Protein AF-0000000067177647 (afdb_homodimer)

Sequence (422 aa):
MTATSDTGRARKRPGRPPGASDTRDRILASARELFARNGFDKTSIRAVAAGADVDPALVHHYFGTKTQLFAAAIHIPIDPLEVIGPLREVPVEQIGHTLPRLLLPLWDSELGKGFIATLRSILAGNDVSLVRSFLQEVIVGEVGSRVDNPAGSGRIRVQYVASQLVGVVMARYILELEPFKSLPVEQIAETIGPNLQRYLTGELPGFGALDMTATSDTGRARKRPGRPPGASDTRDRILASARELFARNGFDKTSIRAVAAGADVDPALVHHYFGTKTQLFAAAIHIPIDPLEVIGPLREVPVEQIGHTLPRLLLPLWDSELGKGFIATLRSILAGNDVSLVRSFLQEVIVGEVGSRVDNPAGSGRIRVQYVASQLVGVVMARYILELEPFKSLPVEQIAETIGPNLQRYLTGELPGFGALD

Nearest PDB structures (foldseek):
  2np3-assembly1_B  TM=5.004E-01  e=1.157E-08  Streptomyces coelicolor
  3ppb-assembly1_B  TM=4.723E-01  e=4.959E-04  Shewanella loihica PV-4
  2of7-assembly1_A-2  TM=3.981E-01  e=1.390E-03  Streptomyces coelicolor
  3bjb-assembly3_F  TM=4.226E-01  e=4.457E-03  Rhodococcus jostii RHA1
  2wv1-assembly1_A  TM=3.226E-01  e=1.902E-03  Bacillus cereus

InterPro domains:
  IPR001647 DNA-binding HTH domain, TetR-type [PF00440] (27-73)
  IPR001647 DNA-binding HTH domain, TetR-type [PR00455] (27-40)
  IPR001647 DNA-binding HTH domain, TetR-type [PR00455] (48-71)
  IPR001647 DNA-binding HTH domain, TetR-type [PS50977] (21-81)
  IPR009057 Homedomain-like superfamily [SSF46689] (15-79)
  IPR036271 Tetracyclin repressor-like, C-terminal domain superfamily [SSF48498] (92-203)
  IPR041678 Tetracyclin repressor-like, C-terminal domain 16 [PF17920] (93-200)
  IPR050109 HTH-type, TetR-like transcriptional regulator [PTHR30055] (10-81)

Secondary structure (DSSP, 8-state):
-------------------HHHHHHHHHHHHHHHHHHHTTTT--HHHHHHHHTS-HHHHHHHH-SHHHHHHHHTT--S-HHHHHHHHHTS-GGGHHHHHHHHHHHHHHSHHHHHHHHHHHHHHTTSSHHHHHHIIIIIIIIIIITTT--STT-HHHHHHHHHHHHHHHHIIIIIS--TTGGGS-HHHHHHHHHHHHHHHHHS--TT-----/-------------------HHHHHHHHHHHHHHHHHHHTTTT--HHHHHHHHTS-HHHHHHHH-SHHHHHHHHTT--S-HHHHHHHHHTS-GGGHHHHHHHHHHHHHHSHHHHHHHHHHHHHHTTTTHHHHHHIIIIIIIIIIITTT--STT-HHHHHHHHHHHHHHHHIIIIIS--TTGGGS-HHHHHHHHHHHHHHHHHS--TT-----

Solvent-accessible surface area (backbone atoms only — not comparable to full-atom values): 22797 Å² total; per-residue (Å²): 137,83,83,77,78,73,76,72,76,77,74,73,70,77,70,79,69,75,49,75,66,48,52,54,49,36,39,39,52,26,37,38,51,40,39,66,74,54,30,68,88,70,44,48,66,59,57,26,16,57,66,38,71,49,58,48,66,53,51,38,70,76,39,52,51,71,68,42,38,54,33,51,44,62,46,40,57,56,63,58,58,74,50,51,54,64,50,71,75,44,55,78,92,42,39,25,50,47,49,43,60,59,49,47,58,47,49,74,34,80,46,15,53,42,36,52,52,38,54,35,36,33,48,66,61,45,63,36,68,51,54,40,45,44,49,58,59,50,50,26,56,71,50,11,67,72,34,33,58,59,81,84,39,10,55,56,22,43,49,53,37,48,15,37,53,51,6,46,48,41,37,34,69,70,51,47,40,81,64,63,44,73,49,55,58,66,46,52,20,65,54,47,9,63,46,32,29,38,43,40,66,38,88,51,69,93,60,67,77,82,118,137,84,82,78,79,75,76,73,75,76,73,71,71,78,70,77,70,76,50,75,67,49,52,54,50,36,37,38,52,26,38,38,52,40,39,65,72,55,30,69,90,70,43,49,66,60,58,25,17,56,67,40,71,48,58,48,67,54,50,37,70,76,40,51,51,72,67,41,37,52,33,52,45,62,46,40,56,57,64,59,59,74,51,52,54,65,50,71,73,44,57,75,93,41,41,26,50,48,48,42,61,58,48,46,60,46,50,74,35,81,47,14,52,44,36,51,52,37,53,36,38,34,48,66,60,43,64,37,67,50,53,41,45,44,49,59,58,49,48,26,57,70,51,10,66,72,33,33,58,58,81,83,38,10,54,56,24,44,50,53,38,47,14,38,53,52,6,45,48,41,36,34,69,69,52,48,40,82,65,63,44,74,50,57,58,66,47,52,18,65,53,47,9,62,47,32,29,39,44,41,66,38,87,49,68,95,58,66,75,83,118

Radius of gyration: 28.58 Å; Cα contacts (8 Å, |Δi|>4): 525; chains: 2; bounding box: 58×105×108 Å

pLDDT: mean 86.25, std 16.27, range [29.98, 98.69]

Foldseek 3Di:
DDPPPPPPPPPPPPPDDPPPVLLLVLLLVLLLVCCLVPNLVRDDLVSSCVSSVHDSVVVCVNQNDSLSSLCVSLQQLDRVCQQLVVLLPDQLLQSLLVRLVSVVVCLVDPSVVSVLVSVVCCVVVPCVSSVVSSCQPPVLVRQLVNLCPPPPLSRVLSVVLVVVVVVLCCCQPVVNDPPSVVDDSNVVSNVCSVVNSCSRHNDDPPPDDPD/DDPPPPPPPPPPDPPDDQPPVLLLVLLLVLLLVCCLVPNLVRDDLVSSCVSSVHDSVVVCVNQNDSLSSLCVSLQQLDRVCQQLVVLLPDQLLQSLLVRLVSVVVCLVDPSVVSVLVSVVCVVVVPCVSSVVSSCQPPVLVRQLVNLCPPPPLSRVLSVVLVVVVVVLCCCQPVVNDPPSVVDDSNVVSNVCSVVNSCSRHNDDPPPDDPD

Structure (mmCIF, N/CA/C/O backbone):
data_AF-0000000067177647-model_v1
#
loop_
_entity.id
_entity.type
_entity.pdbx_description
1 polymer 'Transcriptional regulator'
#
loop_
_atom_site.group_PDB
_atom_site.id
_atom_site.type_symbol
_atom_site.label_atom_id
_atom_site.label_alt_id
_atom_site.label_comp_id
_atom_site.label_asym_id
_atom_site.label_entity_id
_atom_site.label_seq_id
_atom_site.pdbx_PDB_ins_code
_atom_site.Cartn_x
_atom_site.Cartn_y
_atom_site.Cartn_z
_atom_site.occupancy
_atom_site.B_iso_or_equiv
_atom_site.auth_seq_id
_atom_site.auth_comp_id
_atom_site.auth_asym_id
_atom_site.auth_atom_id
_atom_site.pdbx_PDB_model_num
ATOM 1 N N . MET A 1 1 ? -11.984 -24.312 -84.188 1 35.66 1 MET A N 1
ATOM 2 C CA . MET A 1 1 ? -10.828 -24.219 -83.312 1 35.66 1 MET A CA 1
ATOM 3 C C . MET A 1 1 ? -11.148 -23.328 -82.125 1 35.66 1 MET A C 1
ATOM 5 O O . MET A 1 1 ? -11.242 -22.109 -82.25 1 35.66 1 MET A O 1
ATOM 9 N N . THR A 1 2 ? -11.891 -23.859 -81.062 1 38.22 2 THR A N 1
ATOM 10 C CA . THR A 1 2 ? -12.469 -23.281 -79.875 1 38.22 2 THR A CA 1
ATOM 11 C C . THR A 1 2 ? -11.383 -22.938 -78.875 1 38.22 2 THR A C 1
ATOM 13 O O . THR A 1 2 ? -10.602 -23.797 -78.438 1 38.22 2 THR A O 1
ATOM 16 N N . ALA A 1 3 ? -10.891 -21.609 -78.875 1 44.09 3 ALA A N 1
ATOM 17 C CA . ALA A 1 3 ? -9.938 -21.031 -77.938 1 44.09 3 ALA A CA 1
ATOM 18 C C . ALA A 1 3 ? -10.406 -21.25 -76.5 1 44.09 3 ALA A C 1
ATOM 20 O O . ALA A 1 3 ? -11.438 -20.703 -76.062 1 44.09 3 ALA A O 1
ATOM 21 N N . THR A 1 4 ? -10.102 -22.438 -75.875 1 40.72 4 THR A N 1
ATOM 22 C CA . THR A 1 4 ? -10.359 -22.688 -74.5 1 40.72 4 THR A CA 1
ATOM 23 C C . THR A 1 4 ? -9.609 -21.688 -73.625 1 40.72 4 THR A C 1
ATOM 25 O O . THR A 1 4 ? -8.375 -21.625 -73.625 1 40.72 4 THR A O 1
ATOM 28 N N . SER A 1 5 ? -10.242 -20.484 -73.312 1 45.88 5 SER A N 1
ATOM 29 C CA . SER A 1 5 ? -9.758 -19.469 -72.375 1 45.88 5 SER A CA 1
ATOM 30 C C . SER A 1 5 ? -9.438 -20.094 -71 1 45.88 5 SER A C 1
ATOM 32 O O . SER A 1 5 ? -10.328 -20.641 -70.375 1 45.88 5 SER A O 1
ATOM 34 N N . ASP A 1 6 ? -8.273 -20.672 -70.875 1 43.31 6 ASP A N 1
ATOM 35 C CA . ASP A 1 6 ? -7.738 -21.109 -69.625 1 43.31 6 ASP A CA 1
ATOM 36 C C . ASP A 1 6 ? -7.738 -19.984 -68.625 1 43.31 6 ASP A C 1
ATOM 38 O O . ASP A 1 6 ? -7.066 -18.969 -68.812 1 43.31 6 ASP A O 1
ATOM 42 N N . THR A 1 7 ? -8.891 -19.719 -68 1 46.62 7 THR A N 1
ATOM 43 C CA . THR A 1 7 ? -8.984 -18.797 -66.875 1 46.62 7 THR A CA 1
ATOM 44 C C . THR A 1 7 ? -7.992 -19.172 -65.812 1 46.62 7 THR A C 1
ATOM 46 O O . THR A 1 7 ? -8.086 -20.25 -65.188 1 46.62 7 THR A O 1
ATOM 49 N N . GLY A 1 8 ? -6.766 -18.797 -65.938 1 43.41 8 GLY A N 1
ATOM 50 C CA . GLY A 1 8 ? -5.734 -18.938 -64.938 1 43.41 8 GLY A CA 1
ATOM 51 C C . GLY A 1 8 ? -6.152 -18.391 -63.594 1 43.41 8 GLY A C 1
ATOM 52 O O . GLY A 1 8 ? -6.59 -17.25 -63.5 1 43.41 8 GLY A O 1
ATOM 53 N N . ARG A 1 9 ? -6.699 -19.266 -62.812 1 42.59 9 ARG A N 1
ATOM 54 C CA . ARG A 1 9 ? -6.973 -18.938 -61.406 1 42.59 9 ARG A CA 1
ATOM 55 C C . ARG A 1 9 ? -5.793 -18.203 -60.781 1 42.59 9 ARG A C 1
ATOM 57 O O . ARG A 1 9 ? -4.664 -18.703 -60.812 1 42.59 9 ARG A O 1
ATOM 64 N N . ALA A 1 10 ? -5.832 -16.875 -60.656 1 40.5 10 ALA A N 1
ATOM 65 C CA . ALA A 1 10 ? -4.875 -16.031 -59.938 1 40.5 10 ALA A CA 1
ATOM 66 C C . ALA A 1 10 ? -4.559 -16.609 -58.562 1 40.5 10 ALA A C 1
ATOM 68 O O . ALA A 1 10 ? -5.461 -16.828 -57.75 1 40.5 10 ALA A O 1
ATOM 69 N N . ARG A 1 11 ? -3.619 -17.5 -58.406 1 36.31 11 ARG A N 1
ATOM 70 C CA . ARG A 1 11 ? -3.158 -17.969 -57.094 1 36.31 11 ARG A CA 1
ATOM 71 C C . ARG A 1 11 ? -3.025 -16.797 -56.125 1 36.31 11 ARG A C 1
ATOM 73 O O . ARG A 1 11 ? -2.326 -15.82 -56.406 1 36.31 11 ARG A O 1
ATOM 80 N N . LYS A 1 12 ? -4.043 -16.562 -55.375 1 42.25 12 LYS A N 1
ATOM 81 C CA . LYS A 1 12 ? -4.008 -15.586 -54.312 1 42.25 12 LYS A CA 1
ATOM 82 C C . LYS A 1 12 ? -2.648 -15.586 -53.594 1 42.25 12 LYS A C 1
ATOM 84 O O . LYS A 1 12 ? -2.125 -16.656 -53.25 1 42.25 12 LYS A O 1
ATOM 89 N N . ARG A 1 13 ? -1.798 -14.742 -53.875 1 44.97 13 ARG A N 1
ATOM 90 C CA . ARG A 1 13 ? -0.536 -14.523 -53.188 1 44.97 13 ARG A CA 1
ATOM 91 C C . ARG A 1 13 ? -0.665 -14.844 -51.688 1 44.97 13 ARG A C 1
ATOM 93 O O . ARG A 1 13 ? -1.58 -14.359 -51.031 1 44.97 13 ARG A O 1
ATOM 100 N N . PRO A 1 14 ? -0.199 -16.062 -51.281 1 41.06 14 PRO A N 1
ATOM 101 C CA . PRO A 1 14 ? -0.271 -16.281 -49.812 1 41.06 14 PRO A CA 1
ATOM 102 C C . PRO A 1 14 ? 0.047 -15.023 -49 1 41.06 14 PRO A C 1
ATOM 104 O O . PRO A 1 14 ? 0.948 -14.266 -49.375 1 41.06 14 PRO A O 1
ATOM 107 N N . GLY A 1 15 ? -0.914 -14.344 -48.531 1 41.16 15 GLY A N 1
ATOM 108 C CA . GLY A 1 15 ? -0.641 -13.18 -47.688 1 41.16 15 GLY A CA 1
ATOM 109 C C . GLY A 1 15 ? 0.532 -13.383 -46.75 1 41.16 15 GLY A C 1
ATOM 110 O O . GLY A 1 15 ? 0.944 -14.516 -46.5 1 41.16 15 GLY A O 1
ATOM 111 N N . ARG A 1 16 ? 1.513 -12.43 -46.625 1 48.41 16 ARG A N 1
ATOM 112 C CA . ARG A 1 16 ? 2.633 -12.422 -45.688 1 48.41 16 ARG A CA 1
ATOM 113 C C . ARG A 1 16 ? 2.236 -13.062 -44.344 1 48.41 16 ARG A C 1
ATOM 115 O O . ARG A 1 16 ? 1.179 -12.75 -43.812 1 48.41 16 ARG A O 1
ATOM 122 N N . PRO A 1 17 ? 2.633 -14.227 -43.969 1 48.88 17 PRO A N 1
ATOM 123 C CA . PRO A 1 17 ? 2.375 -14.805 -42.656 1 48.88 17 PRO A CA 1
ATOM 124 C C . PRO A 1 17 ? 2.361 -13.758 -41.531 1 48.88 17 PRO A C 1
ATOM 126 O O . PRO A 1 17 ? 3.096 -12.766 -41.594 1 48.88 17 PRO A O 1
ATOM 129 N N . PRO A 1 18 ? 1.246 -13.547 -40.812 1 53.53 18 PRO A N 1
ATOM 130 C CA . PRO A 1 18 ? 1.284 -12.516 -39.781 1 53.53 18 PRO A CA 1
ATOM 131 C C . PRO A 1 18 ? 2.6 -12.508 -39 1 53.53 18 PRO A C 1
ATOM 133 O O . PRO A 1 18 ? 3.166 -13.562 -38.719 1 53.53 18 PRO A O 1
ATOM 136 N N . GLY A 1 19 ? 3.402 -11.523 -39.125 1 57.78 19 GLY A N 1
ATOM 137 C CA . GLY A 1 19 ? 4.699 -11.367 -38.5 1 57.78 19 GLY A CA 1
ATOM 138 C C . GLY A 1 19 ? 4.695 -11.773 -37.031 1 57.78 19 GLY A C 1
ATOM 139 O O . GLY A 1 19 ? 3.631 -11.898 -36.406 1 57.78 19 GLY A O 1
ATOM 140 N N . ALA A 1 20 ? 5.809 -12.375 -36.5 1 68.25 20 ALA A N 1
ATOM 141 C CA . ALA A 1 20 ? 6.031 -12.82 -35.125 1 68.25 20 ALA A CA 1
ATOM 142 C C . ALA A 1 20 ? 5.332 -11.898 -34.156 1 68.25 20 ALA A C 1
ATOM 144 O O . ALA A 1 20 ? 4.734 -12.359 -33.156 1 68.25 20 ALA A O 1
ATOM 145 N N . SER A 1 21 ? 5.34 -10.641 -34.438 1 74.62 21 SER A N 1
ATOM 146 C CA . SER A 1 21 ? 4.723 -9.656 -33.562 1 74.62 21 SER A CA 1
ATOM 147 C C . SER A 1 21 ? 3.201 -9.789 -33.562 1 74.62 21 SER A C 1
ATOM 149 O O . SER A 1 21 ? 2.561 -9.695 -32.5 1 74.62 21 SER A O 1
ATOM 151 N N . ASP A 1 22 ? 2.748 -10.18 -34.625 1 86.06 22 ASP A N 1
ATOM 152 C CA . ASP A 1 22 ? 1.3 -10.297 -34.75 1 86.06 22 ASP A CA 1
ATOM 153 C C . ASP A 1 22 ? 0.774 -11.516 -34 1 86.06 22 ASP A C 1
ATOM 155 O O . ASP A 1 22 ? -0.229 -11.422 -33.281 1 86.06 22 ASP A O 1
ATOM 159 N N . THR A 1 23 ? 1.518 -12.57 -34.094 1 92.81 23 THR A N 1
ATOM 160 C CA . THR A 1 23 ? 1.125 -13.805 -33.406 1 92.81 23 THR A CA 1
ATOM 161 C C . THR A 1 23 ? 1.155 -13.625 -31.906 1 92.81 23 THR A C 1
ATOM 163 O O . THR A 1 23 ? 0.218 -14.023 -31.203 1 92.81 23 THR A O 1
ATOM 166 N N . ARG A 1 24 ? 2.199 -13.039 -31.422 1 94.62 24 ARG A N 1
ATOM 167 C CA . ARG A 1 24 ? 2.346 -12.773 -30 1 94.62 24 ARG A CA 1
ATOM 168 C C . ARG A 1 24 ? 1.18 -11.938 -29.484 1 94.62 24 ARG A C 1
ATOM 170 O O . ARG A 1 24 ? 0.619 -12.242 -28.422 1 94.62 24 ARG A O 1
ATOM 177 N N . ASP A 1 25 ? 0.827 -10.961 -30.234 1 94.5 25 ASP A N 1
ATOM 178 C CA . ASP A 1 25 ? -0.256 -10.07 -29.828 1 94.5 25 ASP A CA 1
ATOM 179 C C . ASP A 1 25 ? -1.597 -10.797 -29.828 1 94.5 25 ASP A C 1
ATOM 181 O O . ASP A 1 25 ? -2.426 -10.586 -28.938 1 94.5 25 ASP A O 1
ATOM 185 N N . ARG A 1 26 ? -1.778 -11.617 -30.766 1 95.75 26 ARG A N 1
ATOM 186 C CA . ARG A 1 26 ? -3.018 -12.383 -30.844 1 95.75 26 ARG A CA 1
ATOM 187 C C . ARG A 1 26 ? -3.145 -13.344 -29.672 1 95.75 26 ARG A C 1
ATOM 189 O O . ARG A 1 26 ? -4.23 -13.5 -29.109 1 95.75 26 ARG A O 1
ATOM 196 N N . ILE A 1 27 ? -2.025 -13.914 -29.359 1 97.25 27 ILE A N 1
ATOM 197 C CA . ILE A 1 27 ? -2.025 -14.844 -28.234 1 97.25 27 ILE A CA 1
ATOM 198 C C . ILE A 1 27 ? -2.359 -14.094 -26.938 1 97.25 27 ILE A C 1
ATOM 200 O O . ILE A 1 27 ? -3.205 -14.531 -26.156 1 97.25 27 ILE A O 1
ATOM 204 N N . LEU A 1 28 ? -1.769 -12.93 -26.781 1 95.31 28 LEU A N 1
ATOM 205 C CA . LEU A 1 28 ? -1.998 -12.156 -25.562 1 95.31 28 LEU A CA 1
ATOM 206 C C . LEU A 1 28 ? -3.445 -11.68 -25.484 1 95.31 28 LEU A C 1
ATOM 208 O O . LEU A 1 28 ? -4.051 -11.695 -24.406 1 95.31 28 LEU A O 1
ATOM 212 N N . ALA A 1 29 ? -3.967 -11.297 -26.625 1 95.56 29 ALA A N 1
ATOM 213 C CA . ALA A 1 29 ? -5.355 -10.844 -26.656 1 95.56 29 ALA A CA 1
ATOM 214 C C . ALA A 1 29 ? -6.309 -11.977 -26.281 1 95.56 29 ALA A C 1
ATOM 216 O O . ALA A 1 29 ? -7.238 -11.781 -25.5 1 95.56 29 ALA A O 1
ATOM 217 N N . SER A 1 30 ? -6.074 -13.125 -26.844 1 97.56 30 SER A N 1
ATOM 218 C CA . SER A 1 30 ? -6.879 -14.297 -26.531 1 97.56 30 SER A CA 1
ATOM 219 C C . SER A 1 30 ? -6.773 -14.672 -25.062 1 97.56 30 SER A C 1
ATOM 221 O O . SER A 1 30 ? -7.785 -14.953 -24.422 1 97.56 30 SER A O 1
ATOM 223 N N . ALA A 1 31 ? -5.57 -14.672 -24.578 1 97.25 31 ALA A N 1
ATOM 224 C CA . ALA A 1 31 ? -5.324 -15 -23.188 1 97.25 31 ALA A CA 1
ATOM 225 C C . ALA A 1 31 ? -6.062 -14.039 -22.25 1 97.25 31 ALA A C 1
ATOM 227 O O . ALA A 1 31 ? -6.746 -14.477 -21.328 1 97.25 31 ALA A O 1
ATOM 228 N N . ARG A 1 32 ? -5.941 -12.75 -22.516 1 94.62 32 ARG A N 1
ATOM 229 C CA . ARG A 1 32 ? -6.602 -11.734 -21.688 1 94.62 32 ARG A CA 1
ATOM 230 C C . ARG A 1 32 ? -8.109 -11.961 -21.656 1 94.62 32 ARG A C 1
ATOM 232 O O . ARG A 1 32 ? -8.727 -11.906 -20.594 1 94.62 32 ARG A O 1
ATOM 239 N N . GLU A 1 33 ? -8.617 -12.219 -22.75 1 95.25 33 GLU A N 1
ATOM 240 C CA . GLU A 1 33 ? -10.055 -12.43 -22.859 1 95.25 33 GLU A CA 1
ATOM 241 C C . GLU A 1 33 ? -10.492 -13.656 -22.062 1 95.25 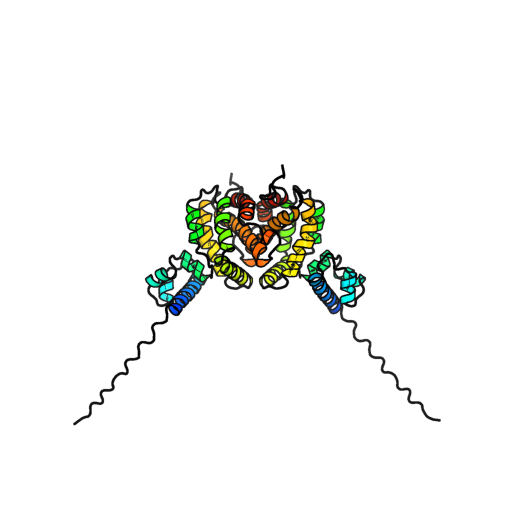33 GLU A C 1
ATOM 243 O O . GLU A 1 33 ? -11.445 -13.594 -21.281 1 95.25 33 GLU A O 1
ATOM 248 N N . LEU A 1 34 ? -9.805 -14.719 -22.219 1 96.69 34 LEU A N 1
ATOM 249 C CA . LEU A 1 34 ? -10.203 -15.984 -21.609 1 96.69 34 LEU A CA 1
ATOM 250 C C . LEU A 1 34 ? -9.953 -15.969 -20.109 1 96.69 34 LEU A C 1
ATOM 252 O O . LEU A 1 34 ? -10.789 -16.438 -19.328 1 96.69 34 LEU A O 1
ATOM 256 N N . PHE A 1 35 ? -8.82 -15.422 -19.688 1 94.94 35 PHE A N 1
ATOM 257 C CA . PHE A 1 35 ? -8.555 -15.32 -18.266 1 94.94 35 PHE A CA 1
ATOM 258 C C . PHE A 1 35 ? -9.57 -14.406 -17.578 1 94.94 35 PHE A C 1
ATOM 260 O O . PHE A 1 35 ? -9.992 -14.672 -16.453 1 94.94 35 PHE A O 1
ATOM 267 N N . ALA A 1 36 ? -9.914 -13.344 -18.297 1 91.5 36 ALA A N 1
ATOM 268 C CA . ALA A 1 36 ? -10.891 -12.414 -17.734 1 91.5 36 ALA A CA 1
ATOM 269 C C . ALA A 1 36 ? -12.266 -13.062 -17.609 1 91.5 36 ALA A C 1
ATOM 271 O O . ALA A 1 36 ? -12.961 -12.883 -16.609 1 91.5 36 ALA A O 1
ATOM 272 N N . ARG A 1 37 ? -12.602 -13.867 -18.547 1 92.62 37 ARG A N 1
ATOM 273 C CA . ARG A 1 37 ? -13.938 -14.445 -18.625 1 92.62 37 ARG A CA 1
ATOM 274 C C . ARG A 1 37 ? -14.047 -15.703 -17.766 1 92.62 37 ARG A C 1
ATOM 276 O O . ARG A 1 37 ? -15.039 -15.891 -17.062 1 92.62 37 ARG A O 1
ATOM 283 N N . ASN A 1 38 ? -13.008 -16.578 -17.844 1 93.5 38 ASN A N 1
ATOM 284 C CA . ASN A 1 38 ? -13.125 -17.922 -17.281 1 93.5 38 ASN A CA 1
ATOM 285 C C . ASN A 1 38 ? -12.336 -18.062 -15.977 1 93.5 38 ASN A C 1
ATOM 287 O O . ASN A 1 38 ? -12.531 -19.016 -15.219 1 93.5 38 ASN A O 1
ATOM 291 N N . GLY A 1 39 ? -11.445 -17.125 -15.758 1 91.31 39 GLY A N 1
ATOM 292 C CA . GLY A 1 39 ? -10.492 -17.312 -14.68 1 91.31 39 GLY A CA 1
ATOM 293 C C . GLY A 1 39 ? -9.305 -18.172 -15.078 1 91.31 39 GLY A C 1
ATOM 294 O O . GLY A 1 39 ? -9.242 -18.688 -16.188 1 91.31 39 GLY A O 1
ATOM 295 N N . PHE A 1 40 ? -8.461 -18.344 -14.172 1 92.38 40 PHE A N 1
ATOM 296 C CA . PHE A 1 40 ? -7.195 -19.031 -14.422 1 92.38 40 PHE A CA 1
ATOM 297 C C . PHE A 1 40 ? -7.418 -20.531 -14.547 1 92.38 40 PHE A C 1
ATOM 299 O O . PHE A 1 40 ? -6.938 -21.156 -15.5 1 92.38 40 PHE A O 1
ATOM 306 N N . ASP A 1 41 ? -8.102 -21.047 -13.617 1 91.38 41 ASP A N 1
ATOM 307 C CA . ASP A 1 41 ? -8.242 -22.5 -13.523 1 91.38 41 ASP A CA 1
ATOM 308 C C . ASP A 1 41 ? -9.008 -23.047 -14.727 1 91.38 41 ASP A C 1
ATOM 310 O O . ASP A 1 41 ? -8.664 -24.109 -15.258 1 91.38 41 ASP A O 1
ATOM 314 N N . LYS A 1 42 ? -9.883 -22.281 -15.234 1 94.88 42 LYS A N 1
ATOM 315 C CA . LYS A 1 42 ? -10.773 -22.781 -16.281 1 94.88 42 LYS A CA 1
ATOM 316 C C . LYS A 1 42 ? -10.266 -22.391 -17.656 1 94.88 42 LYS A C 1
ATOM 318 O O . LYS A 1 42 ? -10.922 -22.672 -18.672 1 94.88 42 LYS A O 1
ATOM 323 N N . THR A 1 43 ? -9.195 -21.766 -17.703 1 96.44 43 THR A N 1
ATOM 324 C CA . THR A 1 43 ? -8.578 -21.422 -18.984 1 96.44 43 THR A CA 1
ATOM 325 C C . THR A 1 43 ? -7.391 -22.328 -19.266 1 96.44 43 THR A C 1
ATOM 327 O O . THR A 1 43 ? -6.523 -22.516 -18.406 1 96.44 43 THR A O 1
ATOM 330 N N . SER A 1 44 ? -7.371 -22.906 -20.469 1 97 44 SER A N 1
ATOM 331 C CA . SER A 1 44 ? -6.266 -23.766 -20.875 1 97 44 SER A CA 1
ATOM 332 C C . SER A 1 44 ? -5.43 -23.141 -21.969 1 97 44 SER A C 1
ATOM 334 O O . SER A 1 44 ? -5.906 -22.25 -22.688 1 97 44 SER A O 1
ATOM 336 N N . ILE A 1 45 ? -4.23 -23.625 -22.078 1 97.19 45 ILE A N 1
ATOM 337 C CA . ILE A 1 45 ? -3.352 -23.203 -23.156 1 97.19 45 ILE A CA 1
ATOM 338 C C . ILE A 1 45 ? -3.979 -23.547 -24.5 1 97.19 45 ILE A C 1
ATOM 340 O O . ILE A 1 45 ? -3.879 -22.781 -25.469 1 97.19 45 ILE A O 1
ATOM 344 N N . ARG A 1 46 ? -4.637 -24.641 -24.562 1 97.31 46 ARG A N 1
ATOM 345 C CA . ARG A 1 46 ? -5.305 -25.062 -25.797 1 97.31 46 ARG A CA 1
ATOM 346 C C . ARG A 1 46 ? -6.418 -24.094 -26.172 1 97.31 46 ARG A C 1
ATOM 348 O O . ARG A 1 46 ? -6.566 -23.734 -27.344 1 97.31 46 ARG A O 1
ATOM 355 N N . ALA A 1 47 ? -7.18 -23.688 -25.203 1 97.94 47 ALA A N 1
ATOM 356 C CA . ALA A 1 47 ? -8.258 -22.75 -25.469 1 97.94 47 ALA A CA 1
ATOM 357 C C . ALA A 1 47 ? -7.715 -21.406 -25.953 1 97.94 47 ALA A C 1
ATOM 359 O O . ALA A 1 47 ? -8.273 -20.797 -26.859 1 97.94 47 ALA A O 1
ATOM 360 N N . VAL A 1 48 ? -6.621 -20.953 -25.297 1 98.31 48 VAL A N 1
ATOM 361 C CA . VAL A 1 48 ? -5.988 -19.703 -25.703 1 98.31 48 VAL A CA 1
ATOM 362 C C . VAL A 1 48 ? -5.477 -19.812 -27.141 1 98.31 48 VAL A C 1
ATOM 364 O O . VAL A 1 48 ? -5.66 -18.906 -27.938 1 98.31 48 VAL A O 1
ATOM 367 N N . ALA A 1 49 ? -4.824 -20.891 -27.453 1 98.06 49 ALA A N 1
ATOM 368 C CA . ALA A 1 49 ? -4.305 -21.141 -28.797 1 98.06 49 ALA A CA 1
ATOM 369 C C . ALA A 1 49 ? -5.43 -21.125 -29.828 1 98.06 49 ALA A C 1
ATOM 371 O O . ALA A 1 49 ? -5.293 -20.5 -30.891 1 98.06 49 ALA A O 1
ATOM 372 N N . ALA A 1 50 ? -6.488 -21.766 -29.531 1 97.94 50 ALA A N 1
ATOM 373 C CA . ALA A 1 50 ? -7.648 -21.812 -30.422 1 97.94 50 ALA A CA 1
ATOM 374 C C . ALA A 1 50 ? -8.195 -20.406 -30.672 1 97.94 50 ALA A C 1
ATOM 376 O O . ALA A 1 50 ? -8.508 -20.047 -31.812 1 97.94 50 ALA A O 1
ATOM 377 N N . GLY A 1 51 ? -8.281 -19.656 -29.656 1 97 51 GLY A N 1
ATOM 378 C CA . GLY A 1 51 ? -8.773 -18.297 -29.766 1 97 51 GLY A CA 1
ATOM 379 C C . GLY A 1 51 ? -7.871 -17.391 -30.594 1 97 51 GLY A C 1
ATOM 380 O O . GLY A 1 51 ? -8.344 -16.453 -31.234 1 97 51 GLY A O 1
ATOM 381 N N . ALA A 1 52 ? -6.648 -17.672 -30.547 1 97.25 52 ALA A N 1
ATOM 382 C CA . ALA A 1 52 ? -5.664 -16.906 -31.297 1 97.25 52 ALA A CA 1
ATOM 383 C C . ALA A 1 52 ? -5.43 -17.516 -32.688 1 97.25 52 ALA A C 1
ATOM 385 O O . ALA A 1 52 ? -4.703 -16.938 -33.5 1 97.25 52 ALA A O 1
ATOM 386 N N . ASP A 1 53 ? -5.973 -18.641 -32.906 1 96.88 53 ASP A N 1
ATOM 387 C CA . ASP A 1 53 ? -5.812 -19.359 -34.156 1 96.88 53 ASP A CA 1
ATOM 388 C C . ASP A 1 53 ? -4.352 -19.719 -34.406 1 96.88 53 ASP A C 1
ATOM 390 O O . ASP A 1 53 ? -3.797 -19.391 -35.469 1 96.88 53 ASP A O 1
ATOM 394 N N . VAL A 1 54 ? -3.809 -20.297 -33.406 1 96.88 54 VAL A N 1
ATOM 395 C CA . VAL A 1 54 ? -2.428 -20.75 -33.531 1 96.88 54 VAL A CA 1
ATOM 396 C C . VAL A 1 54 ? -2.293 -22.141 -32.906 1 96.88 54 VAL A C 1
ATOM 398 O O . VAL A 1 54 ? -3.215 -22.641 -32.25 1 96.88 54 VAL A O 1
ATOM 401 N N . ASP A 1 55 ? -1.125 -22.688 -33.219 1 96.12 55 ASP A N 1
ATOM 402 C CA . ASP A 1 55 ? -0.784 -23.969 -32.562 1 96.12 55 ASP A CA 1
ATOM 403 C C . ASP A 1 55 ? -0.438 -23.766 -31.109 1 96.12 55 ASP A C 1
ATOM 405 O O . ASP A 1 55 ? 0.255 -22.812 -30.75 1 96.12 55 ASP A O 1
ATOM 409 N N . PRO A 1 56 ? -0.936 -24.688 -30.203 1 96.5 56 PRO A N 1
ATOM 410 C CA . PRO A 1 56 ? -0.584 -24.594 -28.797 1 96.5 56 PRO A CA 1
ATOM 411 C C . PRO A 1 56 ? 0.925 -24.547 -28.562 1 96.5 56 PRO A C 1
ATOM 413 O O . PRO A 1 56 ? 1.389 -23.906 -27.609 1 96.5 56 PRO A O 1
ATOM 416 N N . ALA A 1 57 ? 1.646 -25.125 -29.391 1 96.25 57 ALA A N 1
ATOM 417 C CA . ALA A 1 57 ? 3.102 -25.141 -29.266 1 96.25 57 ALA A CA 1
ATOM 418 C C . ALA A 1 57 ? 3.678 -23.734 -29.375 1 96.25 57 ALA A C 1
ATOM 420 O O . ALA A 1 57 ? 4.684 -23.422 -28.734 1 96.25 57 ALA A O 1
ATOM 421 N N . LEU A 1 58 ? 3.023 -22.906 -30.094 1 95.81 58 LEU A N 1
ATOM 422 C CA . LEU A 1 58 ? 3.475 -21.531 -30.281 1 95.81 58 LEU A CA 1
ATOM 423 C C . LEU A 1 58 ? 3.229 -20.719 -29.016 1 95.81 58 LEU A C 1
ATOM 425 O O . LEU A 1 58 ? 4.012 -19.812 -28.688 1 95.81 58 LEU A O 1
ATOM 429 N N . VAL A 1 59 ? 2.111 -21.078 -28.312 1 97 59 VAL A N 1
ATOM 430 C CA . VAL A 1 59 ? 1.842 -20.375 -27.047 1 97 59 VAL A CA 1
ATOM 431 C C . VAL A 1 59 ? 2.961 -20.672 -26.047 1 97 59 VAL A C 1
ATOM 433 O O . VAL A 1 59 ? 3.482 -19.75 -25.422 1 97 59 VAL A O 1
ATOM 436 N N . HIS A 1 60 ? 3.352 -21.922 -26.016 1 95.81 60 HIS A N 1
ATOM 437 C CA . HIS A 1 60 ? 4.441 -22.328 -25.141 1 95.81 60 HIS A CA 1
ATOM 438 C C . HIS A 1 60 ? 5.758 -21.672 -25.562 1 95.81 60 HIS A C 1
ATOM 440 O O . HIS A 1 60 ? 6.547 -21.25 -24.719 1 95.81 60 HIS A O 1
ATOM 446 N N . HIS A 1 61 ? 5.953 -21.703 -26.812 1 95.62 61 HIS A N 1
ATOM 447 C CA . HIS A 1 61 ? 7.18 -21.125 -27.359 1 95.62 61 HIS A CA 1
ATOM 448 C C . HIS A 1 61 ? 7.301 -19.641 -27 1 95.62 61 HIS A C 1
ATOM 450 O O . HIS A 1 61 ? 8.359 -19.188 -26.562 1 95.62 61 HIS A O 1
ATOM 456 N N . TYR A 1 62 ? 6.211 -18.891 -27.094 1 95 62 TYR A N 1
ATOM 457 C CA . TYR A 1 62 ? 6.246 -17.438 -26.891 1 95 62 TYR A CA 1
ATOM 458 C C . TYR A 1 62 ? 6.176 -17.094 -25.422 1 95 62 TYR A C 1
ATOM 460 O O . TYR A 1 62 ? 6.773 -16.094 -24.984 1 95 62 TYR A O 1
ATOM 468 N N . PHE A 1 63 ? 5.438 -17.891 -24.562 1 95.62 63 PHE A N 1
ATOM 469 C CA . PHE A 1 63 ? 5.098 -17.359 -23.234 1 95.62 63 PHE A CA 1
ATOM 470 C C . PHE A 1 63 ? 5.422 -18.375 -22.156 1 95.62 63 PHE A C 1
ATOM 472 O O . PHE A 1 63 ? 5.344 -18.062 -20.969 1 95.62 63 PHE A O 1
ATOM 479 N N . GLY A 1 64 ? 5.805 -19.594 -22.531 1 94.19 64 GLY A N 1
ATOM 480 C CA . GLY A 1 64 ? 6.172 -20.594 -21.547 1 94.19 64 GLY A CA 1
ATOM 481 C C . GLY A 1 64 ? 4.977 -21.25 -20.891 1 94.19 64 GLY A C 1
ATOM 482 O O . GLY A 1 64 ? 4.094 -21.766 -21.562 1 94.19 64 GLY A O 1
ATOM 483 N N . THR A 1 65 ? 4.875 -21.172 -19.594 1 93.44 65 THR A N 1
ATOM 484 C CA . THR A 1 65 ? 3.826 -21.828 -18.828 1 93.44 65 THR A CA 1
ATOM 485 C C . THR A 1 65 ? 2.561 -20.984 -18.797 1 93.44 65 THR A C 1
ATOM 487 O O . THR A 1 65 ? 2.584 -19.812 -19.203 1 93.44 65 THR A O 1
ATOM 490 N N . LYS A 1 66 ? 1.49 -21.609 -18.25 1 94.56 66 LYS A N 1
ATOM 491 C CA . LYS A 1 66 ? 0.231 -20.891 -18.094 1 94.56 66 LYS A CA 1
ATOM 492 C C . LYS A 1 66 ? 0.396 -19.688 -17.156 1 94.56 66 LYS A C 1
ATOM 494 O O . LYS A 1 66 ? -0.156 -18.625 -17.422 1 94.56 66 LYS A O 1
ATOM 499 N N . THR A 1 67 ? 1.173 -19.906 -16.109 1 92.88 67 THR A N 1
ATOM 500 C CA . THR A 1 67 ? 1.424 -18.844 -15.141 1 92.88 67 THR A CA 1
ATOM 501 C C . THR A 1 67 ? 2.156 -17.672 -15.812 1 92.88 67 THR A C 1
ATOM 503 O O . THR A 1 67 ? 1.812 -16.516 -15.594 1 92.88 67 THR A O 1
ATOM 506 N N . GLN A 1 68 ? 3.125 -17.969 -16.594 1 94 68 GLN A N 1
ATOM 507 C CA . GLN A 1 68 ? 3.879 -16.953 -17.328 1 94 68 GLN A CA 1
ATOM 508 C C . GLN A 1 68 ? 3.002 -16.234 -18.344 1 94 68 GLN A C 1
ATOM 510 O O . GLN A 1 68 ? 3.098 -15.023 -18.531 1 94 68 GLN A O 1
ATOM 515 N N . LEU A 1 69 ? 2.17 -17.047 -19 1 95.62 69 LEU A N 1
ATOM 516 C CA . LEU A 1 69 ? 1.226 -16.469 -19.953 1 95.62 69 LEU A CA 1
ATOM 517 C C . LEU A 1 69 ? 0.27 -15.508 -19.266 1 95.62 69 LEU A C 1
ATOM 519 O O . LEU A 1 69 ? -0.019 -14.43 -19.781 1 95.62 69 LEU A O 1
ATOM 523 N N . PHE A 1 70 ? -0.243 -15.867 -18.141 1 93.88 70 PHE A N 1
ATOM 524 C CA . PHE A 1 70 ? -1.157 -15.023 -17.391 1 93.88 70 PHE A CA 1
ATOM 525 C C . PHE A 1 70 ? -0.469 -13.727 -16.969 1 93.88 70 PHE A C 1
ATOM 527 O O . PHE A 1 70 ? -1.047 -12.641 -17.078 1 93.88 70 PHE A O 1
ATOM 534 N N . ALA A 1 71 ? 0.717 -13.836 -16.453 1 91.81 71 ALA A N 1
ATOM 535 C CA . ALA A 1 71 ? 1.495 -12.656 -16.078 1 91.81 71 ALA A CA 1
ATOM 536 C C . ALA A 1 71 ? 1.683 -11.719 -17.266 1 91.81 71 ALA A C 1
ATOM 538 O O . ALA A 1 71 ? 1.551 -10.5 -17.125 1 91.81 71 ALA A O 1
ATOM 539 N N . ALA A 1 72 ? 1.973 -12.25 -18.391 1 90.88 72 ALA A N 1
ATOM 540 C CA . ALA A 1 72 ? 2.141 -11.453 -19.594 1 90.88 72 ALA A CA 1
ATOM 541 C C . ALA A 1 72 ? 0.832 -10.773 -19.984 1 90.8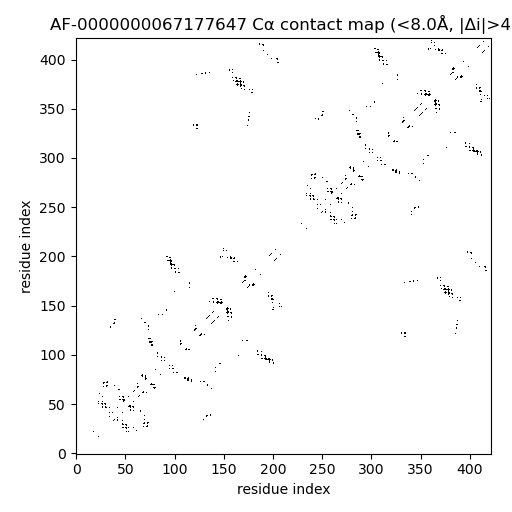8 72 ALA A C 1
ATOM 543 O O . ALA A 1 72 ? 0.833 -9.625 -20.438 1 90.88 72 ALA A O 1
ATOM 544 N N . ALA A 1 73 ? -0.222 -11.477 -19.844 1 90.88 73 ALA A N 1
ATOM 545 C CA . ALA A 1 73 ? -1.541 -10.969 -20.203 1 90.88 73 ALA A CA 1
ATOM 546 C C . ALA A 1 73 ? -1.91 -9.742 -19.375 1 90.88 73 ALA A C 1
ATOM 548 O O . ALA A 1 73 ? -2.688 -8.891 -19.828 1 90.88 73 ALA A O 1
ATOM 549 N N . ILE A 1 74 ? -1.354 -9.633 -18.172 1 87.5 74 ILE A N 1
ATOM 550 C CA . ILE A 1 74 ? -1.679 -8.492 -17.328 1 87.5 74 ILE A CA 1
ATOM 551 C C . ILE A 1 74 ? -0.487 -7.539 -17.281 1 87.5 74 ILE A C 1
ATOM 553 O O . ILE A 1 74 ? -0.405 -6.691 -16.375 1 87.5 74 ILE A O 1
ATOM 557 N N . HIS A 1 75 ? 0.465 -7.715 -18.109 1 83.56 75 HIS A N 1
ATOM 558 C CA . HIS A 1 75 ? 1.598 -6.824 -18.328 1 83.56 75 HIS A CA 1
ATOM 559 C C . HIS A 1 75 ? 2.537 -6.809 -17.141 1 83.56 75 HIS A C 1
ATOM 561 O O . HIS A 1 75 ? 3.127 -5.773 -16.812 1 83.56 75 HIS A O 1
ATOM 567 N N . ILE A 1 76 ? 2.539 -7.879 -16.422 1 80.12 76 ILE A N 1
ATOM 568 C CA . ILE A 1 76 ? 3.582 -8.023 -15.406 1 80.12 76 ILE A CA 1
ATOM 569 C C . ILE A 1 76 ? 4.91 -8.352 -16.078 1 80.12 76 ILE A C 1
ATOM 571 O O . ILE A 1 76 ? 5.059 -9.414 -16.688 1 80.12 76 ILE A O 1
ATOM 575 N N . PRO A 1 77 ? 5.781 -7.488 -15.93 1 76.75 77 PRO A N 1
ATOM 576 C CA . PRO A 1 77 ? 7.012 -7.645 -16.703 1 76.75 77 PRO A CA 1
ATOM 577 C C . PRO A 1 77 ? 7.996 -8.617 -16.062 1 76.75 77 PRO A C 1
ATOM 579 O O . PRO A 1 77 ? 9.086 -8.852 -16.609 1 76.75 77 PRO A O 1
ATOM 582 N N . ILE A 1 78 ? 7.645 -9.125 -14.969 1 79.19 78 ILE A N 1
ATOM 583 C CA . ILE A 1 78 ? 8.539 -10.039 -14.266 1 79.19 78 ILE A CA 1
ATOM 584 C C . ILE A 1 78 ? 8 -11.469 -14.383 1 79.19 78 ILE A C 1
ATOM 586 O O . ILE A 1 78 ? 6.801 -11.703 -14.234 1 79.19 78 ILE A O 1
ATOM 590 N N . ASP A 1 79 ? 8.922 -12.344 -14.703 1 84.62 79 ASP A N 1
ATOM 591 C CA . ASP A 1 79 ? 8.547 -13.758 -14.664 1 84.62 79 ASP A CA 1
ATOM 592 C C . ASP A 1 79 ? 8.227 -14.195 -13.234 1 84.62 79 ASP A C 1
ATOM 594 O O . ASP A 1 79 ? 9.109 -14.273 -12.383 1 84.62 79 ASP A O 1
ATOM 598 N N . PRO A 1 80 ? 6.988 -14.547 -12.992 1 87.06 80 PRO A N 1
ATOM 599 C CA . PRO A 1 80 ? 6.617 -14.945 -11.633 1 87.06 80 PRO A CA 1
ATOM 600 C C . PRO A 1 80 ? 7.426 -16.141 -11.125 1 87.06 80 PRO A C 1
ATOM 602 O O . PRO A 1 80 ? 7.59 -16.297 -9.914 1 87.06 80 PRO A O 1
ATOM 605 N N . LEU A 1 81 ? 7.953 -16.922 -12.016 1 88 81 LEU A N 1
ATOM 606 C CA . LEU A 1 81 ? 8.688 -18.125 -11.609 1 88 81 LEU A CA 1
ATOM 607 C C . LEU A 1 81 ? 10.055 -17.75 -11.055 1 88 81 LEU A C 1
ATOM 609 O O . LEU A 1 81 ? 10.68 -18.547 -10.352 1 88 81 LEU A O 1
ATOM 613 N N . GLU A 1 82 ? 10.438 -16.562 -11.375 1 87.94 82 GLU A N 1
ATOM 614 C CA . GLU A 1 82 ? 11.68 -16.078 -10.789 1 87.94 82 GLU A CA 1
ATOM 615 C C . GLU A 1 82 ? 11.547 -15.883 -9.281 1 87.94 82 GLU A C 1
ATOM 617 O O . GLU A 1 82 ? 12.523 -15.984 -8.547 1 87.94 82 GLU A O 1
ATOM 622 N N . VAL A 1 83 ? 10.32 -15.656 -8.836 1 89.5 83 VAL A N 1
ATOM 623 C CA . VAL A 1 83 ? 10.07 -15.453 -7.41 1 89.5 83 VAL A CA 1
ATOM 624 C C . VAL A 1 83 ? 9.492 -16.734 -6.801 1 89.5 83 VAL A C 1
ATOM 626 O O . VAL A 1 83 ? 9.977 -17.203 -5.766 1 89.5 83 VAL A O 1
ATOM 629 N N . ILE A 1 84 ? 8.555 -17.297 -7.488 1 89.19 84 ILE A N 1
ATOM 630 C CA . ILE A 1 84 ? 7.832 -18.453 -6.973 1 89.19 84 ILE A CA 1
ATOM 631 C C . ILE A 1 84 ? 8.766 -19.672 -6.914 1 89.19 84 ILE A C 1
ATOM 633 O O . ILE A 1 84 ? 8.719 -20.453 -5.961 1 89.19 84 ILE A O 1
ATOM 637 N N . GLY A 1 85 ? 9.578 -19.859 -7.957 1 90.88 85 GLY A N 1
ATOM 638 C CA . GLY A 1 85 ? 10.484 -21 -8.023 1 90.88 85 GLY A CA 1
ATOM 639 C C . GLY A 1 85 ? 11.344 -21.156 -6.781 1 90.88 85 GLY A C 1
ATOM 640 O O . GLY A 1 85 ? 11.203 -22.125 -6.039 1 90.88 85 GLY A O 1
ATOM 641 N N . PRO A 1 86 ? 12.156 -20.172 -6.512 1 93.25 86 PRO A N 1
ATOM 642 C CA . PRO A 1 86 ? 13 -20.234 -5.312 1 93.25 86 PRO A CA 1
ATOM 643 C C . PRO A 1 86 ? 12.188 -20.297 -4.023 1 93.25 86 PRO A C 1
ATOM 645 O O . PRO A 1 86 ? 12.609 -20.922 -3.053 1 93.25 86 PRO A O 1
ATOM 648 N N . LEU A 1 87 ? 11.016 -19.734 -3.982 1 92.62 87 LEU A N 1
ATOM 649 C CA . LEU A 1 87 ? 10.203 -19.656 -2.775 1 92.62 87 LEU A CA 1
ATOM 650 C C . LEU A 1 87 ? 9.672 -21.047 -2.398 1 92.62 87 LEU A C 1
ATOM 652 O O . LEU A 1 87 ? 9.43 -21.312 -1.221 1 92.62 87 LEU A O 1
ATOM 656 N N . ARG A 1 88 ? 9.508 -21.891 -3.4 1 91.5 88 ARG A N 1
ATOM 657 C CA . ARG A 1 88 ? 8.992 -23.234 -3.176 1 91.5 88 ARG A CA 1
ATOM 658 C C . ARG A 1 88 ? 9.906 -24.031 -2.262 1 91.5 88 ARG A C 1
ATOM 660 O O . ARG A 1 88 ? 9.453 -24.906 -1.525 1 91.5 88 ARG A O 1
ATOM 667 N N . GLU A 1 89 ? 11.164 -23.656 -2.281 1 93.62 89 GLU A N 1
ATOM 668 C CA . GLU A 1 89 ? 12.156 -24.406 -1.515 1 93.62 89 GLU A CA 1
ATOM 669 C C . GLU A 1 89 ? 12.414 -23.766 -0.156 1 93.62 89 GLU A C 1
ATOM 671 O O . GLU A 1 89 ? 13.133 -24.312 0.675 1 93.62 89 GLU A O 1
ATOM 676 N N . VAL A 1 90 ? 11.844 -22.672 0.087 1 96.69 90 VAL A N 1
ATOM 677 C CA . VAL A 1 90 ? 12.047 -21.938 1.331 1 96.69 90 VAL A CA 1
ATOM 678 C C . VAL A 1 90 ? 11.109 -22.484 2.41 1 96.69 90 VAL A C 1
ATOM 680 O O . VAL A 1 90 ? 9.906 -22.609 2.186 1 96.69 90 VAL A O 1
ATOM 683 N N . PRO A 1 91 ? 11.703 -22.812 3.562 1 97.56 91 PRO A N 1
ATOM 684 C CA . PRO A 1 91 ? 10.82 -23.219 4.66 1 97.56 91 PRO A CA 1
ATOM 685 C C . PRO A 1 91 ? 9.789 -22.141 5.016 1 97.56 91 PRO A C 1
ATOM 687 O O . PRO A 1 91 ? 10.094 -20.953 4.949 1 97.56 91 PRO A O 1
ATOM 690 N N . VAL A 1 92 ? 8.594 -22.609 5.457 1 96.88 92 VAL A N 1
ATOM 691 C CA . VAL A 1 92 ? 7.465 -21.734 5.734 1 96.88 92 VAL A CA 1
ATOM 692 C C . VAL A 1 92 ? 7.879 -20.656 6.742 1 96.88 92 VAL A C 1
ATOM 694 O O . VAL A 1 92 ? 7.426 -19.516 6.66 1 96.88 92 VAL A O 1
ATOM 697 N N . GLU A 1 93 ? 8.812 -20.953 7.633 1 97.5 93 GLU A N 1
ATOM 698 C CA . GLU A 1 93 ? 9.227 -20.062 8.711 1 97.5 93 GLU A CA 1
ATOM 699 C C . GLU A 1 93 ? 10.18 -18.984 8.203 1 97.5 93 GLU A C 1
ATOM 701 O O . GLU A 1 93 ? 10.531 -18.062 8.945 1 97.5 93 GLU A O 1
ATOM 706 N N . GLN A 1 94 ? 10.469 -19.062 6.941 1 98.12 94 GLN A N 1
ATOM 707 C CA . GLN A 1 94 ? 11.445 -18.109 6.406 1 98.12 94 GLN A CA 1
ATOM 708 C C . GLN A 1 94 ? 10.883 -17.359 5.203 1 98.12 94 GLN A C 1
ATOM 710 O O . GLN A 1 94 ? 11.523 -16.453 4.68 1 98.12 94 GLN A O 1
ATOM 715 N N . ILE A 1 95 ? 9.711 -17.656 4.781 1 97.69 95 ILE A N 1
ATOM 716 C CA . ILE A 1 95 ? 9.133 -17.094 3.562 1 97.69 95 ILE A CA 1
ATOM 717 C C . ILE A 1 95 ? 9.039 -15.57 3.695 1 97.69 95 ILE A C 1
ATOM 719 O O . ILE A 1 95 ? 9.406 -14.836 2.777 1 97.69 95 ILE A O 1
ATOM 723 N N . GLY A 1 96 ? 8.562 -15.07 4.855 1 97.88 96 GLY A N 1
ATOM 724 C CA . GLY A 1 96 ? 8.398 -13.641 5.066 1 97.88 96 GLY A CA 1
ATOM 725 C C . GLY A 1 96 ? 9.695 -12.867 4.973 1 97.88 96 GLY A C 1
ATOM 726 O O . GLY A 1 96 ? 9.719 -11.734 4.488 1 97.88 96 GLY A O 1
ATOM 727 N N . HIS A 1 97 ? 10.805 -13.484 5.332 1 97.69 97 HIS A N 1
ATOM 728 C CA . HIS A 1 97 ? 12.125 -12.859 5.285 1 97.69 97 HIS A CA 1
ATOM 729 C C . HIS A 1 97 ? 12.719 -12.922 3.881 1 97.69 97 HIS A C 1
ATOM 731 O O . HIS A 1 97 ? 13.414 -12 3.457 1 97.69 97 HIS A O 1
ATOM 737 N N . THR A 1 98 ? 12.406 -13.984 3.195 1 97.81 98 THR A N 1
ATOM 738 C CA . THR A 1 98 ? 13.039 -14.266 1.91 1 97.81 98 THR A CA 1
ATOM 739 C C . THR A 1 98 ? 12.297 -13.555 0.78 1 97.81 98 THR A C 1
ATOM 741 O O . THR A 1 98 ? 12.922 -13.031 -0.147 1 97.81 98 THR A O 1
ATOM 744 N N . LEU A 1 99 ? 11.016 -13.477 0.861 1 96.69 99 LEU A N 1
ATOM 745 C CA . LEU A 1 99 ? 10.164 -12.992 -0.223 1 96.69 99 LEU A CA 1
ATOM 746 C C . LEU A 1 99 ? 10.531 -11.562 -0.604 1 96.69 99 LEU A C 1
ATOM 748 O O . LEU A 1 99 ? 10.773 -11.273 -1.777 1 96.69 99 LEU A O 1
ATOM 752 N N . PRO A 1 100 ? 10.656 -10.602 0.333 1 96.81 100 PRO A N 1
ATOM 753 C CA . PRO A 1 100 ? 10.992 -9.242 -0.083 1 96.81 100 PRO A CA 1
ATOM 754 C C . PRO A 1 100 ? 12.391 -9.133 -0.683 1 96.81 100 PRO A C 1
ATOM 756 O O . PRO A 1 100 ? 12.633 -8.297 -1.56 1 96.81 100 PRO A O 1
ATOM 759 N N . ARG A 1 101 ? 13.32 -9.977 -0.279 1 95.69 101 ARG A N 1
ATOM 760 C CA . ARG A 1 101 ? 14.672 -9.969 -0.823 1 95.69 101 ARG A CA 1
ATOM 761 C C . ARG A 1 101 ? 14.688 -10.43 -2.275 1 95.69 101 ARG A C 1
ATOM 763 O O . ARG A 1 101 ? 15.539 -10.008 -3.061 1 95.69 101 ARG A O 1
ATOM 770 N N . LEU A 1 102 ? 13.75 -11.266 -2.617 1 93.5 102 LEU A N 1
ATOM 771 C CA . LEU A 1 102 ? 13.633 -11.75 -3.99 1 93.5 102 LEU A CA 1
ATOM 772 C C . LEU A 1 102 ? 12.898 -10.734 -4.859 1 93.5 102 LEU A C 1
ATOM 774 O O . LEU A 1 102 ? 13.258 -10.531 -6.02 1 93.5 102 LEU A O 1
ATOM 778 N N . LEU A 1 103 ? 11.938 -10.07 -4.328 1 92.5 103 LEU A N 1
ATOM 779 C CA . LEU A 1 103 ? 10.992 -9.281 -5.109 1 92.5 103 LEU A CA 1
ATOM 780 C C . LEU A 1 103 ? 11.484 -7.848 -5.27 1 92.5 103 LEU A C 1
ATOM 782 O O . LEU A 1 103 ? 11.414 -7.281 -6.363 1 92.5 103 LEU A O 1
ATOM 786 N N . LEU A 1 104 ? 12.055 -7.195 -4.238 1 92.81 104 LEU A N 1
ATOM 787 C CA . LEU A 1 104 ? 12.336 -5.766 -4.219 1 92.81 104 LEU A CA 1
ATOM 788 C C . LEU A 1 104 ? 13.43 -5.418 -5.227 1 92.81 104 LEU A C 1
ATOM 790 O O . LEU A 1 104 ? 13.32 -4.422 -5.949 1 92.81 104 LEU A O 1
ATOM 794 N N . PRO A 1 105 ? 14.492 -6.277 -5.375 1 91.62 105 PRO A N 1
ATOM 795 C CA . PRO A 1 105 ? 15.5 -5.973 -6.391 1 91.62 105 PRO A CA 1
ATOM 796 C C . PRO A 1 105 ? 14.938 -6.004 -7.809 1 91.62 105 PRO A C 1
ATOM 798 O O . PRO A 1 105 ? 15.406 -5.27 -8.68 1 91.62 105 PRO A O 1
ATOM 801 N N . LEU A 1 106 ? 13.93 -6.812 -8 1 88.62 106 LEU A N 1
ATOM 802 C CA . LEU A 1 106 ? 13.305 -6.883 -9.312 1 88.62 106 LEU A CA 1
ATOM 803 C C . LEU A 1 106 ? 12.57 -5.582 -9.641 1 88.62 106 LEU A C 1
ATOM 805 O O . LEU A 1 106 ? 12.609 -5.113 -10.781 1 88.62 106 LEU A O 1
ATOM 809 N N . TRP A 1 107 ? 11.984 -5.008 -8.609 1 85.5 107 TRP A N 1
ATOM 810 C CA . TRP A 1 107 ? 11.266 -3.752 -8.82 1 85.5 107 TRP A CA 1
ATOM 811 C C . TRP A 1 107 ? 12.242 -2.621 -9.141 1 85.5 107 TRP A C 1
ATOM 813 O O . TRP A 1 107 ? 11.891 -1.681 -9.859 1 85.5 107 TRP A O 1
ATOM 823 N N . ASP A 1 108 ? 13.375 -2.648 -8.609 1 85.56 108 ASP A N 1
ATOM 824 C CA . ASP A 1 108 ? 14.383 -1.61 -8.828 1 85.56 108 ASP A CA 1
ATOM 825 C C . ASP A 1 108 ? 15.047 -1.77 -10.195 1 85.56 108 ASP A C 1
ATOM 827 O O . ASP A 1 108 ? 15.727 -0.855 -10.672 1 85.56 108 ASP A O 1
ATOM 831 N N . SER A 1 109 ? 14.867 -2.92 -10.789 1 84.75 109 SER A N 1
ATOM 832 C CA . SER A 1 109 ? 15.477 -3.211 -12.086 1 84.75 109 SER A CA 1
ATOM 833 C C . SER A 1 109 ? 14.664 -2.604 -13.227 1 84.75 109 SER A C 1
ATOM 835 O O . SER A 1 109 ? 13.625 -1.986 -12.992 1 84.75 109 SER A O 1
ATOM 837 N N . GLU A 1 110 ? 15.195 -2.701 -14.461 1 81.75 110 GLU A N 1
ATOM 838 C CA . GLU A 1 110 ? 14.477 -2.232 -15.641 1 81.75 110 GLU A CA 1
ATOM 839 C C . GLU A 1 110 ? 13.133 -2.93 -15.781 1 81.75 110 GLU A C 1
ATOM 841 O O . GLU A 1 110 ? 12.164 -2.33 -16.266 1 81.75 110 GLU A O 1
ATOM 846 N N . LEU A 1 111 ? 13.078 -4.129 -15.297 1 76.06 111 LEU A N 1
ATOM 847 C CA . LEU A 1 111 ? 11.836 -4.895 -15.312 1 76.06 111 LEU A CA 1
ATOM 848 C C . LEU A 1 111 ? 10.789 -4.25 -14.406 1 76.06 111 LEU A C 1
ATOM 850 O O . LEU A 1 111 ? 9.594 -4.297 -14.703 1 76.06 111 LEU A O 1
ATOM 854 N N . GLY A 1 112 ? 11.32 -3.582 -13.406 1 79.44 112 GLY A N 1
ATOM 855 C CA . GLY A 1 112 ? 10.438 -2.965 -12.422 1 79.44 112 GLY A CA 1
ATOM 856 C C . GLY A 1 112 ? 9.68 -1.771 -12.977 1 79.44 112 GLY A C 1
ATOM 857 O O . GLY A 1 112 ? 8.594 -1.444 -12.492 1 79.44 112 GLY A O 1
ATOM 858 N N . LYS A 1 113 ? 10.281 -1.164 -14.008 1 80.38 113 LYS A N 1
ATOM 859 C CA . LYS A 1 113 ? 9.602 -0.019 -14.609 1 80.38 113 LYS A CA 1
ATOM 860 C C . LYS A 1 113 ? 8.266 -0.429 -15.211 1 80.38 113 LYS A C 1
ATOM 862 O O . LYS A 1 113 ? 7.277 0.301 -15.102 1 80.38 113 LYS A O 1
ATOM 867 N N . GLY A 1 114 ? 8.305 -1.589 -15.867 1 78.81 114 GLY A N 1
ATOM 868 C CA . GLY A 1 114 ? 7.059 -2.104 -16.406 1 78.81 114 GLY A CA 1
ATOM 869 C C . GLY A 1 114 ? 6.035 -2.443 -15.344 1 78.81 114 GLY A C 1
ATOM 870 O O . GLY A 1 114 ? 4.84 -2.211 -15.531 1 78.81 114 GLY A O 1
ATOM 871 N N . PHE A 1 115 ? 6.496 -2.812 -14.219 1 80.69 115 PHE A N 1
ATOM 872 C CA . PHE A 1 115 ? 5.605 -3.164 -13.125 1 80.69 115 PHE A CA 1
ATOM 873 C C . PHE A 1 115 ? 4.957 -1.919 -12.531 1 80.69 115 PHE A C 1
ATOM 875 O O . PHE A 1 115 ? 3.77 -1.93 -12.195 1 80.69 115 PHE A O 1
ATOM 882 N N . ILE A 1 116 ? 5.723 -0.922 -12.414 1 83.19 116 ILE A N 1
ATOM 883 C CA . ILE A 1 116 ? 5.215 0.341 -11.891 1 83.19 116 ILE A CA 1
ATOM 884 C C . ILE A 1 116 ? 4.145 0.898 -12.82 1 83.19 116 ILE A C 1
ATOM 886 O O . ILE A 1 116 ? 3.105 1.382 -12.367 1 83.19 116 ILE A O 1
ATOM 890 N N . ALA A 1 117 ? 4.402 0.773 -14.109 1 81.12 117 ALA A N 1
ATOM 891 C CA . ALA A 1 117 ? 3.414 1.202 -15.102 1 81.12 117 ALA A CA 1
ATOM 892 C C . ALA A 1 117 ? 2.125 0.397 -14.969 1 81.12 117 ALA A C 1
ATOM 894 O O . ALA A 1 117 ? 1.027 0.951 -15.07 1 81.12 117 ALA A O 1
ATOM 895 N N . THR A 1 118 ? 2.285 -0.896 -14.758 1 79.81 118 THR A N 1
ATOM 896 C CA . THR A 1 118 ? 1.134 -1.771 -14.562 1 79.81 118 THR A CA 1
ATOM 897 C C . THR A 1 118 ? 0.36 -1.375 -13.305 1 79.81 118 THR A C 1
ATOM 899 O O . THR A 1 118 ? -0.87 -1.291 -13.328 1 79.81 118 THR A O 1
ATOM 902 N N . LEU A 1 119 ? 1.026 -1.087 -12.219 1 82 119 LEU A N 1
ATOM 903 C CA . LEU A 1 119 ? 0.383 -0.67 -10.984 1 82 119 LEU A CA 1
ATOM 904 C C . LEU A 1 119 ? -0.36 0.647 -11.172 1 82 119 LEU A C 1
ATOM 906 O O . LEU A 1 119 ? -1.477 0.812 -10.672 1 82 119 LEU A O 1
ATOM 910 N N . ARG A 1 120 ? 0.233 1.533 -11.938 1 79.94 120 ARG A N 1
ATOM 911 C CA . ARG A 1 120 ? -0.435 2.791 -12.258 1 79.94 120 ARG A CA 1
ATOM 912 C C . ARG A 1 120 ? -1.698 2.551 -13.078 1 79.94 120 ARG A C 1
ATOM 914 O O . ARG A 1 120 ? -2.721 3.205 -12.859 1 79.94 120 ARG A O 1
ATOM 921 N N . SER A 1 121 ? -1.567 1.606 -13.977 1 77.06 121 SER A N 1
ATOM 922 C CA . SER A 1 121 ? -2.719 1.298 -14.82 1 77.06 121 SER A CA 1
ATOM 923 C C . SER A 1 121 ? -3.855 0.694 -14 1 77.06 121 SER A C 1
ATOM 925 O O . SER A 1 121 ? -5.027 0.985 -14.242 1 77.06 121 SER A O 1
ATOM 927 N N . ILE A 1 122 ? -3.537 -0.17 -13.086 1 76.38 122 ILE A N 1
ATOM 928 C CA . ILE A 1 122 ? -4.523 -0.753 -12.18 1 76.38 122 ILE A CA 1
ATOM 929 C C . ILE A 1 122 ? -5.246 0.357 -11.414 1 76.38 122 ILE A C 1
ATOM 931 O O . ILE A 1 122 ? -6.473 0.35 -11.312 1 76.38 122 ILE A O 1
ATOM 935 N N . LEU A 1 123 ? -4.496 1.255 -11.016 1 72.69 123 LEU A N 1
ATOM 936 C CA . LEU A 1 123 ? -5.043 2.365 -10.242 1 72.69 123 LEU A CA 1
ATOM 937 C C . LEU A 1 123 ? -5.922 3.254 -11.117 1 72.69 123 LEU A C 1
ATOM 939 O O . LEU A 1 123 ? -6.875 3.867 -10.625 1 72.69 123 LEU A O 1
ATOM 943 N N . ALA A 1 124 ? -5.605 3.262 -12.391 1 72.19 124 ALA A N 1
ATOM 944 C CA . ALA A 1 124 ? -6.41 4.023 -13.344 1 72.19 124 ALA A CA 1
ATOM 945 C C . ALA A 1 124 ? -7.672 3.26 -13.734 1 72.19 124 ALA A C 1
ATOM 947 O O . ALA A 1 124 ? -8.555 3.803 -14.398 1 72.19 124 ALA A O 1
ATOM 948 N N . GLY A 1 125 ? -7.789 2.113 -13.195 1 72.44 125 GLY A N 1
ATOM 949 C CA . GLY A 1 125 ? -9 1.343 -13.406 1 72.44 125 GLY A CA 1
ATOM 950 C C . GLY A 1 125 ? -8.867 0.312 -14.508 1 72.44 125 GLY A C 1
ATOM 951 O O . GLY A 1 125 ? -9.789 -0.481 -14.742 1 72.44 125 GLY A O 1
ATOM 952 N N . ASN A 1 126 ? -7.754 0.371 -15.055 1 70.94 126 ASN A N 1
ATOM 953 C CA . ASN A 1 126 ? -7.551 -0.6 -16.125 1 70.94 126 ASN A CA 1
ATOM 954 C C . ASN A 1 126 ? -7.047 -1.935 -15.578 1 70.94 126 ASN A C 1
ATOM 956 O O . ASN A 1 126 ? -6.27 -1.969 -14.625 1 70.94 126 ASN A O 1
ATOM 960 N N . ASP A 1 127 ? -7.574 -3.023 -15.961 1 78.06 127 ASP A N 1
ATOM 961 C CA . ASP A 1 127 ? -7.133 -4.402 -15.773 1 78.06 127 ASP A CA 1
ATOM 962 C C . ASP A 1 127 ? -7.16 -4.793 -14.297 1 78.06 127 ASP A C 1
ATOM 964 O O . ASP A 1 127 ? -6.523 -5.766 -13.891 1 78.06 127 ASP A O 1
ATOM 968 N N . VAL A 1 128 ? -7.801 -4.086 -13.406 1 84.81 128 VAL A N 1
ATOM 969 C CA . VAL A 1 128 ? -7.824 -4.352 -11.969 1 84.81 128 VAL A CA 1
ATOM 970 C C . VAL A 1 128 ? -8.32 -5.773 -11.719 1 84.81 128 VAL A C 1
ATOM 972 O O . VAL A 1 128 ? -7.773 -6.488 -10.875 1 84.81 128 VAL A O 1
ATOM 975 N N . SER A 1 129 ? -9.227 -6.133 -12.531 1 86.19 129 SER A N 1
ATOM 976 C CA . SER A 1 129 ? -9.836 -7.445 -12.336 1 86.19 129 SER A CA 1
ATOM 977 C C . SER A 1 129 ? -8.836 -8.562 -12.641 1 86.19 129 SER A C 1
ATOM 979 O O . SER A 1 129 ? -8.805 -9.578 -11.938 1 86.19 129 SER A O 1
ATOM 981 N N . LEU A 1 130 ? -8.039 -8.391 -13.633 1 86.81 130 LEU A N 1
ATOM 982 C CA . LEU A 1 130 ? -7.078 -9.43 -14.008 1 86.81 130 LEU A CA 1
ATOM 983 C C . LEU A 1 130 ? -5.93 -9.5 -13 1 86.81 130 LEU A C 1
ATOM 985 O O . LEU A 1 130 ? -5.473 -10.586 -12.648 1 86.81 130 LEU A O 1
ATOM 989 N N . VAL A 1 131 ? -5.488 -8.398 -12.492 1 87.12 131 VAL A N 1
ATOM 990 C CA . VAL A 1 131 ? -4.438 -8.359 -11.477 1 87.12 131 VAL A CA 1
ATOM 991 C C . VAL A 1 131 ? -4.938 -9 -10.188 1 87.12 131 VAL A C 1
ATOM 993 O O . VAL A 1 131 ? -4.227 -9.789 -9.562 1 87.12 131 VAL A O 1
ATOM 996 N N . ARG A 1 132 ? -6.133 -8.68 -9.883 1 88.56 132 ARG A N 1
ATOM 997 C CA . ARG A 1 132 ? -6.773 -9.305 -8.727 1 88.56 132 ARG A CA 1
ATOM 998 C C . ARG A 1 132 ? -6.832 -10.82 -8.883 1 88.56 132 ARG A C 1
ATOM 1000 O O . ARG A 1 132 ? -6.496 -11.555 -7.953 1 88.56 132 ARG A O 1
ATOM 1007 N N . SER A 1 133 ? -7.254 -11.188 -10.031 1 87.69 133 SER A N 1
ATOM 1008 C CA . SER A 1 133 ? -7.34 -12.617 -10.312 1 87.69 133 SER A CA 1
ATOM 1009 C C . SER A 1 133 ? -5.969 -13.281 -10.211 1 87.69 133 SER A C 1
ATOM 1011 O O . SER A 1 133 ? -5.844 -14.383 -9.672 1 87.69 133 SER A O 1
ATOM 1013 N N . PHE A 1 134 ? -5.023 -12.609 -10.742 1 88.19 134 PHE A N 1
ATOM 1014 C CA . PHE A 1 134 ? -3.668 -13.148 -10.68 1 88.19 134 PHE A CA 1
ATOM 1015 C C . PHE A 1 134 ? -3.23 -13.336 -9.227 1 88.19 134 PHE A C 1
ATOM 1017 O O . PHE A 1 134 ? -2.717 -14.398 -8.867 1 88.19 134 PHE A O 1
ATOM 1024 N N . LEU A 1 135 ? -3.406 -12.375 -8.367 1 86.81 135 LEU A N 1
ATOM 1025 C CA . LEU A 1 135 ? -3.053 -12.461 -6.953 1 86.81 135 LEU A CA 1
ATOM 1026 C C . LEU A 1 135 ? -3.83 -1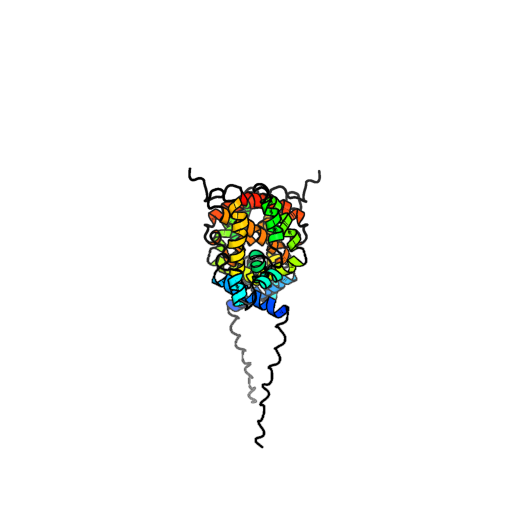3.57 -6.262 1 86.81 135 LEU A C 1
ATOM 1028 O O . LEU A 1 135 ? -3.25 -14.375 -5.527 1 86.81 135 LEU A O 1
ATOM 1032 N N . GLN A 1 136 ? -5.012 -13.688 -6.586 1 85.81 136 GLN A N 1
ATOM 1033 C CA . GLN A 1 136 ? -5.902 -14.617 -5.895 1 85.81 136 GLN A CA 1
ATOM 1034 C C . GLN A 1 136 ? -5.699 -16.047 -6.383 1 85.81 136 GLN A C 1
ATOM 1036 O O . GLN A 1 136 ? -5.762 -16.984 -5.594 1 85.81 136 GLN A O 1
ATOM 1041 N N . GLU A 1 137 ? -5.434 -16.188 -7.605 1 86.31 137 GLU A N 1
ATOM 1042 C CA . GLU A 1 137 ? -5.43 -17.531 -8.18 1 86.31 137 GLU A CA 1
ATOM 1043 C C . GLU A 1 137 ? -4.008 -18.094 -8.273 1 86.31 137 GLU A C 1
ATOM 1045 O O . GLU A 1 137 ? -3.787 -19.281 -8.062 1 86.31 137 GLU A O 1
ATOM 1050 N N . VAL A 1 138 ? -3.088 -17.219 -8.492 1 86.44 138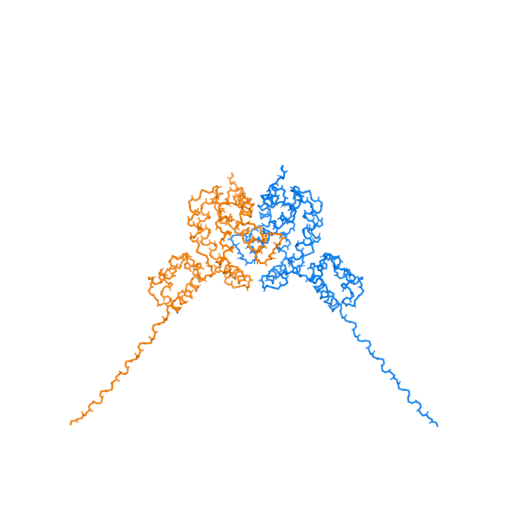 VAL A N 1
ATOM 1051 C CA . VAL A 1 138 ? -1.728 -17.703 -8.688 1 86.44 138 VAL A CA 1
ATOM 1052 C C . VAL A 1 138 ? -0.943 -17.594 -7.383 1 86.44 138 VAL A C 1
ATOM 1054 O O . VAL A 1 138 ? -0.431 -18.594 -6.871 1 86.44 138 VAL A O 1
ATOM 1057 N N . ILE A 1 139 ? -0.949 -16.469 -6.758 1 86.75 139 ILE A N 1
ATOM 1058 C CA . ILE A 1 139 ? -0.103 -16.234 -5.594 1 86.75 139 ILE A CA 1
ATOM 1059 C C . ILE A 1 139 ? -0.672 -16.969 -4.383 1 86.75 139 ILE A C 1
ATOM 1061 O O . ILE A 1 139 ? 0.067 -17.625 -3.643 1 86.75 139 ILE A O 1
ATOM 1065 N N . VAL A 1 140 ? -1.933 -16.875 -4.191 1 88.19 140 VAL A N 1
ATOM 1066 C CA . VAL A 1 140 ? -2.582 -17.578 -3.084 1 88.19 140 VAL A CA 1
ATOM 1067 C C . VAL A 1 140 ? -2.404 -19.078 -3.246 1 88.19 140 VAL A C 1
ATOM 1069 O O . VAL A 1 140 ? -2.162 -19.797 -2.268 1 88.19 140 VAL A O 1
ATOM 1072 N N . GLY A 1 141 ? -2.506 -19.562 -4.473 1 86.38 141 GLY A N 1
ATOM 1073 C CA . GLY A 1 141 ? -2.311 -20.984 -4.711 1 86.38 141 GLY A CA 1
ATOM 1074 C C . GLY A 1 141 ? -0.911 -21.453 -4.375 1 86.38 141 GLY A C 1
ATOM 1075 O O . GLY A 1 141 ? -0.738 -22.516 -3.758 1 86.38 141 GLY A O 1
ATOM 1076 N N . GLU A 1 142 ? 0.066 -20.625 -4.715 1 86.88 142 GLU A N 1
ATOM 1077 C CA . GLU A 1 142 ? 1.459 -21.031 -4.562 1 86.88 142 GLU A CA 1
ATOM 1078 C C . GLU A 1 142 ? 1.932 -20.859 -3.125 1 86.88 142 GLU A C 1
ATOM 1080 O O . GLU A 1 142 ? 2.621 -21.719 -2.58 1 86.88 142 GLU A O 1
ATOM 1085 N N . VAL A 1 143 ? 1.479 -19.812 -2.402 1 91.69 143 VAL A N 1
ATOM 1086 C CA . VAL A 1 143 ? 1.999 -19.484 -1.081 1 91.69 143 VAL A CA 1
ATOM 1087 C C . VAL A 1 143 ? 0.943 -19.781 -0.019 1 91.69 143 VAL A C 1
ATOM 1089 O O . VAL A 1 143 ? 1.266 -20.281 1.065 1 91.69 143 VAL A O 1
ATOM 1092 N N . GLY A 1 144 ? -0.3 -19.562 -0.344 1 93.62 144 GLY A N 1
ATOM 1093 C CA . GLY A 1 144 ? -1.393 -19.688 0.607 1 93.62 144 GLY A CA 1
ATOM 1094 C C . GLY A 1 144 ? -1.542 -21.109 1.145 1 93.62 144 GLY A C 1
ATOM 1095 O O . GLY A 1 144 ? -1.807 -21.297 2.332 1 93.62 144 GLY A O 1
ATOM 1096 N N . SER A 1 145 ? -1.319 -22.031 0.245 1 92.06 145 SER A N 1
ATOM 1097 C CA . SER A 1 145 ? -1.478 -23.438 0.647 1 92.06 145 SER A CA 1
ATOM 1098 C C . SER A 1 145 ? -0.41 -23.844 1.656 1 92.06 145 SER A C 1
ATOM 1100 O O . SER A 1 145 ? -0.657 -24.688 2.523 1 92.06 145 SER A O 1
ATOM 1102 N N . ARG A 1 146 ? 0.744 -23.188 1.626 1 95.5 146 ARG A N 1
ATOM 1103 C CA . ARG A 1 146 ? 1.862 -23.547 2.496 1 95.5 146 ARG A CA 1
ATOM 1104 C C . ARG A 1 146 ? 1.691 -22.922 3.881 1 95.5 146 ARG A C 1
ATOM 1106 O O . ARG A 1 146 ? 2.23 -23.438 4.863 1 95.5 146 ARG A O 1
ATOM 1113 N N . VAL A 1 147 ? 0.906 -21.891 3.941 1 96.25 147 VAL A N 1
ATOM 1114 C CA . VAL A 1 147 ? 0.829 -21.156 5.199 1 96.25 147 VAL A CA 1
ATOM 1115 C C . VAL A 1 147 ? -0.588 -21.25 5.762 1 96.25 147 VAL A C 1
ATOM 1117 O O . VAL A 1 147 ? -0.976 -20.438 6.609 1 96.25 147 VAL A O 1
ATOM 1120 N N . ASP A 1 148 ? -1.293 -22.188 5.293 1 95.12 148 ASP A N 1
ATOM 1121 C CA . ASP A 1 148 ? -2.707 -22.328 5.625 1 95.12 148 ASP A CA 1
ATOM 1122 C C . ASP A 1 148 ? -2.891 -22.969 7 1 95.12 148 ASP A C 1
ATOM 1124 O O . ASP A 1 148 ? -3.436 -24.078 7.105 1 95.12 148 ASP A O 1
ATOM 1128 N N . ASN A 1 149 ? -2.465 -22.234 8 1 93.69 149 ASN A N 1
ATOM 1129 C CA . ASN A 1 149 ? -2.574 -22.672 9.391 1 93.69 149 ASN A CA 1
ATOM 1130 C C . ASN A 1 149 ? -2.988 -21.516 10.305 1 93.69 149 ASN A C 1
ATOM 1132 O O . ASN A 1 149 ? -2.203 -20.594 10.547 1 93.69 149 ASN A O 1
ATOM 1136 N N . PRO A 1 150 ? -4.199 -21.656 10.992 1 94 150 PRO A N 1
ATOM 1137 C CA . PRO A 1 150 ? -5.18 -22.734 10.867 1 94 150 PRO A CA 1
ATOM 1138 C C . PRO A 1 150 ? -5.75 -22.844 9.453 1 94 150 PRO A C 1
ATOM 1140 O O . PRO A 1 150 ? -5.613 -21.922 8.648 1 94 150 PRO A O 1
ATOM 1143 N N . ALA A 1 151 ? -6.398 -23.969 9.203 1 92.44 151 ALA A N 1
ATOM 1144 C CA . ALA A 1 151 ? -6.961 -24.234 7.883 1 92.44 151 ALA A CA 1
ATOM 1145 C C . ALA A 1 151 ? -7.93 -23.125 7.473 1 92.44 151 ALA A C 1
ATOM 1147 O O . ALA A 1 151 ? -8.758 -22.688 8.273 1 92.44 151 ALA A O 1
ATOM 1148 N N . GLY A 1 152 ? -7.785 -22.641 6.262 1 92.38 152 GLY A N 1
ATOM 1149 C CA . GLY A 1 152 ? -8.656 -21.578 5.754 1 92.38 152 GLY A CA 1
ATOM 1150 C C . GLY A 1 152 ? -8.055 -20.203 5.887 1 92.38 152 GLY A C 1
ATOM 1151 O O . GLY A 1 152 ? -8.586 -19.234 5.34 1 92.38 152 GLY A O 1
ATOM 1152 N N . SER A 1 153 ? -6.859 -20.125 6.551 1 95.12 153 SER A N 1
ATOM 1153 C CA . SER A 1 153 ? -6.27 -18.812 6.816 1 95.12 153 SER A CA 1
ATOM 1154 C C . SER A 1 153 ? -5.297 -18.406 5.715 1 95.12 153 SER A C 1
ATOM 1156 O O . SER A 1 153 ? -4.898 -17.25 5.629 1 95.12 153 SER A O 1
ATOM 1158 N N . GLY A 1 154 ? -4.934 -19.344 4.844 1 95.25 154 GLY A N 1
ATOM 1159 C CA . GLY A 1 154 ? -3.869 -19.109 3.881 1 95.25 154 GLY A CA 1
ATOM 1160 C C . GLY A 1 154 ? -4.113 -17.906 2.998 1 95.25 154 GLY A C 1
ATOM 1161 O O . GLY A 1 154 ? -3.207 -17.094 2.777 1 95.25 154 GLY A O 1
ATOM 1162 N N . ARG A 1 155 ? -5.332 -17.797 2.531 1 94.56 155 ARG A N 1
ATOM 1163 C CA . ARG A 1 155 ? -5.684 -16.719 1.61 1 94.56 155 ARG A CA 1
ATOM 1164 C C . ARG A 1 155 ? -5.539 -15.352 2.279 1 94.56 155 ARG A C 1
ATOM 1166 O O . ARG A 1 155 ? -4.906 -14.445 1.728 1 94.56 155 ARG A O 1
ATOM 1173 N N . ILE A 1 156 ? -6.066 -15.227 3.469 1 95.75 156 ILE A N 1
ATOM 1174 C CA . ILE A 1 156 ? -6.043 -13.93 4.145 1 95.75 156 ILE A CA 1
ATOM 1175 C C . ILE A 1 156 ? -4.613 -13.602 4.574 1 95.75 156 ILE A C 1
ATOM 1177 O O . ILE A 1 156 ? -4.211 -12.438 4.566 1 95.75 156 ILE A O 1
ATOM 1181 N N . ARG A 1 157 ? -3.82 -14.602 4.953 1 97.31 157 ARG A N 1
ATOM 1182 C CA . ARG A 1 157 ? -2.426 -14.391 5.328 1 97.31 157 ARG A CA 1
ATOM 1183 C C . ARG A 1 157 ? -1.625 -13.828 4.16 1 97.31 157 ARG A C 1
ATOM 1185 O O . ARG A 1 157 ? -0.874 -12.867 4.32 1 97.31 157 ARG A O 1
ATOM 1192 N N . VAL A 1 158 ? -1.876 -14.344 3.002 1 96.56 158 VAL A N 1
ATOM 1193 C CA . VAL A 1 158 ? -1.192 -13.883 1.797 1 96.56 158 VAL A CA 1
ATOM 1194 C C . VAL A 1 158 ? -1.635 -12.461 1.461 1 96.56 158 VAL A C 1
ATOM 1196 O O . VAL A 1 158 ? -0.828 -11.648 1.013 1 96.56 158 VAL A O 1
ATOM 1199 N N . GLN A 1 159 ? -2.867 -12.172 1.645 1 96.81 159 GLN A N 1
ATOM 1200 C CA . GLN A 1 159 ? -3.389 -10.852 1.308 1 96.81 159 GLN A CA 1
ATOM 1201 C C . GLN A 1 159 ? -2.822 -9.789 2.238 1 96.81 159 GLN A C 1
ATOM 1203 O O . GLN A 1 159 ? -2.576 -8.656 1.816 1 96.81 159 GLN A O 1
ATOM 1208 N N . TYR A 1 160 ? -2.553 -10.086 3.547 1 97.81 160 TYR A N 1
ATOM 1209 C CA . TYR A 1 160 ? -1.852 -9.156 4.426 1 97.81 160 TYR A CA 1
ATOM 1210 C C . TYR A 1 160 ? -0.442 -8.883 3.916 1 97.81 160 TYR A C 1
ATOM 1212 O O . TYR A 1 160 ? 0.004 -7.734 3.891 1 97.81 160 TYR A O 1
ATOM 1220 N N . VAL A 1 161 ? 0.227 -9.938 3.494 1 97.88 161 VAL A N 1
ATOM 1221 C CA . VAL A 1 161 ? 1.573 -9.797 2.951 1 97.88 161 VAL A CA 1
ATOM 1222 C C . VAL A 1 161 ? 1.533 -8.93 1.695 1 97.88 161 VAL A C 1
ATOM 1224 O O . VAL A 1 161 ? 2.326 -7.992 1.553 1 97.88 161 VAL A O 1
ATOM 1227 N N . ALA A 1 162 ? 0.594 -9.227 0.828 1 95.62 162 ALA A N 1
ATOM 1228 C CA . ALA A 1 162 ? 0.445 -8.461 -0.409 1 95.62 162 ALA A CA 1
ATOM 1229 C C . ALA A 1 162 ? 0.193 -6.988 -0.117 1 95.62 162 ALA A C 1
ATOM 1231 O O . ALA A 1 162 ? 0.714 -6.113 -0.813 1 95.62 162 ALA A O 1
ATOM 1232 N N . SER A 1 163 ? -0.612 -6.719 0.903 1 96.62 163 SER A N 1
ATOM 1233 C CA . SER A 1 163 ? -0.908 -5.332 1.241 1 96.62 163 SER A CA 1
ATOM 1234 C C . SER A 1 163 ? 0.36 -4.57 1.609 1 96.62 163 SER A C 1
ATOM 1236 O O . SER A 1 163 ? 0.566 -3.441 1.157 1 96.62 163 SER A O 1
ATOM 1238 N N . GLN A 1 164 ? 1.223 -5.148 2.377 1 98.12 164 GLN A N 1
ATOM 1239 C CA . GLN A 1 164 ? 2.465 -4.484 2.75 1 98.12 164 GLN A CA 1
ATOM 1240 C C . GLN A 1 164 ? 3.369 -4.285 1.535 1 98.12 164 GLN A C 1
ATOM 1242 O O . GLN A 1 164 ? 3.961 -3.217 1.363 1 98.12 164 GLN A O 1
ATOM 1247 N N . LEU A 1 165 ? 3.479 -5.289 0.722 1 95.62 165 LEU A N 1
ATOM 1248 C CA . LEU A 1 165 ? 4.367 -5.211 -0.433 1 95.62 165 LEU A CA 1
ATOM 1249 C C . LEU A 1 165 ? 3.875 -4.16 -1.425 1 95.62 165 LEU A C 1
ATOM 1251 O O . LEU A 1 165 ? 4.668 -3.373 -1.943 1 95.62 165 LEU A O 1
ATOM 1255 N N . VAL A 1 166 ? 2.623 -4.168 -1.669 1 92.62 166 VAL A N 1
ATOM 1256 C CA . VAL A 1 166 ? 2.041 -3.139 -2.527 1 92.62 166 VAL A CA 1
ATOM 1257 C C . VAL A 1 166 ? 2.268 -1.761 -1.91 1 92.62 166 VAL A C 1
ATOM 1259 O O . VAL A 1 166 ? 2.557 -0.795 -2.621 1 92.62 166 VAL A O 1
ATOM 1262 N N . GLY A 1 167 ? 2.107 -1.666 -0.602 1 95.38 167 GLY A N 1
ATOM 1263 C CA . GLY A 1 167 ? 2.367 -0.411 0.086 1 95.38 167 GLY A CA 1
ATOM 1264 C C . GLY A 1 167 ? 3.795 0.072 -0.073 1 95.38 167 GLY A C 1
ATOM 1265 O O . GLY A 1 167 ? 4.039 1.274 -0.198 1 95.38 167 GLY A O 1
ATOM 1266 N N . VAL A 1 168 ? 4.703 -0.799 -0.056 1 96.19 168 VAL A N 1
ATOM 1267 C CA . VAL A 1 168 ? 6.105 -0.453 -0.266 1 96.19 168 VAL A CA 1
ATOM 1268 C C . VAL A 1 168 ? 6.297 0.102 -1.676 1 96.19 168 VAL A C 1
ATOM 1270 O O . VAL A 1 168 ? 6.977 1.112 -1.865 1 96.19 168 VAL A O 1
ATOM 1273 N N . VAL A 1 169 ? 5.703 -0.517 -2.639 1 91.56 169 VAL A N 1
ATOM 1274 C CA . VAL A 1 169 ? 5.809 -0.058 -4.02 1 91.56 169 VAL A CA 1
ATOM 1275 C C . VAL A 1 169 ? 5.195 1.335 -4.148 1 91.56 169 VAL A C 1
ATOM 1277 O O . VAL A 1 169 ? 5.781 2.223 -4.77 1 91.56 169 VAL A O 1
ATOM 1280 N N . MET A 1 170 ? 4.09 1.507 -3.564 1 90.81 170 MET A N 1
ATOM 1281 C CA . MET A 1 170 ? 3.406 2.797 -3.586 1 90.81 170 MET A CA 1
ATOM 1282 C C . MET A 1 170 ? 4.277 3.885 -2.965 1 90.81 170 MET A C 1
ATOM 1284 O O . MET A 1 170 ? 4.473 4.945 -3.562 1 90.81 170 MET A O 1
ATOM 1288 N N . ALA A 1 171 ? 4.816 3.617 -1.816 1 93.31 171 ALA A N 1
ATOM 1289 C CA . ALA A 1 171 ? 5.605 4.598 -1.079 1 93.31 171 ALA A CA 1
ATOM 1290 C C . ALA A 1 171 ? 6.898 4.93 -1.821 1 93.31 171 ALA A C 1
ATOM 1292 O O . ALA A 1 171 ? 7.316 6.09 -1.86 1 93.31 171 ALA A O 1
ATOM 1293 N N . ARG A 1 172 ? 7.469 3.914 -2.41 1 93.69 172 ARG A N 1
ATOM 1294 C CA . ARG A 1 172 ? 8.805 4.059 -2.984 1 93.69 172 ARG A CA 1
ATOM 1295 C C . ARG A 1 172 ? 8.727 4.621 -4.398 1 93.69 172 ARG A C 1
ATOM 1297 O O . ARG A 1 172 ? 9.492 5.527 -4.75 1 93.69 172 ARG A O 1
ATOM 1304 N N . TYR A 1 173 ? 7.738 4.23 -5.152 1 90.19 173 TYR A N 1
ATOM 1305 C CA . TYR A 1 173 ? 7.832 4.508 -6.582 1 90.19 173 TYR A CA 1
ATOM 1306 C C . TYR A 1 173 ? 6.727 5.453 -7.027 1 90.19 173 TYR A C 1
ATOM 1308 O O . TYR A 1 173 ? 6.855 6.137 -8.047 1 90.19 173 TYR A O 1
ATOM 1316 N N . ILE A 1 174 ? 5.625 5.398 -6.379 1 87.81 174 ILE A N 1
ATOM 1317 C CA . ILE A 1 174 ? 4.523 6.27 -6.77 1 87.81 174 ILE A CA 1
ATOM 1318 C C . ILE A 1 174 ? 4.582 7.57 -5.973 1 87.81 174 ILE A C 1
ATOM 1320 O O . ILE A 1 174 ? 4.648 8.656 -6.555 1 87.81 174 ILE A O 1
ATOM 1324 N N . LEU A 1 175 ? 4.633 7.504 -4.664 1 88.38 175 LEU A N 1
ATOM 1325 C CA . LEU A 1 175 ? 4.711 8.68 -3.811 1 88.38 175 LEU A CA 1
ATOM 1326 C C . LEU A 1 175 ? 6.145 9.195 -3.717 1 88.38 175 LEU A C 1
ATOM 1328 O O . LEU A 1 175 ? 6.371 10.359 -3.371 1 88.38 175 LEU A O 1
ATOM 1332 N N . GLU A 1 176 ? 7.051 8.289 -3.92 1 91.56 176 GLU A N 1
ATOM 1333 C CA . GLU A 1 176 ? 8.469 8.625 -3.9 1 91.56 176 GLU A CA 1
ATOM 1334 C C . GLU A 1 176 ? 8.852 9.336 -2.604 1 91.56 176 GLU A C 1
ATOM 1336 O O . GLU A 1 176 ? 9.5 10.383 -2.629 1 91.56 176 GLU A O 1
ATOM 1341 N N . LEU A 1 177 ? 8.414 8.742 -1.492 1 93.31 177 LEU A N 1
ATOM 1342 C CA . LEU A 1 177 ? 8.703 9.312 -0.18 1 93.31 177 LEU A CA 1
ATOM 1343 C C . LEU A 1 177 ? 10.188 9.203 0.143 1 93.31 177 LEU A C 1
ATOM 1345 O O . LEU A 1 177 ? 10.766 8.125 0.061 1 93.31 177 LEU A O 1
ATOM 1349 N N . GLU A 1 178 ? 10.742 10.383 0.446 1 93.75 178 GLU A N 1
ATOM 1350 C CA . GLU A 1 178 ? 12.133 10.359 0.895 1 93.75 178 GLU A CA 1
ATOM 1351 C C . GLU A 1 178 ? 12.219 10.398 2.418 1 93.75 178 GLU A C 1
ATOM 1353 O O . GLU A 1 178 ? 11.469 11.125 3.07 1 93.75 178 GLU A O 1
ATOM 1358 N N . PRO A 1 179 ? 13.141 9.438 3.014 1 94.12 179 PRO A N 1
ATOM 1359 C CA . PRO A 1 179 ? 14.25 8.719 2.396 1 94.12 179 PRO A CA 1
ATOM 1360 C C . PRO A 1 179 ? 13.867 7.305 1.959 1 94.12 179 PRO A C 1
ATOM 1362 O O . PRO A 1 179 ? 14.695 6.574 1.414 1 94.12 179 PRO A O 1
ATOM 1365 N N . PHE A 1 180 ? 12.664 6.875 2.084 1 95 180 PHE A N 1
ATOM 1366 C CA . PHE A 1 180 ? 12.188 5.527 1.789 1 95 180 PHE A CA 1
ATOM 1367 C C . PHE A 1 180 ? 12.492 5.148 0.345 1 95 180 PHE A C 1
ATOM 1369 O O . PHE A 1 180 ? 12.953 4.035 0.071 1 95 180 PHE A O 1
ATOM 1376 N N . LYS A 1 181 ? 12.32 6.051 -0.492 1 94.88 181 LYS A N 1
ATOM 1377 C CA . LYS A 1 181 ? 12.555 5.855 -1.92 1 94.88 181 LYS A CA 1
ATOM 1378 C C . LYS A 1 181 ? 14.008 5.473 -2.189 1 94.88 181 LYS A C 1
ATOM 1380 O O . LYS A 1 181 ? 14.289 4.629 -3.041 1 94.88 181 LYS A O 1
ATOM 1385 N N . SER A 1 182 ? 14.914 6.039 -1.438 1 95.25 182 SER A N 1
ATOM 1386 C CA . SER A 1 182 ? 16.328 5.898 -1.742 1 95.25 182 SER A CA 1
ATOM 1387 C C . SER A 1 182 ? 16.984 4.836 -0.864 1 95.25 182 SER A C 1
ATOM 1389 O O . SER A 1 182 ? 18.172 4.531 -1.025 1 95.25 182 SER A O 1
ATOM 1391 N N . LEU A 1 183 ? 16.25 4.25 0.029 1 95.19 183 LEU A N 1
ATOM 1392 C CA . LEU A 1 183 ? 16.812 3.215 0.889 1 95.19 183 LEU A CA 1
ATOM 1393 C C . LEU A 1 183 ? 17.266 2.014 0.068 1 95.19 183 LEU A C 1
ATOM 1395 O O . LEU A 1 183 ? 16.594 1.617 -0.887 1 95.19 183 LEU A O 1
ATOM 1399 N N . PRO A 1 184 ? 18.375 1.409 0.498 1 94.81 184 PRO A N 1
ATOM 1400 C CA . PRO A 1 184 ? 18.703 0.118 -0.108 1 94.81 184 PRO A CA 1
ATOM 1401 C C . PRO A 1 184 ? 17.609 -0.926 0.085 1 94.81 184 PRO A C 1
ATOM 1403 O O . PRO A 1 184 ? 17 -0.993 1.154 1 94.81 184 PRO A O 1
ATOM 1406 N N . VAL A 1 185 ? 17.391 -1.696 -0.933 1 94.12 185 VAL A N 1
ATOM 1407 C CA . VAL A 1 185 ? 16.312 -2.686 -0.913 1 94.12 185 VAL A CA 1
ATOM 1408 C C . VAL A 1 185 ? 16.531 -3.65 0.252 1 94.12 185 VAL A C 1
ATOM 1410 O O . VAL A 1 185 ? 15.562 -4.125 0.852 1 94.12 185 VAL A O 1
ATOM 1413 N N . GLU A 1 186 ? 17.797 -3.93 0.529 1 94.94 186 GLU A N 1
ATOM 1414 C CA . GLU A 1 186 ? 18.109 -4.855 1.616 1 94.94 186 GLU A CA 1
ATOM 1415 C C . GLU A 1 186 ? 17.609 -4.316 2.955 1 94.94 186 GLU A C 1
ATOM 1417 O O . GLU A 1 186 ? 17.141 -5.078 3.801 1 94.94 186 GLU A O 1
ATOM 1422 N N . GLN A 1 187 ? 17.703 -3.037 3.137 1 95.69 187 GLN A N 1
ATOM 1423 C CA . GLN A 1 187 ? 17.234 -2.426 4.375 1 95.69 187 GLN A CA 1
ATOM 1424 C C . GLN A 1 187 ? 15.727 -2.512 4.492 1 95.69 187 GLN A C 1
ATOM 1426 O O . GLN A 1 187 ? 15.195 -2.773 5.574 1 95.69 187 GLN A O 1
ATOM 1431 N N . ILE A 1 188 ? 15.055 -2.297 3.426 1 97.31 188 ILE A N 1
ATOM 1432 C CA . ILE A 1 188 ? 13.602 -2.42 3.428 1 97.31 188 ILE A CA 1
ATOM 1433 C C . ILE A 1 188 ? 13.211 -3.869 3.703 1 97.31 188 ILE A C 1
ATOM 1435 O O . ILE A 1 188 ? 12.367 -4.137 4.562 1 97.31 188 ILE A O 1
ATOM 1439 N N . ALA A 1 189 ? 13.891 -4.793 2.994 1 97.5 189 ALA A N 1
ATOM 1440 C CA . ALA A 1 189 ? 13.586 -6.211 3.152 1 97.5 189 ALA A CA 1
ATOM 1441 C C . ALA A 1 189 ? 13.805 -6.664 4.59 1 97.5 189 ALA A C 1
ATOM 1443 O O . ALA A 1 189 ? 12.984 -7.391 5.156 1 97.5 189 ALA A O 1
ATOM 1444 N N . GLU A 1 190 ? 14.867 -6.215 5.176 1 97.06 190 GLU A N 1
ATOM 1445 C CA . GLU A 1 190 ? 15.195 -6.594 6.547 1 97.06 190 GLU A CA 1
ATOM 1446 C C . GLU A 1 190 ? 14.172 -6.031 7.531 1 97.06 190 GLU A C 1
ATOM 1448 O O . GLU A 1 190 ? 13.891 -6.652 8.562 1 97.06 190 GLU A O 1
ATOM 1453 N N . THR A 1 191 ? 13.633 -4.91 7.207 1 97.81 191 THR A N 1
ATOM 1454 C CA . THR A 1 191 ? 12.703 -4.25 8.117 1 97.81 191 THR A CA 1
ATOM 1455 C C . THR A 1 191 ? 11.312 -4.863 8.016 1 97.81 191 THR A C 1
ATOM 1457 O O . THR A 1 191 ? 10.68 -5.16 9.031 1 97.81 191 THR A O 1
ATOM 1460 N N . ILE A 1 192 ? 10.859 -5.145 6.789 1 98.5 192 ILE A N 1
ATOM 1461 C CA . ILE A 1 192 ? 9.477 -5.586 6.672 1 98.5 192 ILE A CA 1
ATOM 1462 C C . ILE A 1 192 ? 9.406 -7.105 6.781 1 98.5 192 ILE A C 1
ATOM 1464 O O . ILE A 1 192 ? 8.336 -7.668 7.027 1 98.5 192 ILE A O 1
ATOM 1468 N N . GLY A 1 193 ? 10.531 -7.797 6.602 1 98.31 193 GLY A N 1
ATOM 1469 C CA . GLY A 1 193 ? 10.578 -9.25 6.566 1 98.31 193 GLY A CA 1
ATOM 1470 C C . GLY A 1 193 ? 9.93 -9.891 7.777 1 98.31 193 GLY A C 1
ATOM 1471 O O . GLY A 1 193 ? 9.031 -10.727 7.633 1 98.31 193 GLY A O 1
ATOM 1472 N N . PRO A 1 194 ? 10.328 -9.492 8.961 1 98.19 194 PRO A N 1
ATOM 1473 C CA . PRO A 1 194 ? 9.734 -10.086 10.164 1 98.19 194 PRO A CA 1
ATOM 1474 C C . PRO A 1 194 ? 8.219 -9.859 10.25 1 98.19 194 PRO A C 1
ATOM 1476 O O . PRO A 1 194 ? 7.492 -10.734 10.734 1 98.19 194 PRO A O 1
ATOM 1479 N N . ASN A 1 195 ? 7.742 -8.711 9.836 1 98.56 195 ASN A N 1
ATOM 1480 C CA . ASN A 1 195 ? 6.312 -8.43 9.836 1 98.56 195 ASN A CA 1
ATOM 1481 C C . ASN A 1 195 ? 5.57 -9.289 8.82 1 98.56 195 ASN A C 1
ATOM 1483 O O . ASN A 1 195 ? 4.48 -9.797 9.102 1 98.56 195 ASN A O 1
ATOM 1487 N N . LEU A 1 196 ? 6.199 -9.477 7.672 1 98.69 196 LEU A N 1
ATOM 1488 C CA . LEU A 1 196 ? 5.605 -10.367 6.68 1 98.69 196 LEU A CA 1
ATOM 1489 C C . LEU A 1 196 ? 5.527 -11.797 7.215 1 98.69 196 LEU A C 1
ATOM 1491 O O . LEU A 1 196 ? 4.527 -12.484 7.012 1 98.69 196 LEU A O 1
ATOM 1495 N N . GLN A 1 197 ? 6.582 -12.195 7.883 1 98.69 197 GLN A N 1
ATOM 1496 C CA . GLN A 1 197 ? 6.594 -13.539 8.445 1 98.69 197 GLN A CA 1
ATOM 1497 C C . GLN A 1 197 ? 5.488 -13.711 9.484 1 98.69 197 GLN A C 1
ATOM 1499 O O . GLN A 1 197 ? 4.844 -14.758 9.547 1 98.69 197 GLN A O 1
ATOM 1504 N N . ARG A 1 198 ? 5.281 -12.703 10.289 1 98.12 198 ARG A N 1
ATOM 1505 C CA . ARG A 1 198 ? 4.207 -12.742 11.281 1 98.12 198 ARG A CA 1
ATOM 1506 C C . ARG A 1 198 ? 2.846 -12.875 10.602 1 98.12 198 ARG A C 1
ATOM 1508 O O . ARG A 1 198 ? 1.975 -13.602 11.078 1 98.12 198 ARG A O 1
ATOM 1515 N N . TYR A 1 199 ? 2.631 -12.203 9.477 1 98.19 199 TYR A N 1
ATOM 1516 C CA . TYR A 1 199 ? 1.383 -12.344 8.734 1 98.19 199 TYR A CA 1
ATOM 1517 C C . TYR A 1 199 ? 1.197 -13.773 8.242 1 98.19 199 TYR A C 1
ATOM 1519 O O . TYR A 1 199 ? 0.08 -14.289 8.234 1 98.19 199 TYR A O 1
ATOM 1527 N N . LEU A 1 200 ? 2.285 -14.391 7.883 1 97.75 200 LEU A N 1
ATOM 1528 C CA . LEU A 1 200 ? 2.213 -15.695 7.23 1 97.75 200 LEU A CA 1
ATOM 1529 C C . LEU A 1 200 ? 2.031 -16.797 8.258 1 97.75 200 LEU A C 1
ATOM 1531 O O . LEU A 1 200 ? 1.337 -17.797 8 1 97.75 200 LEU A O 1
ATOM 1535 N N . THR A 1 201 ? 2.66 -16.625 9.469 1 97.44 201 THR A N 1
ATOM 1536 C CA . THR A 1 201 ? 2.713 -17.797 10.344 1 97.44 201 THR A CA 1
ATOM 1537 C C . THR A 1 201 ? 2.268 -17.438 11.758 1 97.44 201 THR A C 1
ATOM 1539 O O . THR A 1 201 ? 2.08 -18.312 12.602 1 97.44 201 THR A O 1
ATOM 1542 N N . GLY A 1 202 ? 2.109 -16.141 12.031 1 95.94 202 GLY A N 1
ATOM 1543 C CA . GLY A 1 202 ? 1.731 -15.727 13.375 1 95.94 202 GLY A CA 1
ATOM 1544 C C . GLY A 1 202 ? 0.252 -15.906 13.656 1 95.94 202 GLY A C 1
ATOM 1545 O O . GLY A 1 202 ? -0.503 -16.344 12.789 1 95.94 202 GLY A O 1
ATOM 1546 N N . GLU A 1 203 ? -0.112 -15.555 14.859 1 92.94 203 GLU A N 1
ATOM 1547 C CA . GLU A 1 203 ? -1.523 -15.578 15.234 1 92.94 203 GLU A CA 1
ATOM 1548 C C . GLU A 1 203 ? -2.336 -14.609 14.375 1 92.94 203 GLU A C 1
ATOM 1550 O O . GLU A 1 203 ? -1.875 -13.508 14.07 1 92.94 203 GLU A O 1
ATOM 1555 N N . LEU A 1 204 ? -3.453 -15.102 13.984 1 91.62 204 LEU A N 1
ATOM 1556 C CA . LEU A 1 204 ? -4.332 -14.289 13.141 1 91.62 204 LEU A CA 1
ATOM 1557 C C . LEU A 1 204 ? -5.676 -14.062 13.82 1 91.62 204 LEU A C 1
ATOM 1559 O O . LEU A 1 204 ? -6.488 -14.992 13.93 1 91.62 204 LEU A O 1
ATOM 1563 N N . PRO A 1 205 ? -5.836 -12.859 14.289 1 86.06 205 PRO A N 1
ATOM 1564 C CA . PRO A 1 205 ? -7.133 -12.562 14.906 1 86.06 205 PRO A CA 1
ATOM 1565 C C . PRO A 1 205 ? -8.312 -12.977 14.023 1 86.06 205 PRO A C 1
ATOM 1567 O O . PRO A 1 205 ? -8.273 -12.789 12.805 1 86.06 205 PRO A O 1
ATOM 1570 N N . GLY A 1 206 ? -9.414 -13.422 14.664 1 77.25 206 GLY A N 1
ATOM 1571 C CA . GLY A 1 206 ? -10.594 -13.883 13.938 1 77.25 206 GLY A CA 1
ATOM 1572 C C . GLY A 1 206 ? -10.492 -15.336 13.508 1 77.25 206 GLY A C 1
ATOM 1573 O O . GLY A 1 206 ? -11.484 -15.93 13.094 1 77.25 206 GLY A O 1
ATOM 1574 N N . PHE A 1 207 ? -9.305 -15.836 13.375 1 72.62 207 PHE A N 1
ATOM 1575 C CA . PHE A 1 207 ? -9.109 -17.25 13.047 1 72.62 207 PHE A CA 1
ATOM 1576 C C . PHE A 1 207 ? -8.75 -18.047 14.289 1 72.62 207 PHE A C 1
ATOM 1578 O O . PHE A 1 207 ? -8.32 -19.203 14.188 1 72.62 207 PHE A O 1
ATOM 1585 N N . GLY A 1 208 ? -8.992 -17.547 15.461 1 56.5 208 GLY A N 1
ATOM 1586 C CA . GLY A 1 208 ? -8.703 -18.312 16.672 1 56.5 208 GLY A CA 1
ATOM 1587 C C . GLY A 1 208 ? -9.172 -19.75 16.594 1 56.5 208 GLY A C 1
ATOM 1588 O O . GLY A 1 208 ? -10.023 -20.094 15.766 1 56.5 208 GLY A O 1
ATOM 1589 N N . ALA A 1 209 ? -8.297 -20.766 17.219 1 43.91 209 ALA A N 1
ATOM 1590 C CA . ALA A 1 209 ? -8.5 -22.188 17.422 1 43.91 209 ALA A CA 1
ATOM 1591 C C . ALA A 1 209 ? -9.906 -22.484 17.922 1 43.91 209 ALA A C 1
ATOM 1593 O O . ALA A 1 209 ? -10.398 -21.812 18.828 1 43.91 209 ALA A O 1
ATOM 1594 N N . LEU A 1 210 ? -10.766 -22.891 17.125 1 35.88 210 LEU A N 1
ATOM 1595 C CA . LEU A 1 210 ? -11.844 -23.703 17.672 1 35.88 210 LEU A CA 1
ATOM 1596 C C . LEU A 1 210 ? -11.344 -24.562 18.828 1 35.88 210 LEU A C 1
ATOM 1598 O O . LEU A 1 210 ? -10.484 -25.438 18.641 1 35.88 210 LEU A O 1
ATOM 1602 N N . ASP A 1 211 ? -10.758 -24.062 19.906 1 30.44 211 ASP A N 1
ATOM 1603 C CA . ASP A 1 211 ? -10.914 -25.047 20.969 1 30.44 211 ASP A CA 1
ATOM 1604 C C . ASP A 1 211 ? -12.383 -25.438 21.156 1 30.44 211 ASP A C 1
ATOM 1606 O O . ASP A 1 211 ? -13.266 -24.594 21.062 1 30.44 211 ASP A O 1
ATOM 1610 N N . MET B 1 1 ? -29.75 80.938 -18.578 1 36.47 1 MET B N 1
ATOM 1611 C CA . MET B 1 1 ? -30.016 79.938 -17.562 1 36.47 1 MET B CA 1
ATOM 1612 C C . MET B 1 1 ? -29.75 78.5 -18.094 1 36.47 1 MET B C 1
ATOM 1614 O O . MET B 1 1 ? -30.594 77.938 -18.781 1 36.47 1 MET B O 1
ATOM 1618 N N . THR B 1 2 ? -28.438 78.125 -18.391 1 40.25 2 THR B N 1
ATOM 1619 C CA . THR B 1 2 ? -27.875 76.938 -18.984 1 40.25 2 THR B CA 1
ATOM 1620 C C . THR B 1 2 ? -28 75.75 -18.031 1 40.25 2 THR B C 1
ATOM 1622 O O . THR B 1 2 ? -27.578 75.812 -16.875 1 40.25 2 THR B O 1
ATOM 1625 N N . ALA B 1 3 ? -29.047 74.875 -18.297 1 47.72 3 ALA B N 1
ATOM 1626 C CA . ALA B 1 3 ? -29.328 73.625 -17.578 1 47.72 3 ALA B CA 1
ATOM 1627 C C . ALA B 1 3 ? -28.109 72.688 -17.578 1 47.72 3 ALA B C 1
ATOM 1629 O O . ALA B 1 3 ? -27.656 72.25 -18.641 1 47.72 3 ALA B O 1
ATOM 1630 N N . THR B 1 4 ? -27.219 72.75 -16.547 1 44.97 4 THR B N 1
ATOM 1631 C CA . THR B 1 4 ? -26.109 71.812 -16.391 1 44.97 4 THR B CA 1
ATOM 1632 C C . THR B 1 4 ? -26.641 70.375 -16.25 1 44.97 4 THR B C 1
ATOM 1634 O O . THR B 1 4 ? -27.469 70.125 -15.383 1 44.97 4 THR B O 1
ATOM 1637 N N . SER B 1 5 ? -26.625 69.562 -17.375 1 46.84 5 SER B N 1
ATOM 1638 C CA . SER B 1 5 ? -26.938 68.125 -17.438 1 46.84 5 SER B CA 1
ATOM 1639 C C . SER B 1 5 ? -26.141 67.312 -16.422 1 46.84 5 SER B C 1
ATOM 1641 O O . SER B 1 5 ? -24.906 67.312 -16.469 1 46.84 5 SER B O 1
ATOM 1643 N N . ASP B 1 6 ? -26.641 67.25 -15.219 1 44.66 6 ASP B N 1
ATOM 1644 C CA . ASP B 1 6 ? -26.094 66.375 -14.18 1 44.66 6 ASP B CA 1
ATOM 1645 C C . ASP B 1 6 ? -25.969 64.938 -14.688 1 44.66 6 ASP B C 1
ATOM 1647 O O . ASP B 1 6 ? -26.953 64.312 -15.055 1 44.66 6 ASP B O 1
ATOM 1651 N N . THR B 1 7 ? -24.875 64.688 -15.414 1 47.19 7 THR B N 1
ATOM 1652 C CA . THR B 1 7 ? -24.547 63.281 -15.797 1 47.19 7 THR B CA 1
ATOM 1653 C C . THR B 1 7 ? -24.562 62.375 -14.578 1 47.19 7 THR B C 1
ATOM 1655 O O . THR B 1 7 ? -23.797 62.562 -13.633 1 47.19 7 THR B O 1
ATOM 1658 N N . GLY B 1 8 ? -25.688 61.906 -14.219 1 43.25 8 GLY B N 1
ATOM 1659 C CA . GLY B 1 8 ? -25.859 60.906 -13.18 1 43.25 8 GLY B CA 1
ATOM 1660 C C . GLY B 1 8 ? -24.938 59.688 -13.336 1 43.25 8 GLY B C 1
ATOM 1661 O O . GLY B 1 8 ? -24.906 59.062 -14.398 1 43.25 8 GLY B O 1
ATOM 1662 N N . ARG B 1 9 ? -23.797 59.781 -12.734 1 43.09 9 ARG B N 1
ATOM 1663 C CA . ARG B 1 9 ? -22.891 58.656 -12.633 1 43.09 9 ARG B CA 1
ATOM 1664 C C . ARG B 1 9 ? -23.672 57.375 -12.266 1 43.09 9 ARG B C 1
ATOM 1666 O O . ARG B 1 9 ? -24.375 57.344 -11.258 1 43.09 9 ARG B O 1
ATOM 1673 N N . ALA B 1 10 ? -23.969 56.531 -13.242 1 40.97 10 ALA B N 1
ATOM 1674 C CA . ALA B 1 10 ? -24.547 55.219 -13.062 1 40.97 10 ALA B CA 1
ATOM 1675 C C . ALA B 1 10 ? -23.828 54.438 -11.961 1 40.97 10 ALA B C 1
ATOM 1677 O O . ALA B 1 10 ? -22.609 54.25 -12.008 1 40.97 10 ALA B O 1
ATOM 1678 N N . ARG B 1 11 ? -24.188 54.531 -10.711 1 36.03 11 ARG B N 1
ATOM 1679 C CA . ARG B 1 11 ? -23.672 53.688 -9.641 1 36.03 11 ARG B CA 1
ATOM 1680 C C . ARG B 1 11 ? -23.578 52.25 -10.078 1 36.03 11 ARG B C 1
ATOM 1682 O O . ARG B 1 11 ? -24.578 51.656 -10.516 1 36.03 11 ARG B O 1
ATOM 1689 N N . LYS B 1 12 ? -22.453 51.844 -10.555 1 42.53 12 LYS B N 1
ATOM 1690 C CA . LYS B 1 12 ? -22.172 50.469 -10.867 1 42.53 12 LYS B CA 1
ATOM 1691 C C . LYS B 1 12 ? -22.828 49.531 -9.852 1 42.53 12 LYS B C 1
ATOM 1693 O O . LYS B 1 12 ? -22.734 49.75 -8.648 1 42.53 12 LYS B O 1
ATOM 1698 N N . ARG B 1 13 ? -23.891 48.969 -10.133 1 45.31 13 ARG B N 1
ATOM 1699 C CA . ARG B 1 13 ? -24.531 47.938 -9.344 1 45.31 13 ARG B CA 1
ATOM 1700 C C . ARG B 1 13 ? -23.5 47.062 -8.633 1 45.31 13 ARG B C 1
ATOM 1702 O O . ARG B 1 13 ? -22.562 46.562 -9.258 1 45.31 13 ARG B O 1
ATOM 1709 N N . PRO B 1 14 ? -23.266 47.281 -7.324 1 40.97 14 PRO B N 1
ATOM 1710 C CA . PRO B 1 14 ? -22.328 46.375 -6.664 1 40.97 14 PRO B CA 1
ATOM 1711 C C . PRO B 1 14 ? -22.484 44.938 -7.133 1 40.97 14 PRO B C 1
ATOM 1713 O O . PRO B 1 14 ? -23.609 44.469 -7.336 1 40.97 14 PRO B O 1
ATOM 1716 N N . GLY B 1 15 ? -21.656 44.469 -7.988 1 40.88 15 GLY B N 1
ATOM 1717 C CA . GLY B 1 15 ? -21.734 43.062 -8.398 1 40.88 15 GLY B CA 1
ATOM 1718 C C . GLY B 1 15 ? -22.062 42.125 -7.254 1 40.88 15 GLY B C 1
ATOM 1719 O O . GLY B 1 15 ? -21.922 42.469 -6.086 1 40.88 15 GLY B O 1
ATOM 1720 N N . ARG B 1 16 ? -23.016 41.125 -7.391 1 48.22 16 ARG B N 1
ATOM 1721 C CA . ARG B 1 16 ? -23.359 40.094 -6.422 1 48.22 16 ARG B CA 1
ATOM 1722 C C . ARG B 1 16 ? -22.125 39.625 -5.668 1 48.22 16 ARG B C 1
ATOM 1724 O O . ARG B 1 16 ? -21.078 39.375 -6.273 1 48.22 16 ARG B O 1
ATOM 1731 N N . PRO B 1 17 ? -21.875 39.906 -4.426 1 48.91 17 PRO B N 1
ATOM 1732 C CA . PRO B 1 17 ? -20.766 39.344 -3.637 1 48.91 17 PRO B CA 1
ATOM 1733 C C . PRO B 1 17 ? -20.438 37.906 -4.008 1 48.91 17 PRO B C 1
ATOM 1735 O O . PRO B 1 17 ? -21.344 37.125 -4.363 1 48.91 17 PRO B O 1
ATOM 1738 N N . PRO B 1 18 ? -19.234 37.594 -4.504 1 53.59 18 PRO B N 1
ATOM 1739 C CA . PRO B 1 18 ? -18.984 36.188 -4.859 1 53.59 18 PRO B CA 1
ATOM 1740 C C . PRO B 1 18 ? -19.578 35.219 -3.852 1 53.59 18 PRO B C 1
ATOM 1742 O O . PRO B 1 18 ? -19.547 35.469 -2.645 1 53.59 18 PRO B O 1
ATOM 1745 N N . GLY B 1 19 ? -20.562 34.469 -4.176 1 57.72 19 GLY B N 1
ATOM 1746 C CA . GLY B 1 19 ? -21.266 33.5 -3.34 1 57.72 19 GLY B CA 1
ATOM 1747 C C . GLY B 1 19 ? -20.328 32.656 -2.502 1 57.72 19 GLY B C 1
ATOM 1748 O O . GLY B 1 19 ? -19.125 32.594 -2.771 1 57.72 19 GLY B O 1
ATOM 1749 N N . ALA B 1 20 ? -20.703 32.281 -1.247 1 67.38 20 ALA B N 1
ATOM 1750 C CA . ALA B 1 20 ? -19.984 31.453 -0.288 1 67.38 20 ALA B CA 1
ATOM 1751 C C . ALA B 1 20 ? -19.172 30.375 -0.999 1 67.38 20 ALA B C 1
ATOM 1753 O O . ALA B 1 20 ? -18.016 30.109 -0.625 1 67.38 20 ALA B O 1
ATOM 1754 N N . SER B 1 21 ? -19.719 29.844 -2.037 1 74.06 21 SER B N 1
ATOM 1755 C CA . SER B 1 21 ? -19.047 28.797 -2.791 1 74.06 21 SER B CA 1
ATOM 1756 C C . SER B 1 21 ? -17.844 29.344 -3.543 1 74.06 21 SER B C 1
ATOM 1758 O O . SER B 1 21 ? -16.781 28.703 -3.586 1 74.06 21 SER B O 1
ATOM 1760 N N . ASP B 1 22 ? -17.969 30.5 -3.896 1 85.69 22 ASP B N 1
ATOM 1761 C CA . ASP B 1 22 ? -16.891 31.109 -4.664 1 85.69 22 ASP B CA 1
ATOM 1762 C C . ASP B 1 22 ? -15.688 31.438 -3.771 1 85.69 22 ASP B C 1
ATOM 1764 O O . ASP B 1 22 ? -14.547 31.156 -4.137 1 85.69 22 ASP B O 1
ATOM 1768 N N . THR B 1 23 ? -16 31.891 -2.602 1 92.69 23 THR B N 1
ATOM 1769 C CA . THR B 1 23 ? -14.945 32.25 -1.653 1 92.69 23 THR B CA 1
ATOM 1770 C C . THR B 1 23 ? -14.18 31 -1.213 1 92.69 23 THR B C 1
ATOM 1772 O O . THR B 1 23 ? -12.945 31.016 -1.185 1 92.69 23 THR B O 1
ATOM 1775 N N . ARG B 1 24 ? -14.898 29.984 -0.909 1 94.44 24 ARG B N 1
ATOM 1776 C CA . ARG B 1 24 ? -14.297 28.719 -0.503 1 94.44 24 ARG B CA 1
ATOM 1777 C C . ARG B 1 24 ? -13.352 28.203 -1.58 1 94.44 24 ARG B C 1
ATOM 1779 O O . ARG B 1 24 ? -12.242 27.766 -1.278 1 94.44 24 ARG B O 1
ATOM 1786 N N . ASP B 1 25 ? -13.805 28.281 -2.777 1 94.31 25 ASP B N 1
ATOM 1787 C CA . ASP B 1 25 ? -13.008 27.781 -3.895 1 94.31 25 ASP B CA 1
ATOM 1788 C C . ASP B 1 25 ? -11.75 28.625 -4.09 1 94.31 25 ASP B C 1
ATOM 1790 O O . ASP B 1 25 ? -10.68 28.094 -4.391 1 94.31 25 ASP B O 1
ATOM 1794 N N . ARG B 1 26 ? -11.891 29.859 -3.932 1 95.56 26 ARG B N 1
ATOM 1795 C CA . ARG B 1 26 ? -10.742 30.766 -4.074 1 95.56 26 ARG B CA 1
ATOM 1796 C C . ARG B 1 26 ? -9.703 30.484 -2.994 1 95.56 26 ARG B C 1
ATOM 1798 O O . ARG B 1 26 ? -8.5 30.5 -3.271 1 95.56 26 ARG B O 1
ATOM 1805 N N . ILE B 1 27 ? -10.219 30.266 -1.828 1 97.06 27 ILE B N 1
ATOM 1806 C CA . ILE B 1 27 ? -9.312 29.969 -0.722 1 97.06 27 ILE B CA 1
ATOM 1807 C C . ILE B 1 27 ? -8.562 28.672 -0.997 1 97.06 27 ILE B C 1
ATOM 1809 O O . ILE B 1 27 ? -7.336 28.609 -0.85 1 97.06 27 ILE B O 1
ATOM 1813 N N . LEU B 1 28 ? -9.273 27.672 -1.474 1 95.12 28 LEU B N 1
ATOM 1814 C CA . LEU B 1 28 ? -8.656 26.391 -1.737 1 95.12 28 LEU B CA 1
ATOM 1815 C C . LEU B 1 28 ? -7.637 26.484 -2.867 1 95.12 28 LEU B C 1
ATOM 1817 O O . LEU B 1 28 ? -6.562 25.891 -2.801 1 95.12 28 LEU B O 1
ATOM 1821 N N . ALA B 1 29 ? -7.984 27.281 -3.855 1 95.38 29 ALA B N 1
ATOM 1822 C CA . ALA B 1 29 ? -7.066 27.453 -4.977 1 95.38 29 ALA B CA 1
ATOM 1823 C C . ALA B 1 29 ? -5.781 28.141 -4.523 1 95.38 29 ALA B C 1
ATOM 1825 O O . ALA B 1 29 ? -4.68 27.734 -4.898 1 95.38 29 ALA B O 1
ATOM 1826 N N . SER B 1 30 ? -5.93 29.172 -3.744 1 97.44 30 SER B N 1
ATOM 1827 C CA . SER B 1 30 ? -4.781 29.891 -3.195 1 97.44 30 SER B CA 1
ATOM 1828 C C . SER B 1 30 ? -3.928 28.969 -2.322 1 97.44 30 SER B C 1
ATOM 1830 O O . SER B 1 30 ? -2.701 28.969 -2.432 1 97.44 30 SER B O 1
ATOM 1832 N N . ALA B 1 31 ? -4.586 28.234 -1.485 1 97.12 31 ALA B N 1
ATOM 1833 C CA . ALA B 1 31 ? -3.898 27.312 -0.589 1 97.12 31 ALA B CA 1
ATOM 1834 C C . ALA B 1 31 ? -3.096 26.281 -1.376 1 97.12 31 ALA B C 1
ATOM 1836 O O . ALA B 1 31 ? -1.917 26.062 -1.091 1 97.12 31 ALA B O 1
ATOM 1837 N N . ARG B 1 32 ? -3.732 25.688 -2.363 1 94.62 32 ARG B N 1
ATOM 1838 C CA . ARG B 1 32 ? -3.07 24.672 -3.186 1 94.62 32 ARG B CA 1
ATOM 1839 C C . ARG B 1 32 ? -1.816 25.234 -3.844 1 94.62 32 ARG B C 1
ATOM 1841 O O . ARG B 1 32 ? -0.762 24.609 -3.836 1 94.62 32 ARG B O 1
ATOM 1848 N N . GLU B 1 33 ? -1.945 26.375 -4.336 1 95.12 33 GLU B N 1
ATOM 1849 C CA . GLU B 1 33 ? -0.824 27.016 -5.012 1 95.12 33 GLU B CA 1
ATOM 1850 C C . GLU B 1 33 ? 0.324 27.281 -4.043 1 95.12 33 GLU B C 1
ATOM 1852 O O . GLU B 1 33 ? 1.478 26.953 -4.336 1 95.12 33 GLU B O 1
ATOM 1857 N N . LEU B 1 34 ? 0.017 27.812 -2.926 1 96.69 34 LEU B N 1
ATOM 1858 C CA . LEU B 1 34 ? 1.046 28.234 -1.98 1 96.69 34 LEU B CA 1
ATOM 1859 C C . LEU B 1 34 ? 1.688 27.031 -1.303 1 96.69 34 LEU B C 1
ATOM 1861 O O . LEU B 1 34 ? 2.906 27 -1.123 1 96.69 34 LEU B O 1
ATOM 1865 N N . PHE B 1 35 ? 0.875 26.062 -0.922 1 94.88 35 PHE B N 1
ATOM 1866 C CA . PHE B 1 35 ? 1.432 24.844 -0.322 1 94.88 35 PHE B CA 1
ATOM 1867 C C . PHE B 1 35 ? 2.326 24.125 -1.313 1 94.88 35 PHE B C 1
ATOM 1869 O O . PHE B 1 35 ? 3.357 23.562 -0.932 1 94.88 35 PHE B O 1
ATOM 1876 N N . ALA B 1 36 ? 1.879 24.125 -2.561 1 91.25 36 ALA B N 1
ATOM 1877 C CA . ALA B 1 36 ? 2.666 23.453 -3.59 1 91.25 36 ALA B CA 1
ATOM 1878 C C . ALA B 1 36 ? 3.994 24.172 -3.82 1 91.25 36 ALA B C 1
ATOM 1880 O O . ALA B 1 36 ? 5.035 23.516 -3.973 1 91.25 36 ALA B O 1
ATOM 1881 N N . ARG B 1 37 ? 3.98 25.438 -3.764 1 92.44 37 ARG B N 1
ATOM 1882 C CA . ARG B 1 37 ? 5.141 26.25 -4.102 1 92.44 37 ARG B CA 1
ATOM 1883 C C . ARG B 1 37 ? 6.078 26.391 -2.906 1 92.44 37 ARG B C 1
ATOM 1885 O O . ARG B 1 37 ? 7.297 26.281 -3.053 1 92.44 37 ARG B O 1
ATOM 1892 N N . ASN B 1 38 ? 5.496 26.641 -1.704 1 93.31 38 ASN B N 1
ATOM 1893 C CA . ASN B 1 38 ? 6.301 27.047 -0.561 1 93.31 38 ASN B CA 1
ATOM 1894 C C . ASN B 1 38 ? 6.453 25.922 0.455 1 93.31 38 ASN B C 1
ATOM 1896 O O . ASN B 1 38 ? 7.316 25.984 1.334 1 93.31 38 ASN B O 1
ATOM 1900 N N . GLY B 1 39 ? 5.598 24.938 0.331 1 90.94 39 GLY B N 1
ATOM 1901 C CA . GLY B 1 39 ? 5.52 23.953 1.398 1 90.94 39 GLY B CA 1
ATOM 1902 C C . GLY B 1 39 ? 4.641 24.391 2.553 1 90.94 39 GLY B C 1
ATOM 1903 O O . GLY B 1 39 ? 4.129 25.516 2.557 1 90.94 39 GLY B O 1
ATOM 1904 N N . PHE B 1 40 ? 4.547 23.562 3.477 1 92.12 40 PHE B N 1
ATOM 1905 C CA . PHE B 1 40 ? 3.641 23.766 4.602 1 92.12 40 PHE B CA 1
ATOM 1906 C C . PHE B 1 40 ? 4.195 24.812 5.555 1 92.12 40 PHE B C 1
ATOM 1908 O O . PHE B 1 40 ? 3.484 25.75 5.941 1 92.12 40 PHE B O 1
ATOM 1915 N N . ASP B 1 41 ? 5.398 24.625 5.891 1 91.12 41 ASP B N 1
ATOM 1916 C CA . ASP B 1 41 ? 6.004 25.469 6.926 1 91.12 41 ASP B CA 1
ATOM 1917 C C . ASP B 1 41 ? 6.086 26.922 6.477 1 91.12 41 ASP B C 1
ATOM 1919 O O . ASP B 1 41 ? 5.848 27.828 7.266 1 91.12 41 ASP B O 1
ATOM 1923 N N . LYS B 1 42 ? 6.234 27.125 5.227 1 94.62 42 LYS B N 1
ATOM 1924 C CA . LYS B 1 42 ? 6.492 28.469 4.727 1 94.62 42 LYS B CA 1
ATOM 1925 C C . LYS B 1 42 ? 5.211 29.125 4.219 1 94.62 42 LYS B C 1
ATOM 1927 O O . LYS B 1 42 ? 5.242 30.234 3.682 1 94.62 42 LYS B O 1
ATOM 1932 N N . THR B 1 43 ? 4.176 28.422 4.324 1 96.25 43 THR B N 1
ATOM 1933 C CA . THR B 1 43 ? 2.883 28.984 3.939 1 96.25 43 THR B CA 1
ATOM 1934 C C . THR B 1 43 ? 2.068 29.375 5.172 1 96.25 43 THR B C 1
ATOM 1936 O O . THR B 1 43 ? 1.918 28.578 6.098 1 96.25 43 THR B O 1
ATOM 1939 N N . SER B 1 44 ? 1.573 30.609 5.172 1 96.81 44 SER B N 1
ATOM 1940 C CA . SER B 1 44 ? 0.76 31.078 6.289 1 96.81 44 SER B CA 1
ATOM 1941 C C . SER B 1 44 ? -0.695 31.266 5.875 1 96.81 44 SER B C 1
ATOM 1943 O O . SER B 1 44 ? -0.993 31.422 4.688 1 96.81 44 SER B O 1
ATOM 1945 N N . ILE B 1 45 ? -1.533 31.266 6.863 1 97.06 45 ILE B N 1
ATOM 1946 C CA . ILE B 1 45 ? -2.947 31.531 6.633 1 97.06 45 ILE B CA 1
ATOM 1947 C C . ILE B 1 45 ? -3.109 32.938 6.055 1 97.06 45 ILE B C 1
ATOM 1949 O O . ILE B 1 45 ? -3.953 33.156 5.184 1 97.06 45 ILE B O 1
ATOM 1953 N N . ARG B 1 46 ? -2.311 33.844 6.496 1 97.25 46 ARG B N 1
ATOM 1954 C CA . ARG B 1 46 ? -2.354 35.219 5.992 1 97.25 46 ARG B CA 1
ATOM 1955 C C . ARG B 1 46 ? -1.996 35.25 4.512 1 97.25 46 ARG B C 1
ATOM 1957 O O . ARG B 1 46 ? -2.637 35.969 3.736 1 97.25 46 ARG B O 1
ATOM 1964 N N . ALA B 1 47 ? -0.99 34.531 4.152 1 97.88 47 ALA B N 1
ATOM 1965 C CA . ALA B 1 47 ? -0.578 34.5 2.752 1 97.88 47 ALA B CA 1
ATOM 1966 C C . ALA B 1 47 ? -1.673 33.906 1.875 1 97.88 47 ALA B C 1
ATOM 1968 O O . ALA B 1 47 ? -1.933 34.406 0.773 1 97.88 47 ALA B O 1
ATOM 1969 N N . VAL B 1 48 ? -2.289 32.812 2.371 1 98.25 48 VAL B N 1
ATOM 1970 C CA . VAL B 1 48 ? -3.377 32.188 1.637 1 98.25 48 VAL B CA 1
ATOM 1971 C C . VAL B 1 48 ? -4.539 33.156 1.479 1 98.25 48 VAL B C 1
ATOM 1973 O O . VAL B 1 48 ? -5.121 33.281 0.398 1 98.25 48 VAL B O 1
ATOM 1976 N N . ALA B 1 49 ? -4.898 33.844 2.529 1 98 49 ALA B N 1
ATOM 1977 C CA . ALA B 1 49 ? -5.977 34.812 2.51 1 98 49 ALA B CA 1
ATOM 1978 C C . ALA B 1 49 ? -5.688 35.938 1.495 1 98 49 ALA B C 1
ATOM 1980 O O . ALA B 1 49 ? -6.566 36.312 0.722 1 98 49 ALA B O 1
ATOM 1981 N N . ALA B 1 50 ? -4.504 36.406 1.509 1 97.88 50 ALA B N 1
ATOM 1982 C CA . ALA B 1 50 ? -4.086 37.469 0.573 1 97.88 50 ALA B CA 1
ATOM 1983 C C . ALA B 1 50 ? -4.219 36.969 -0.871 1 97.88 50 ALA B C 1
ATOM 1985 O O . ALA B 1 50 ? -4.723 37.719 -1.728 1 97.88 50 ALA B O 1
ATOM 1986 N N . GLY B 1 51 ? -3.82 35.781 -1.111 1 96.88 51 GLY B N 1
ATOM 1987 C CA . GLY B 1 51 ? -3.908 35.219 -2.447 1 96.88 51 GLY B CA 1
ATOM 1988 C C . GLY B 1 51 ? -5.336 35.031 -2.92 1 96.88 51 GLY B C 1
ATOM 1989 O O . GLY B 1 51 ? -5.609 35.094 -4.121 1 96.88 51 GLY B O 1
ATOM 1990 N N . ALA B 1 52 ? -6.172 34.812 -2.014 1 97.12 52 ALA B N 1
ATOM 1991 C CA . ALA B 1 52 ? -7.586 34.594 -2.326 1 97.12 52 ALA B CA 1
ATOM 1992 C C . ALA B 1 52 ? -8.359 35.906 -2.252 1 97.12 52 ALA B C 1
ATOM 1994 O O . ALA B 1 52 ? -9.547 35.969 -2.572 1 97.12 52 ALA B O 1
ATOM 1995 N N . ASP B 1 53 ? -7.719 36.906 -1.786 1 96.75 53 ASP B N 1
ATOM 1996 C CA . ASP B 1 53 ? -8.32 38.25 -1.612 1 96.75 53 ASP B CA 1
ATOM 1997 C C . ASP B 1 53 ? -9.492 38.188 -0.63 1 96.75 53 ASP B C 1
ATOM 1999 O O . ASP B 1 53 ? -10.602 38.594 -0.956 1 96.75 53 ASP B O 1
ATOM 2003 N N . VAL B 1 54 ? -9.188 37.625 0.469 1 96.75 54 VAL B N 1
ATOM 2004 C CA . VAL B 1 54 ? -10.18 37.531 1.534 1 96.75 54 VAL B CA 1
ATOM 2005 C C . VAL B 1 54 ? -9.523 37.875 2.875 1 96.75 54 VAL B C 1
ATOM 2007 O O . VAL B 1 54 ? -8.297 37.938 2.973 1 96.75 54 VAL B O 1
ATOM 2010 N N . ASP B 1 55 ? -10.422 38.062 3.822 1 96 55 ASP B N 1
ATOM 2011 C CA . ASP B 1 55 ? -9.953 38.25 5.191 1 96 55 ASP B CA 1
ATOM 2012 C C . ASP B 1 55 ? -9.453 36.906 5.777 1 96 55 ASP B C 1
ATOM 2014 O O . ASP B 1 55 ? -10.078 35.875 5.578 1 96 55 ASP B O 1
ATOM 2018 N N . PRO B 1 56 ? -8.305 36.938 6.516 1 96.44 56 PRO B N 1
ATOM 2019 C CA . PRO B 1 56 ? -7.812 35.719 7.16 1 96.44 56 PRO B CA 1
ATOM 2020 C C . PRO B 1 56 ? -8.867 35.062 8.047 1 96.44 56 PRO B C 1
ATOM 2022 O O . PRO B 1 56 ? -8.891 33.812 8.172 1 96.44 56 PRO B O 1
ATOM 2025 N N . ALA B 1 57 ? -9.703 35.812 8.586 1 96.06 57 ALA B N 1
ATOM 2026 C CA . ALA B 1 57 ? -10.75 35.281 9.453 1 96.06 57 ALA B CA 1
ATOM 2027 C C . ALA B 1 57 ? -11.688 34.344 8.68 1 96.06 57 ALA B C 1
ATOM 2029 O O . ALA B 1 57 ? -12.195 33.375 9.234 1 96.06 57 ALA B O 1
ATOM 2030 N N . LEU B 1 58 ? -11.828 34.594 7.434 1 95.62 58 LEU B N 1
ATOM 2031 C CA . LEU B 1 58 ? -12.688 33.781 6.586 1 95.62 58 LEU B CA 1
ATOM 2032 C C . LEU B 1 58 ? -12.039 32.438 6.301 1 95.62 58 LEU B C 1
ATOM 2034 O O . LEU B 1 58 ? -12.734 31.422 6.18 1 95.62 58 LEU B O 1
ATOM 2038 N N . VAL B 1 59 ? -10.688 32.438 6.215 1 96.81 59 VAL B N 1
ATOM 2039 C CA . VAL B 1 59 ? -9.984 31.188 6.008 1 96.81 59 VAL B CA 1
ATOM 2040 C C . VAL B 1 59 ? -10.211 30.266 7.203 1 96.81 59 VAL B C 1
ATOM 2042 O O . VAL B 1 59 ? -10.539 29.078 7.039 1 96.81 59 VAL B O 1
ATOM 2045 N N . HIS B 1 60 ? -10.109 30.875 8.375 1 95.5 60 HIS B N 1
ATOM 2046 C CA . HIS B 1 60 ? -10.344 30.109 9.594 1 95.5 60 HIS B CA 1
ATOM 2047 C C . HIS B 1 60 ? -11.797 29.641 9.68 1 95.5 60 HIS B C 1
ATOM 2049 O O . HIS B 1 60 ? -12.062 28.516 10.102 1 95.5 60 HIS B O 1
ATOM 2055 N N . HIS B 1 61 ? -12.625 30.531 9.344 1 95.44 61 HIS B N 1
ATOM 2056 C CA . HIS B 1 61 ? -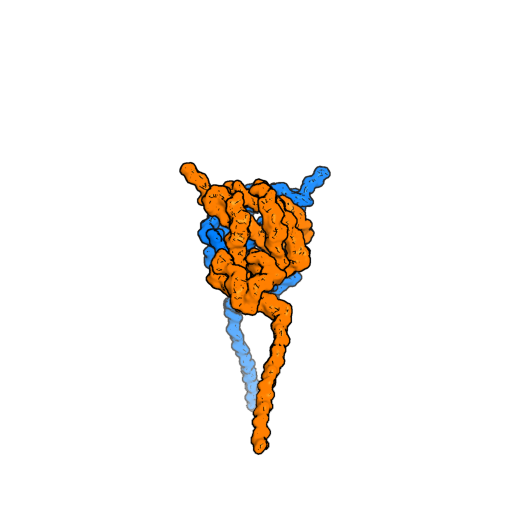14.047 30.219 9.391 1 95.44 61 HIS B CA 1
ATOM 2057 C C . HIS B 1 61 ? -14.391 29.047 8.477 1 95.44 61 HIS B C 1
ATOM 2059 O O . HIS B 1 61 ? -15.102 28.125 8.883 1 95.44 61 HIS B O 1
ATOM 2065 N N . TYR B 1 62 ? -13.828 29 7.289 1 94.69 62 TYR B N 1
ATOM 2066 C CA . TYR B 1 62 ? -14.18 27.984 6.293 1 94.69 62 TYR B CA 1
ATOM 2067 C C . TYR B 1 62 ? -13.406 26.688 6.527 1 94.69 62 TYR B C 1
ATOM 2069 O O . TYR B 1 62 ? -13.93 25.609 6.273 1 94.69 62 TYR B O 1
ATOM 2077 N N . PHE B 1 63 ? -12.125 26.75 7.035 1 95.25 63 PHE B N 1
ATOM 2078 C CA . PHE B 1 63 ? -11.281 25.562 6.938 1 95.25 63 PHE B CA 1
ATOM 2079 C C . PHE B 1 63 ? -10.625 25.25 8.273 1 95.25 63 PHE B C 1
ATOM 2081 O O . PHE B 1 63 ? -10.008 24.188 8.438 1 95.25 63 PHE B O 1
ATOM 2088 N N . GLY B 1 64 ? -10.781 26.141 9.25 1 93.75 64 GLY B N 1
ATOM 2089 C CA . GLY B 1 64 ? -10.211 25.875 10.562 1 93.75 64 GLY B CA 1
ATOM 2090 C C . GLY B 1 64 ? -8.719 26.141 10.633 1 93.75 64 GLY B C 1
ATOM 2091 O O . GLY B 1 64 ? -8.258 27.234 10.281 1 93.75 64 GLY B O 1
ATOM 2092 N N . THR B 1 65 ? -7.945 25.172 11 1 93 65 THR B N 1
ATOM 2093 C CA . THR B 1 65 ? -6.508 25.312 11.195 1 93 65 THR B CA 1
ATOM 2094 C C . THR B 1 65 ? -5.766 25.172 9.867 1 93 65 THR B C 1
ATOM 2096 O O . THR B 1 65 ? -6.355 24.766 8.859 1 93 65 THR B O 1
ATOM 2099 N N . LYS B 1 66 ? -4.438 25.469 9.945 1 94.31 66 LYS B N 1
ATOM 2100 C CA . LYS B 1 66 ? -3.594 25.312 8.766 1 94.31 66 LYS B CA 1
ATOM 2101 C C . LYS B 1 66 ? -3.561 23.859 8.305 1 94.31 66 LYS B C 1
ATOM 2103 O O . LYS B 1 66 ? -3.602 23.578 7.102 1 94.31 66 LYS B O 1
ATOM 2108 N N . THR B 1 67 ? -3.523 22.969 9.266 1 92.44 67 THR B N 1
ATOM 2109 C CA . THR B 1 67 ? -3.502 21.547 8.961 1 92.44 67 THR B CA 1
ATOM 2110 C C . THR B 1 67 ? -4.789 21.125 8.258 1 92.44 67 THR B C 1
ATOM 2112 O O . THR B 1 67 ? -4.754 20.375 7.273 1 92.44 67 THR B O 1
ATOM 2115 N N . GLN B 1 68 ? -5.879 21.594 8.727 1 93.56 68 GLN B N 1
ATOM 2116 C CA . GLN B 1 68 ? -7.172 21.297 8.117 1 93.56 68 GLN B CA 1
ATOM 2117 C C . GLN B 1 68 ? -7.277 21.906 6.723 1 93.56 68 GLN B C 1
ATOM 2119 O O . GLN B 1 68 ? -7.816 21.281 5.805 1 93.56 68 GLN B O 1
ATOM 2124 N N . LEU B 1 69 ? -6.766 23.125 6.621 1 95.25 69 LEU B N 1
ATOM 2125 C CA . LEU B 1 69 ? -6.738 23.781 5.316 1 95.25 69 LEU B CA 1
ATOM 2126 C C . LEU B 1 69 ? -5.895 22.984 4.324 1 95.25 69 LEU B C 1
ATOM 2128 O O . LEU B 1 69 ? -6.281 22.828 3.166 1 95.25 69 LEU B O 1
ATOM 2132 N N . PHE B 1 70 ? -4.758 22.531 4.727 1 93.56 70 PHE B N 1
ATOM 2133 C CA . PHE B 1 70 ? -3.881 21.75 3.865 1 93.56 70 PHE B CA 1
ATOM 2134 C C . PHE B 1 70 ? -4.562 20.453 3.436 1 93.56 70 PHE B C 1
ATOM 2136 O O . PHE B 1 70 ? -4.5 20.062 2.266 1 93.56 70 PHE B O 1
ATOM 2143 N N . ALA B 1 71 ? -5.176 19.766 4.352 1 91.56 71 ALA B N 1
ATOM 2144 C CA . ALA B 1 71 ? -5.922 18.562 4.043 1 91.56 71 ALA B CA 1
ATOM 2145 C C . ALA B 1 71 ? -7.008 18.828 3.006 1 91.56 71 ALA B C 1
ATOM 2147 O O . ALA B 1 71 ? -7.195 18.047 2.074 1 91.56 71 ALA B O 1
ATOM 2148 N N . ALA B 1 72 ? -7.703 19.891 3.164 1 90.5 72 ALA B N 1
ATOM 2149 C CA . ALA B 1 72 ? -8.742 20.266 2.213 1 90.5 72 ALA B CA 1
ATOM 2150 C C . ALA B 1 72 ? -8.156 20.547 0.835 1 90.5 72 ALA B C 1
ATOM 2152 O O . ALA B 1 72 ? -8.758 20.219 -0.187 1 90.5 72 ALA B O 1
ATOM 2153 N N . ALA B 1 73 ? -7.039 21.172 0.825 1 90.75 73 ALA B N 1
ATOM 2154 C CA . ALA B 1 73 ? -6.371 21.547 -0.419 1 90.75 73 ALA B CA 1
ATOM 2155 C C . ALA B 1 73 ? -5.996 20.312 -1.233 1 90.75 73 ALA B C 1
ATOM 2157 O O . ALA B 1 73 ? -5.891 20.391 -2.461 1 90.75 73 ALA B O 1
ATOM 2158 N N . ILE B 1 74 ? -5.809 19.188 -0.565 1 87.12 74 ILE B N 1
ATOM 2159 C CA . ILE B 1 74 ? -5.441 17.969 -1.286 1 87.12 74 ILE B CA 1
ATOM 2160 C C . ILE B 1 74 ? -6.629 17.016 -1.317 1 87.12 74 ILE B C 1
ATOM 2162 O O . ILE B 1 74 ? -6.461 15.82 -1.577 1 87.12 74 ILE B O 1
ATOM 2166 N N . HIS B 1 75 ? -7.754 17.469 -0.969 1 83.25 75 HIS B N 1
ATOM 2167 C CA . HIS B 1 75 ? -9.031 16.766 -1.077 1 83.25 75 HIS B CA 1
ATOM 2168 C C . HIS B 1 75 ? -9.078 15.562 -0.134 1 83.25 75 HIS B C 1
ATOM 2170 O O . HIS B 1 75 ? -9.672 14.531 -0.467 1 83.25 75 HIS B O 1
ATOM 2176 N N . ILE B 1 76 ? -8.367 15.664 0.917 1 79.19 76 ILE B N 1
ATOM 2177 C CA . ILE B 1 76 ? -8.562 14.664 1.968 1 79.19 76 ILE B CA 1
ATOM 2178 C C . ILE B 1 76 ? -9.867 14.938 2.705 1 79.19 76 ILE B C 1
ATOM 2180 O O . ILE B 1 76 ? -10.016 15.961 3.371 1 79.19 76 ILE B O 1
ATOM 2184 N N . PRO B 1 77 ? -10.703 14.039 2.596 1 75.62 77 PRO B N 1
ATOM 2185 C CA . PRO B 1 77 ? -12.055 14.32 3.1 1 75.62 77 PRO B CA 1
ATOM 2186 C C . PRO B 1 77 ? -12.164 14.125 4.609 1 75.62 77 PRO B C 1
ATOM 2188 O O . PRO B 1 77 ? -13.234 14.359 5.188 1 75.62 77 PRO B O 1
ATOM 2191 N N . ILE B 1 78 ? -11.141 13.727 5.191 1 77.75 78 ILE B N 1
ATOM 2192 C CA . ILE B 1 78 ? -11.172 13.484 6.629 1 77.75 78 ILE B CA 1
ATOM 2193 C C . ILE B 1 78 ? -10.391 14.57 7.355 1 77.75 78 ILE B C 1
ATOM 2195 O O . ILE B 1 78 ? -9.312 14.969 6.918 1 77.75 78 ILE B O 1
ATOM 2199 N N . ASP B 1 79 ? -11.008 15.055 8.406 1 83.62 79 ASP B N 1
ATOM 2200 C CA . ASP B 1 79 ? -10.266 15.969 9.273 1 83.62 79 ASP B CA 1
ATOM 2201 C C . ASP B 1 79 ? -9.094 15.266 9.945 1 83.62 79 ASP B C 1
ATOM 2203 O O . ASP B 1 79 ? -9.281 14.406 10.805 1 83.62 79 ASP B O 1
ATOM 2207 N N . PRO B 1 80 ? -7.887 15.672 9.609 1 86.31 80 PRO B N 1
ATOM 2208 C CA . PRO B 1 80 ? -6.727 15 10.195 1 86.31 80 PRO B CA 1
ATOM 2209 C C . PRO B 1 80 ? -6.715 15.086 11.727 1 86.31 80 PRO B C 1
ATOM 2211 O O . PRO B 1 80 ? -6.121 14.227 12.383 1 86.31 80 PRO B O 1
ATOM 2214 N N . LEU B 1 81 ? -7.383 16.062 12.273 1 87.38 81 LEU B N 1
ATOM 2215 C CA . LEU B 1 81 ? -7.371 16.25 13.727 1 87.38 81 LEU B CA 1
ATOM 2216 C C . LEU B 1 81 ? -8.227 15.195 14.414 1 87.38 81 LEU B C 1
ATOM 2218 O O . LEU B 1 81 ? -8.07 14.953 15.617 1 87.38 81 LEU B O 1
ATOM 2222 N N . GLU B 1 82 ? -9.055 14.609 13.625 1 87.69 82 GLU B N 1
ATOM 2223 C CA . GLU B 1 82 ? -9.836 13.5 14.164 1 87.69 82 GLU B CA 1
ATOM 2224 C C . GLU B 1 82 ? -8.945 12.312 14.492 1 87.69 82 GLU B C 1
ATOM 2226 O O . GLU B 1 82 ? -9.266 11.516 15.375 1 87.69 82 GLU B O 1
ATOM 2231 N N . VAL B 1 83 ? -7.816 12.219 13.82 1 89.25 83 VAL B N 1
ATOM 2232 C CA . VAL B 1 83 ? -6.887 11.117 14.047 1 89.25 83 VAL B CA 1
ATOM 2233 C C . VAL B 1 83 ? -5.719 11.594 14.906 1 89.25 83 VAL B C 1
ATOM 2235 O O . VAL B 1 83 ? -5.379 10.961 15.906 1 89.25 83 VAL B O 1
ATOM 2238 N N . ILE B 1 84 ? -5.199 12.727 14.539 1 88.88 84 ILE B N 1
ATOM 2239 C CA . ILE B 1 84 ? -4.004 13.25 15.195 1 88.88 84 ILE B CA 1
ATOM 2240 C C . ILE B 1 84 ? -4.328 13.641 16.641 1 88.88 84 ILE B C 1
ATOM 2242 O O . ILE B 1 84 ? -3.523 13.414 17.547 1 88.88 84 ILE B O 1
ATOM 2246 N N . GLY B 1 85 ? -5.477 14.281 16.859 1 90.38 85 GLY B N 1
ATOM 2247 C CA . GLY B 1 85 ? -5.867 14.727 18.188 1 90.38 85 GLY B CA 1
ATOM 2248 C C . GLY B 1 85 ? -5.793 13.633 19.234 1 90.38 85 GLY B C 1
ATOM 2249 O O . GLY B 1 85 ? -4.977 13.703 20.156 1 90.38 85 GLY B O 1
ATOM 2250 N N . PRO B 1 86 ? -6.57 12.609 19.047 1 93.06 86 PRO B N 1
ATOM 2251 C CA . PRO B 1 86 ? -6.535 11.492 19.984 1 93.06 86 PRO B CA 1
ATOM 2252 C C . PRO B 1 86 ? -5.164 10.82 20.062 1 93.06 86 PRO B C 1
ATOM 2254 O O . PRO B 1 86 ? -4.762 10.344 21.125 1 93.06 86 PRO B O 1
ATOM 2257 N N . LEU B 1 87 ? -4.414 10.812 19.016 1 92.31 87 LEU B N 1
ATOM 2258 C CA . LEU B 1 87 ? -3.129 10.125 18.953 1 92.31 87 LEU B CA 1
ATOM 2259 C C . LEU B 1 87 ? -2.094 10.812 19.828 1 92.31 87 LEU B C 1
ATOM 2261 O O . LEU B 1 87 ? -1.167 10.172 20.328 1 92.31 87 LEU B O 1
ATOM 2265 N N . ARG B 1 88 ? -2.268 12.109 19.984 1 91.31 88 ARG B N 1
ATOM 2266 C CA . ARG B 1 88 ? -1.332 12.898 20.781 1 91.31 88 ARG B CA 1
ATOM 2267 C C . ARG B 1 88 ? -1.297 12.406 22.234 1 91.31 88 ARG B C 1
ATOM 2269 O O . ARG B 1 88 ? -0.269 12.516 22.906 1 91.31 88 ARG B O 1
ATOM 2276 N N . GLU B 1 89 ? -2.385 11.812 22.641 1 93.5 89 GLU B N 1
ATOM 2277 C CA . GLU B 1 89 ? -2.498 11.383 24.031 1 93.5 89 GLU B CA 1
ATOM 2278 C C . GLU B 1 89 ? -2.135 9.906 24.188 1 93.5 89 GLU B C 1
ATOM 2280 O O . GLU B 1 89 ? -2.066 9.391 25.312 1 93.5 89 GLU B O 1
ATOM 2285 N N . VAL B 1 90 ? -1.881 9.266 23.156 1 96.69 90 VAL B N 1
ATOM 2286 C CA . VAL B 1 90 ? -1.568 7.844 23.172 1 96.69 90 VAL B CA 1
ATOM 2287 C C . VAL B 1 90 ? -0.08 7.645 23.453 1 96.69 90 VAL B C 1
ATOM 2289 O O . VAL B 1 90 ? 0.766 8.258 22.797 1 96.69 90 VAL B O 1
ATOM 2292 N N . PRO B 1 91 ? 0.208 6.809 24.453 1 97.5 91 PRO B N 1
ATOM 2293 C CA . PRO B 1 91 ? 1.623 6.496 24.672 1 97.5 91 PRO B CA 1
ATOM 2294 C C . PRO B 1 91 ? 2.289 5.906 23.422 1 97.5 91 PRO B C 1
ATOM 2296 O O . PRO B 1 91 ? 1.655 5.16 22.672 1 97.5 91 PRO B O 1
ATOM 2299 N N . VAL B 1 92 ? 3.6 6.211 23.266 1 96.81 92 VAL B N 1
ATOM 2300 C CA . VAL B 1 92 ? 4.367 5.824 22.094 1 96.81 92 VAL B CA 1
ATOM 2301 C C . VAL B 1 92 ? 4.277 4.312 21.891 1 96.81 92 VAL B C 1
ATOM 2303 O O . VAL B 1 92 ? 4.23 3.836 20.75 1 96.81 92 VAL B O 1
ATOM 2306 N N . GLU B 1 93 ? 4.145 3.531 22.938 1 97.44 93 GLU B N 1
ATOM 2307 C CA . GLU B 1 93 ? 4.152 2.072 22.906 1 97.44 93 GLU B CA 1
ATOM 2308 C C . GLU B 1 93 ? 2.803 1.524 22.438 1 97.44 93 GLU B C 1
ATOM 2310 O O . GLU B 1 93 ? 2.66 0.321 22.219 1 97.44 93 GLU B O 1
ATOM 2315 N N . GLN B 1 94 ? 1.906 2.43 22.203 1 98.06 94 GLN B N 1
ATOM 2316 C CA . GLN B 1 94 ? 0.564 1.976 21.859 1 98.06 94 GLN B CA 1
ATOM 2317 C C . GLN B 1 94 ? 0.102 2.594 20.547 1 98.06 94 GLN B C 1
ATOM 2319 O O . GLN B 1 94 ? -0.963 2.248 20.031 1 98.06 94 GLN B O 1
ATOM 2324 N N . ILE B 1 95 ? 0.854 3.439 19.938 1 97.69 95 ILE B N 1
ATOM 2325 C CA . ILE B 1 95 ? 0.448 4.188 18.75 1 97.69 95 ILE B CA 1
ATOM 2326 C C . ILE B 1 95 ? 0.138 3.217 17.609 1 97.69 95 ILE B C 1
ATOM 2328 O O . ILE B 1 95 ? -0.882 3.352 16.938 1 97.69 95 ILE B O 1
ATOM 2332 N N . GLY B 1 96 ? 0.994 2.203 17.406 1 97.88 96 GLY B N 1
ATOM 2333 C CA . GLY B 1 96 ? 0.806 1.247 16.328 1 97.88 96 GLY B CA 1
ATOM 2334 C C . GLY B 1 96 ? -0.49 0.465 16.438 1 97.88 96 GLY B C 1
ATOM 2335 O O . GLY B 1 96 ? -1.122 0.151 15.43 1 97.88 96 GLY B O 1
ATOM 2336 N N . HIS B 1 97 ? -0.955 0.223 17.641 1 97.62 97 HIS B N 1
ATOM 2337 C CA . HIS B 1 97 ? -2.188 -0.513 17.906 1 97.62 97 HIS B CA 1
ATOM 2338 C C . HIS B 1 97 ? -3.408 0.39 17.75 1 97.62 97 HIS B C 1
ATOM 2340 O O . HIS B 1 97 ? -4.465 -0.054 17.312 1 97.62 97 HIS B O 1
ATOM 2346 N N . THR B 1 98 ? -3.229 1.621 18.141 1 97.75 98 THR B N 1
ATOM 2347 C CA . THR B 1 98 ? -4.348 2.553 18.219 1 97.75 98 THR B CA 1
ATOM 2348 C C . THR B 1 98 ? -4.625 3.197 16.875 1 97.75 98 THR B C 1
ATOM 2350 O O . THR B 1 98 ? -5.785 3.391 16.5 1 97.75 98 THR B O 1
ATOM 2353 N N . LEU B 1 99 ? -3.615 3.488 16.125 1 96.62 99 LEU B N 1
ATOM 2354 C CA . LEU B 1 99 ? -3.711 4.27 14.891 1 96.62 99 LEU B CA 1
ATOM 2355 C C . LEU B 1 99 ? -4.641 3.592 13.891 1 96.62 99 LEU B C 1
ATOM 2357 O O . LEU B 1 99 ? -5.57 4.223 13.375 1 96.62 99 LEU B O 1
ATOM 2361 N N . PRO B 1 100 ? -4.508 2.281 13.594 1 96.75 100 PRO B N 1
ATOM 2362 C CA . PRO B 1 100 ? -5.414 1.681 12.617 1 96.75 100 PRO B CA 1
ATOM 2363 C C . PRO B 1 100 ? -6.863 1.643 13.094 1 96.75 100 PRO B C 1
ATOM 2365 O O . PRO B 1 100 ? -7.789 1.732 12.281 1 96.75 100 PRO B O 1
ATOM 2368 N N . ARG B 1 101 ? -7.094 1.564 14.383 1 95.62 101 ARG B N 1
ATOM 2369 C CA . ARG B 1 101 ? -8.445 1.553 14.93 1 95.62 101 ARG B CA 1
ATOM 2370 C C . ARG B 1 101 ? -9.125 2.906 14.75 1 95.62 101 ARG B C 1
ATOM 2372 O O . ARG B 1 101 ? -10.344 2.982 14.617 1 95.62 101 ARG B O 1
ATOM 2379 N N . LEU B 1 102 ? -8.336 3.938 14.734 1 93.38 102 LEU B N 1
ATOM 2380 C CA . LEU B 1 102 ? -8.867 5.281 14.523 1 93.38 102 LEU B CA 1
ATOM 2381 C C . LEU B 1 102 ? -9.086 5.551 13.039 1 93.38 102 LEU B C 1
ATOM 2383 O O . LEU B 1 102 ? -10.078 6.184 12.664 1 93.38 102 LEU B O 1
ATOM 2387 N N . LEU B 1 103 ? -8.25 5.059 12.203 1 92.31 103 LEU B N 1
ATOM 2388 C CA . LEU B 1 103 ? -8.195 5.457 10.805 1 92.31 103 LEU B CA 1
ATOM 2389 C C . LEU B 1 103 ? -9.102 4.578 9.945 1 92.31 103 LEU B C 1
ATOM 2391 O O . LEU B 1 103 ? -9.828 5.078 9.086 1 92.31 103 LEU B O 1
ATOM 2395 N N . LEU B 1 104 ? -9.156 3.242 10.156 1 92.75 104 LEU B N 1
ATOM 2396 C CA . LEU B 1 104 ? -9.805 2.291 9.266 1 92.75 104 LEU B CA 1
ATOM 2397 C C . LEU B 1 104 ? -11.312 2.508 9.242 1 92.75 104 LEU B C 1
ATOM 2399 O O . LEU B 1 104 ? -11.93 2.49 8.172 1 92.75 104 LEU B O 1
ATOM 2403 N N . PRO B 1 105 ? -11.953 2.812 10.422 1 91.44 105 PRO B N 1
ATOM 2404 C CA . PRO B 1 105 ? -13.391 3.084 10.383 1 91.44 105 PRO B CA 1
ATOM 2405 C C . PRO B 1 105 ? -13.734 4.328 9.57 1 91.44 105 PRO B C 1
ATOM 2407 O O . PRO B 1 105 ? -14.812 4.402 8.969 1 91.44 105 PRO B O 1
ATOM 2410 N N . LEU B 1 106 ? -12.812 5.254 9.516 1 88.31 106 LEU B N 1
ATOM 2411 C CA . LEU B 1 106 ? -13.047 6.465 8.734 1 88.31 106 LEU B CA 1
ATOM 2412 C C . LEU B 1 106 ? -13.062 6.148 7.242 1 88.31 106 LEU B C 1
ATOM 2414 O O . LEU B 1 106 ? -13.867 6.703 6.496 1 88.31 106 LEU B O 1
ATOM 2418 N N . TRP B 1 107 ? -12.219 5.227 6.867 1 85.44 107 TRP B N 1
ATOM 2419 C CA . TRP B 1 107 ? -12.172 4.848 5.461 1 85.44 107 TRP B CA 1
ATOM 2420 C C . TRP B 1 107 ? -13.445 4.117 5.055 1 85.44 107 TRP B C 1
ATOM 2422 O O . TRP B 1 107 ? -13.875 4.191 3.898 1 85.44 107 TRP B O 1
ATOM 2432 N N . ASP B 1 108 ? -14.008 3.396 5.91 1 85.62 108 ASP B N 1
ATOM 2433 C CA . ASP B 1 108 ? -15.219 2.635 5.625 1 85.62 108 ASP B CA 1
ATOM 2434 C C . ASP B 1 108 ? -16.453 3.541 5.625 1 85.62 108 ASP B C 1
ATOM 2436 O O . ASP B 1 108 ? -17.516 3.148 5.148 1 85.62 108 ASP B O 1
ATOM 2440 N N . SER B 1 109 ? -16.297 4.719 6.164 1 84.75 109 SER B N 1
ATOM 2441 C CA . SER B 1 109 ? -17.391 5.668 6.246 1 84.75 109 SER B CA 1
ATOM 2442 C C . SER B 1 109 ? -17.594 6.398 4.926 1 84.75 109 SER B C 1
ATOM 2444 O O . SER B 1 109 ? -16.859 6.164 3.961 1 84.75 109 SER B O 1
ATOM 2446 N N . GLU B 1 110 ? -18.672 7.238 4.852 1 81.56 110 GLU B N 1
ATOM 2447 C CA . GLU B 1 110 ? -18.922 8.055 3.672 1 81.56 110 GLU B CA 1
ATOM 2448 C C . GLU B 1 110 ? -17.75 8.969 3.363 1 81.56 110 GLU B C 1
ATOM 2450 O O . GLU B 1 110 ? -17.453 9.25 2.197 1 81.56 110 GLU B O 1
ATOM 2455 N N . LEU B 1 111 ? -17.047 9.336 4.395 1 76 111 LEU B N 1
ATOM 2456 C CA . LEU B 1 111 ? -15.867 10.172 4.246 1 76 111 LEU B CA 1
ATOM 2457 C C . LEU B 1 111 ? -14.766 9.422 3.506 1 76 111 LEU B C 1
ATOM 2459 O O . LEU B 1 111 ? -14 10.016 2.74 1 76 111 LEU B O 1
ATOM 2463 N N . GLY B 1 112 ? -14.836 8.117 3.697 1 79.5 112 GLY B N 1
ATOM 2464 C CA . GLY B 1 112 ? -13.812 7.273 3.094 1 79.5 112 GLY B CA 1
ATOM 2465 C C . GLY B 1 112 ? -13.906 7.211 1.581 1 79.5 112 GLY B C 1
ATOM 2466 O O . GLY B 1 112 ? -12.898 7.008 0.897 1 79.5 112 GLY B O 1
ATOM 2467 N N . LYS B 1 113 ? -15.148 7.422 1.114 1 80.44 113 LYS B N 1
ATOM 2468 C CA . LYS B 1 113 ? -15.32 7.406 -0.336 1 80.44 113 LYS B CA 1
ATOM 2469 C C . LYS B 1 113 ? -14.516 8.523 -0.997 1 80.44 113 LYS B C 1
ATOM 2471 O O . LYS B 1 113 ? -13.922 8.32 -2.059 1 80.44 113 LYS B O 1
ATOM 2476 N N . GLY B 1 114 ? -14.586 9.68 -0.365 1 79.88 114 GLY B N 1
ATOM 2477 C CA . GLY B 1 114 ? -13.789 10.789 -0.872 1 79.88 114 GLY B CA 1
ATOM 2478 C C . GLY B 1 114 ? -12.297 10.523 -0.808 1 79.88 114 GLY B C 1
ATOM 2479 O O . GLY B 1 114 ? -11.555 10.891 -1.723 1 79.88 114 GLY B O 1
ATOM 2480 N N . PHE B 1 115 ? -11.906 9.773 0.14 1 81.06 115 PHE B N 1
ATOM 2481 C CA . PHE B 1 115 ? -10.492 9.453 0.313 1 81.06 115 PHE B CA 1
ATOM 2482 C C . PHE B 1 115 ? -10.023 8.484 -0.767 1 81.06 115 PHE B C 1
ATOM 2484 O O . PHE B 1 115 ? -8.922 8.641 -1.303 1 81.06 115 PHE B O 1
ATOM 2491 N N . ILE B 1 116 ? -10.828 7.578 -1.039 1 83.19 116 ILE B N 1
ATOM 2492 C CA . ILE B 1 116 ? -10.508 6.59 -2.066 1 83.19 116 ILE B CA 1
ATOM 2493 C C . ILE B 1 116 ? -10.383 7.281 -3.422 1 83.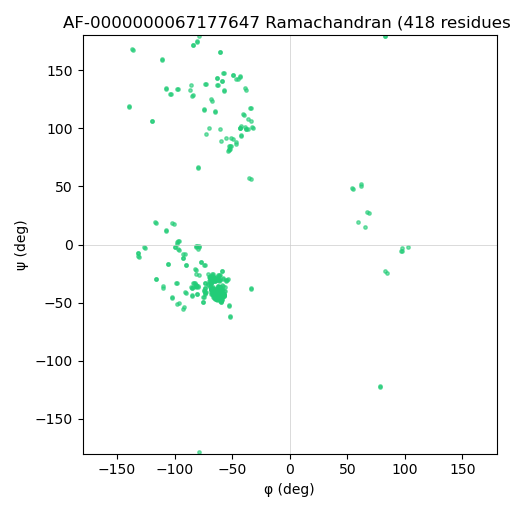19 116 ILE B C 1
ATOM 2495 O O . ILE B 1 116 ? -9.477 6.98 -4.195 1 83.19 116 ILE B O 1
ATOM 2499 N N . ALA B 1 117 ? -11.297 8.211 -3.656 1 81.62 117 ALA B N 1
ATOM 2500 C CA . ALA B 1 117 ? -11.219 8.984 -4.891 1 81.62 117 ALA B CA 1
ATOM 2501 C C . ALA B 1 117 ? -9.922 9.781 -4.965 1 81.62 117 ALA B C 1
ATOM 2503 O O . ALA B 1 117 ? -9.297 9.867 -6.027 1 81.62 117 ALA B O 1
ATOM 2504 N N . THR B 1 118 ? -9.539 10.359 -3.848 1 79.88 118 THR B N 1
ATOM 2505 C CA . THR B 1 118 ? -8.289 11.109 -3.771 1 79.88 118 THR B CA 1
ATOM 2506 C C . THR B 1 118 ? -7.094 10.195 -4.023 1 79.88 118 THR B C 1
ATOM 2508 O O . THR B 1 118 ? -6.18 10.555 -4.77 1 79.88 118 THR B O 1
ATOM 2511 N N . LEU B 1 119 ? -7.09 9.023 -3.473 1 81.5 119 LEU B N 1
ATOM 2512 C CA . LEU B 1 119 ? -6.012 8.062 -3.68 1 81.5 119 LEU B CA 1
ATOM 2513 C C . LEU B 1 119 ? -5.926 7.652 -5.145 1 81.5 119 LEU B C 1
ATOM 2515 O O . LEU B 1 119 ? -4.832 7.543 -5.703 1 81.5 119 LEU B O 1
ATOM 2519 N N . ARG B 1 120 ? -7.051 7.469 -5.75 1 80.25 120 ARG B N 1
ATOM 2520 C CA . ARG B 1 120 ? -7.086 7.152 -7.176 1 80.25 120 ARG B CA 1
ATOM 2521 C C . ARG B 1 120 ? -6.508 8.297 -8 1 80.25 120 ARG B C 1
ATOM 2523 O O . ARG B 1 120 ? -5.793 8.062 -8.977 1 80.25 120 ARG B O 1
ATOM 2530 N 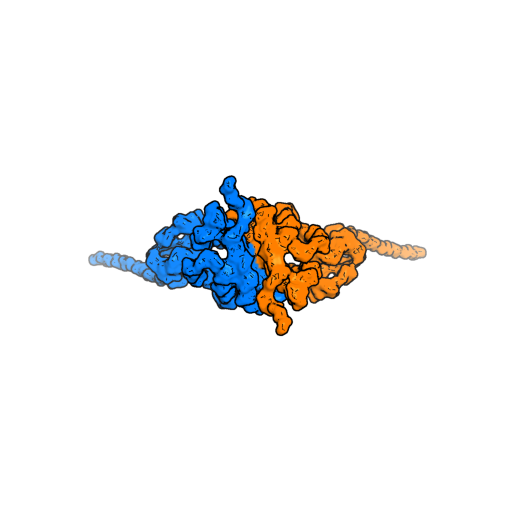N . SER B 1 121 ? -6.84 9.484 -7.562 1 78.19 121 SER B N 1
ATOM 2531 C CA . SER B 1 121 ? -6.332 10.648 -8.273 1 78.19 121 SER B CA 1
ATOM 2532 C C . SER B 1 121 ? -4.816 10.75 -8.164 1 78.19 121 SER B C 1
ATOM 2534 O O . SER B 1 121 ? -4.141 11.109 -9.125 1 78.19 121 SER B O 1
ATOM 2536 N N . ILE B 1 122 ? -4.273 10.492 -7.02 1 77.25 122 ILE B N 1
ATOM 2537 C CA . ILE B 1 122 ? -2.834 10.477 -6.797 1 77.25 122 ILE B CA 1
ATOM 2538 C C . ILE B 1 122 ? -2.178 9.469 -7.738 1 77.25 122 ILE B C 1
ATOM 2540 O O . ILE B 1 122 ? -1.158 9.766 -8.367 1 77.25 122 ILE B O 1
ATOM 2544 N N . LEU B 1 123 ? -2.783 8.367 -7.852 1 73.56 123 LEU B N 1
ATOM 2545 C CA . LEU B 1 123 ? -2.26 7.305 -8.703 1 73.56 123 LEU B CA 1
ATOM 2546 C C . LEU B 1 123 ? -2.309 7.711 -10.172 1 73.56 123 LEU B C 1
ATOM 2548 O O . LEU B 1 123 ? -1.467 7.281 -10.969 1 73.56 123 LEU B O 1
ATOM 2552 N N . ALA B 1 124 ? -3.275 8.555 -10.43 1 74.12 124 ALA B N 1
ATOM 2553 C CA . ALA B 1 124 ? -3.396 9.062 -11.797 1 74.12 124 ALA B CA 1
ATOM 2554 C C . ALA B 1 124 ? -2.395 10.18 -12.055 1 74.12 124 ALA B C 1
ATOM 2556 O O . ALA B 1 124 ? -2.248 10.641 -13.188 1 74.12 124 ALA B O 1
ATOM 2557 N N . GLY B 1 125 ? -1.691 10.531 -11.031 1 74.44 125 GLY B N 1
ATOM 2558 C CA . GLY B 1 125 ? -0.634 11.516 -11.195 1 74.44 125 GLY B CA 1
ATOM 2559 C C . GLY B 1 125 ? -1.02 12.898 -10.703 1 74.44 125 GLY B C 1
ATOM 2560 O O . GLY B 1 125 ? -0.193 13.812 -10.688 1 74.44 125 GLY B O 1
ATOM 2561 N N . ASN B 1 126 ? -2.197 12.906 -10.289 1 73.94 126 ASN B N 1
ATOM 2562 C CA . ASN B 1 126 ? -2.648 14.211 -9.805 1 73.94 126 ASN B CA 1
ATOM 2563 C C . ASN B 1 126 ? -2.277 14.43 -8.344 1 73.94 126 ASN B C 1
ATOM 2565 O O . ASN B 1 126 ? -2.301 13.484 -7.547 1 73.94 126 ASN B O 1
ATOM 2569 N N . ASP B 1 127 ? -1.821 15.578 -8.031 1 77.31 127 ASP B N 1
ATOM 2570 C CA . ASP B 1 127 ? -1.599 16.109 -6.691 1 77.31 127 ASP B CA 1
ATOM 2571 C C . ASP B 1 127 ? -0.622 15.242 -5.906 1 77.31 127 ASP B C 1
ATOM 2573 O O . ASP B 1 127 ? -0.599 15.289 -4.672 1 77.31 127 ASP B O 1
ATOM 2577 N N . VAL B 1 128 ? 0.181 14.43 -6.492 1 84.06 128 VAL B N 1
ATOM 2578 C CA . VAL B 1 128 ? 1.099 13.523 -5.809 1 84.06 128 VAL B CA 1
ATOM 2579 C C . VAL B 1 128 ? 2.045 14.328 -4.918 1 84.06 128 VAL B C 1
ATOM 2581 O O . VAL B 1 128 ? 2.293 13.953 -3.77 1 84.06 128 VAL B O 1
ATOM 2584 N N . SER B 1 129 ? 2.408 15.43 -5.461 1 85.94 129 SER B N 1
ATOM 2585 C CA . SER B 1 129 ? 3.377 16.25 -4.738 1 85.94 129 SER B CA 1
ATOM 2586 C C . SER B 1 129 ? 2.773 16.828 -3.461 1 85.94 129 SER B C 1
ATOM 2588 O O . SER B 1 129 ? 3.441 16.891 -2.428 1 85.94 129 SER B O 1
ATOM 2590 N N . LEU B 1 130 ? 1.54 17.219 -3.498 1 86.62 130 LEU B N 1
ATOM 2591 C CA . LEU B 1 130 ? 0.897 17.797 -2.328 1 86.62 130 LEU B CA 1
ATOM 2592 C C . LEU B 1 130 ? 0.595 16.734 -1.28 1 86.62 130 LEU B C 1
ATOM 2594 O O . LEU B 1 130 ? 0.761 16.969 -0.081 1 86.62 130 LEU B O 1
ATOM 2598 N N . VAL B 1 131 ? 0.218 15.555 -1.684 1 87 131 VAL B N 1
ATOM 2599 C CA . VAL B 1 131 ? -0.044 14.453 -0.764 1 87 131 VAL B CA 1
ATOM 2600 C C . VAL B 1 131 ? 1.257 14.023 -0.091 1 87 131 VAL B C 1
ATOM 2602 O O . VAL B 1 131 ? 1.29 13.797 1.12 1 87 131 VAL B O 1
ATOM 2605 N N . ARG B 1 132 ? 2.25 13.969 -0.883 1 88.38 132 ARG B N 1
ATOM 2606 C CA . ARG B 1 132 ? 3.576 13.672 -0.35 1 88.38 132 ARG B CA 1
ATOM 2607 C C . ARG B 1 132 ? 3.988 14.695 0.702 1 88.38 132 ARG B C 1
ATOM 2609 O O . ARG B 1 132 ? 4.465 14.336 1.777 1 88.38 132 ARG B O 1
ATOM 2616 N N . SER B 1 133 ? 3.787 15.906 0.332 1 87.62 133 SER B N 1
ATOM 2617 C CA . SER B 1 133 ? 4.125 16.984 1.262 1 87.62 133 SER B CA 1
ATOM 2618 C C . SER B 1 133 ? 3.314 16.875 2.549 1 87.62 133 SER B C 1
ATOM 2620 O O . SER B 1 133 ? 3.846 17.078 3.643 1 87.62 133 SER B O 1
ATOM 2622 N N . PHE B 1 134 ? 2.086 16.562 2.377 1 88 134 PHE B N 1
ATOM 2623 C CA . PHE B 1 134 ? 1.233 16.406 3.549 1 88 134 PHE B CA 1
ATOM 2624 C C . PHE B 1 134 ? 1.76 15.312 4.461 1 88 134 PHE B C 1
ATOM 2626 O O . PHE B 1 134 ? 1.882 15.508 5.672 1 88 134 PHE B O 1
ATOM 2633 N N . LEU B 1 135 ? 2.096 14.164 3.947 1 86.56 135 LEU B N 1
ATOM 2634 C CA . LEU B 1 135 ? 2.633 13.047 4.715 1 86.56 135 LEU B CA 1
ATOM 2635 C C . LEU B 1 135 ? 3.957 13.43 5.371 1 86.56 135 LEU B C 1
ATOM 2637 O O . LEU B 1 135 ? 4.164 13.164 6.559 1 86.56 135 LEU B O 1
ATOM 2641 N N . GLN B 1 136 ? 4.727 14.109 4.684 1 85.19 136 GLN B N 1
ATOM 2642 C CA . GLN B 1 136 ? 6.078 14.414 5.137 1 85.19 136 GLN B CA 1
ATOM 2643 C C . GLN B 1 136 ? 6.07 15.555 6.152 1 85.19 136 GLN B C 1
ATOM 2645 O O . GLN B 1 136 ? 6.84 15.539 7.117 1 85.19 136 GLN B O 1
ATOM 2650 N N . GLU B 1 137 ? 5.234 16.469 5.965 1 85.94 137 GLU B N 1
ATOM 2651 C CA . GLU B 1 137 ? 5.312 17.688 6.773 1 85.94 137 GLU B CA 1
ATOM 2652 C C . GLU B 1 137 ? 4.328 17.641 7.941 1 85.94 137 GLU B C 1
ATOM 2654 O O . GLU B 1 137 ? 4.633 18.109 9.039 1 85.94 137 GLU B O 1
ATOM 2659 N N . VAL B 1 138 ? 3.227 17.016 7.707 1 86.31 138 VAL B N 1
ATOM 2660 C CA . VAL B 1 138 ? 2.209 17.016 8.75 1 86.31 138 VAL B CA 1
ATOM 2661 C C . VAL B 1 138 ? 2.295 15.742 9.578 1 86.31 138 VAL B C 1
ATOM 2663 O O . VAL B 1 138 ? 2.482 15.789 10.789 1 86.31 138 VAL B O 1
ATOM 2666 N N . ILE B 1 139 ? 2.332 14.609 8.961 1 86.69 139 ILE B N 1
ATOM 2667 C CA . ILE B 1 139 ? 2.258 13.336 9.672 1 86.69 139 ILE B CA 1
ATOM 2668 C C . ILE B 1 139 ? 3.594 13.047 10.344 1 86.69 139 ILE B C 1
ATOM 2670 O O . ILE B 1 139 ? 3.633 12.641 11.508 1 86.69 139 ILE B O 1
ATOM 2674 N N . VAL B 1 140 ? 4.645 13.242 9.648 1 87.69 140 VAL B N 1
ATOM 2675 C CA . VAL B 1 140 ? 5.973 13.031 10.219 1 87.69 140 VAL B CA 1
ATOM 2676 C C . VAL B 1 140 ? 6.191 13.984 11.391 1 87.69 140 VAL B C 1
ATOM 2678 O O . VAL B 1 140 ? 6.766 13.602 12.414 1 87.69 140 VAL B O 1
ATOM 2681 N N . GLY B 1 141 ? 5.73 15.219 11.25 1 86.06 141 GLY B N 1
ATOM 2682 C CA . GLY B 1 141 ? 5.867 16.172 12.336 1 86.06 141 GLY B CA 1
ATOM 2683 C C . GLY B 1 141 ? 5.113 15.766 13.586 1 86.06 141 GLY B C 1
ATOM 2684 O O . GLY B 1 141 ? 5.641 15.875 14.695 1 86.06 141 GLY B O 1
ATOM 2685 N N . GLU B 1 142 ? 3.916 15.219 13.367 1 86.69 142 GLU B N 1
ATOM 2686 C CA . GLU B 1 142 ? 3.047 14.914 14.5 1 86.69 142 GLU B CA 1
ATOM 2687 C C . GLU B 1 142 ? 3.43 13.586 15.148 1 86.69 142 GLU B C 1
ATOM 2689 O O . GLU B 1 142 ? 3.463 13.469 16.375 1 86.69 142 GLU B O 1
ATOM 2694 N N . VAL B 1 143 ? 3.871 12.578 14.367 1 91.62 143 VAL B N 1
ATOM 2695 C CA . VAL B 1 143 ? 4.105 11.234 14.883 1 91.62 143 VAL B CA 1
ATOM 2696 C C . VAL B 1 143 ? 5.605 10.945 14.906 1 91.62 143 VAL B C 1
ATOM 2698 O O . VAL B 1 143 ? 6.109 10.32 15.844 1 91.62 143 VAL B O 1
ATOM 2701 N N . GLY B 1 144 ? 6.312 11.414 13.922 1 93.56 144 GLY B N 1
ATOM 2702 C CA . GLY B 1 144 ? 7.73 11.125 13.758 1 93.56 144 GLY B CA 1
ATOM 2703 C C . GLY B 1 144 ? 8.57 11.602 14.922 1 93.56 144 GLY B C 1
ATOM 2704 O O . GLY B 1 144 ? 9.5 10.914 15.352 1 93.56 144 GLY B O 1
ATOM 2705 N N . SER B 1 145 ? 8.188 12.773 15.422 1 91.94 145 SER B N 1
ATOM 2706 C CA . SER B 1 145 ? 8.953 13.344 16.516 1 91.94 145 SER B CA 1
ATOM 2707 C C . SER B 1 145 ? 8.82 12.508 17.781 1 91.94 145 SER B C 1
ATOM 2709 O O . SER B 1 145 ? 9.75 12.438 18.594 1 91.94 145 SER B O 1
ATOM 2711 N N . ARG B 1 146 ? 7.719 11.797 17.938 1 95.44 146 ARG B N 1
ATOM 2712 C CA . ARG B 1 146 ? 7.449 11.016 19.141 1 95.44 146 ARG B CA 1
ATOM 2713 C C . ARG B 1 146 ? 8.164 9.664 19.094 1 95.44 146 ARG B C 1
ATOM 2715 O O . ARG B 1 146 ? 8.461 9.078 20.125 1 95.44 146 ARG B O 1
ATOM 2722 N N . VAL B 1 147 ? 8.484 9.258 17.891 1 96.19 147 VAL B N 1
ATOM 2723 C CA . VAL B 1 147 ? 9.031 7.906 17.766 1 96.19 147 VAL B CA 1
ATOM 2724 C C . VAL B 1 147 ? 10.461 7.973 17.234 1 96.19 147 VAL B C 1
ATOM 2726 O O . VAL B 1 147 ? 10.984 6.98 16.719 1 96.19 147 VAL B O 1
ATOM 2729 N N . ASP B 1 148 ? 11.023 9.094 17.375 1 95.06 148 ASP B N 1
ATOM 2730 C CA . ASP B 1 148 ? 12.336 9.359 16.812 1 95.06 148 ASP B CA 1
ATOM 2731 C C . ASP B 1 148 ? 13.445 8.773 17.688 1 95.06 148 ASP B C 1
ATOM 2733 O O . ASP B 1 148 ? 14.258 9.508 18.234 1 95.06 148 ASP B O 1
ATOM 2737 N N . ASN B 1 149 ? 13.453 7.461 17.734 1 93.62 149 ASN B N 1
ATOM 2738 C CA . ASN B 1 149 ? 14.445 6.711 18.5 1 93.62 149 ASN B CA 1
ATOM 2739 C C . ASN B 1 149 ? 14.914 5.477 17.734 1 93.62 149 ASN B C 1
ATOM 2741 O O . ASN B 1 149 ? 14.164 4.512 17.578 1 93.62 149 ASN B O 1
ATOM 2745 N N . PRO B 1 150 ? 16.281 5.41 17.422 1 93.94 150 PRO B N 1
ATOM 2746 C CA . PRO B 1 150 ? 17.297 6.441 17.641 1 93.94 150 PRO B CA 1
ATOM 2747 C C . PRO B 1 150 ? 16.984 7.738 16.891 1 93.94 150 PRO B C 1
ATOM 2749 O O . PRO B 1 150 ? 16.141 7.75 15.992 1 93.94 150 PRO B O 1
ATOM 2752 N N . ALA B 1 151 ? 17.688 8.781 17.266 1 92.25 151 ALA B N 1
ATOM 2753 C CA . ALA B 1 151 ? 17.469 10.094 16.672 1 92.25 151 ALA B CA 1
ATOM 2754 C C . ALA B 1 151 ? 17.641 10.047 15.156 1 92.25 151 ALA B C 1
ATOM 2756 O O . ALA B 1 151 ? 18.594 9.43 14.648 1 92.25 151 ALA B O 1
ATOM 2757 N N . GLY B 1 152 ? 16.703 10.609 14.438 1 92.31 152 GLY B N 1
ATOM 2758 C CA . GLY B 1 152 ? 16.766 10.633 12.984 1 92.31 152 GLY B CA 1
ATOM 2759 C C . GLY B 1 152 ? 15.953 9.531 12.336 1 92.31 152 GLY B C 1
ATOM 2760 O O . GLY B 1 152 ? 15.758 9.531 11.117 1 92.31 152 GLY B O 1
ATOM 2761 N N . SER B 1 153 ? 15.383 8.625 13.188 1 95.12 153 SER B N 1
ATOM 2762 C CA . SER B 1 153 ? 14.68 7.473 12.641 1 95.12 153 SER B CA 1
ATOM 2763 C C . SER B 1 153 ? 13.188 7.758 12.477 1 95.12 153 SER B C 1
ATOM 2765 O O . SER B 1 153 ? 12.477 7.008 11.805 1 95.12 153 SER B O 1
ATOM 2767 N N . GLY B 1 154 ? 12.711 8.852 13.047 1 95.12 154 GLY B N 1
ATOM 2768 C CA . GLY B 1 154 ? 11.281 9.117 13.117 1 95.12 154 GLY B CA 1
ATOM 2769 C C . GLY B 1 154 ? 10.609 9.133 11.758 1 95.12 154 GLY B C 1
ATOM 2770 O O . GLY B 1 154 ? 9.547 8.539 11.578 1 95.12 154 GLY B O 1
ATOM 2771 N N . ARG B 1 155 ? 11.258 9.781 10.828 1 94.44 155 ARG B N 1
ATOM 2772 C CA . ARG B 1 155 ? 10.688 9.945 9.5 1 94.44 155 ARG B CA 1
ATOM 2773 C C . ARG B 1 155 ? 10.539 8.594 8.805 1 94.44 155 ARG B C 1
ATOM 2775 O O . ARG B 1 155 ? 9.469 8.273 8.281 1 94.44 155 ARG B O 1
ATOM 2782 N N . ILE B 1 156 ? 11.57 7.797 8.852 1 95.69 156 ILE B N 1
ATOM 2783 C CA . ILE B 1 156 ? 11.539 6.52 8.141 1 95.69 156 ILE B CA 1
ATOM 2784 C C . ILE B 1 156 ? 10.57 5.566 8.844 1 95.69 156 ILE B C 1
ATOM 2786 O O . ILE B 1 156 ? 9.906 4.762 8.195 1 95.69 156 ILE B O 1
ATOM 2790 N N . ARG B 1 157 ? 10.477 5.633 10.18 1 97.25 157 ARG B N 1
ATOM 2791 C CA . ARG B 1 157 ? 9.539 4.805 10.93 1 97.25 157 ARG B CA 1
ATOM 2792 C C . ARG B 1 157 ? 8.102 5.098 10.531 1 97.25 157 ARG B C 1
ATOM 2794 O O . ARG B 1 157 ? 7.316 4.18 10.289 1 97.25 157 ARG B O 1
ATOM 2801 N N . VAL B 1 158 ? 7.812 6.352 10.352 1 96.44 158 VAL B N 1
ATOM 2802 C CA . VAL B 1 158 ? 6.473 6.773 9.945 1 96.44 158 VAL B CA 1
ATOM 2803 C C . VAL B 1 158 ? 6.191 6.316 8.523 1 96.44 158 VAL B C 1
ATOM 2805 O O . VAL B 1 158 ? 5.07 5.918 8.195 1 96.44 158 VAL B O 1
ATOM 2808 N N . GLN B 1 159 ? 7.156 6.379 7.684 1 96.75 159 GLN B N 1
ATOM 2809 C CA . GLN B 1 159 ? 6.965 6.004 6.285 1 96.75 159 GLN B CA 1
ATOM 2810 C C . GLN B 1 159 ? 6.723 4.504 6.148 1 96.75 159 GLN B C 1
ATOM 2812 O O . GLN B 1 159 ? 5.949 4.07 5.289 1 96.75 159 GLN B O 1
ATOM 2817 N N . TYR B 1 160 ? 7.332 3.623 7 1 97.75 160 TYR B N 1
ATOM 2818 C CA . TYR B 1 160 ? 6.996 2.203 7.02 1 97.75 160 TYR B CA 1
ATOM 2819 C C . TYR B 1 160 ? 5.543 1.99 7.418 1 97.75 160 TYR B C 1
ATOM 2821 O O . TYR B 1 160 ? 4.832 1.193 6.801 1 97.75 160 TYR B O 1
ATOM 2829 N N . VAL B 1 161 ? 5.113 2.727 8.43 1 97.75 161 VAL B N 1
ATOM 2830 C CA . VAL B 1 161 ? 3.727 2.633 8.875 1 97.75 161 VAL B CA 1
ATOM 2831 C C . VAL B 1 161 ? 2.791 3.068 7.746 1 97.75 161 VAL B C 1
ATOM 2833 O O . VAL B 1 161 ? 1.815 2.379 7.441 1 97.75 161 VAL B O 1
ATOM 2836 N N . ALA B 1 162 ? 3.125 4.18 7.133 1 95.44 162 ALA B N 1
ATOM 2837 C CA . ALA B 1 162 ? 2.314 4.695 6.031 1 95.44 162 ALA B CA 1
ATOM 2838 C C . ALA B 1 162 ? 2.221 3.682 4.895 1 95.44 162 ALA B C 1
ATOM 2840 O O . ALA B 1 162 ? 1.162 3.52 4.285 1 95.44 162 ALA B O 1
ATOM 2841 N N . SER B 1 163 ? 3.322 3.004 4.613 1 96.56 163 SER B N 1
ATOM 2842 C CA . SER B 1 163 ? 3.312 2.02 3.537 1 96.56 163 SER B CA 1
ATOM 2843 C C . SER B 1 163 ? 2.307 0.908 3.814 1 96.56 163 SER B C 1
ATOM 2845 O O . SER B 1 163 ? 1.549 0.513 2.926 1 96.56 163 SER B O 1
ATOM 2847 N N . GLN B 1 164 ? 2.254 0.416 5.012 1 98.12 164 GLN B N 1
ATOM 2848 C CA . GLN B 1 164 ? 1.3 -0.637 5.344 1 98.12 164 GLN B CA 1
ATOM 2849 C C . GLN B 1 164 ? -0.136 -0.125 5.262 1 98.12 164 GLN B C 1
ATOM 2851 O O . GLN B 1 164 ? -1.014 -0.809 4.73 1 98.12 164 GLN B O 1
ATOM 2856 N N . LEU B 1 165 ? -0.362 1.046 5.781 1 95.5 165 LEU B N 1
ATOM 2857 C CA . LEU B 1 165 ? -1.715 1.59 5.797 1 95.5 165 LEU B CA 1
ATOM 2858 C C . LEU B 1 165 ? -2.213 1.856 4.383 1 95.5 165 LEU B C 1
ATOM 2860 O O . LEU B 1 165 ? -3.355 1.531 4.051 1 95.5 165 LEU B O 1
ATOM 2864 N N . VAL B 1 166 ? -1.39 2.426 3.592 1 92.5 166 VAL B N 1
ATOM 2865 C CA . VAL B 1 166 ? -1.737 2.637 2.189 1 92.5 166 VAL B CA 1
ATOM 2866 C C . VAL B 1 166 ? -1.988 1.292 1.512 1 92.5 166 VAL B C 1
ATOM 2868 O O . VAL B 1 166 ? -2.904 1.162 0.697 1 92.5 166 VAL B O 1
ATOM 2871 N N . GLY B 1 167 ? -1.158 0.309 1.826 1 95.5 167 GLY B N 1
ATOM 2872 C CA . GLY B 1 167 ? -1.359 -1.025 1.284 1 95.5 167 GLY B CA 1
ATOM 2873 C C . GLY B 1 167 ? -2.697 -1.629 1.664 1 95.5 167 GLY B C 1
ATOM 2874 O O . GLY B 1 167 ? -3.326 -2.316 0.857 1 95.5 167 GLY B O 1
ATOM 2875 N N . VAL B 1 168 ? -3.119 -1.413 2.828 1 96.25 168 VAL B N 1
ATOM 2876 C CA . VAL B 1 168 ? -4.422 -1.889 3.277 1 96.25 168 VAL B CA 1
ATOM 2877 C C . VAL B 1 168 ? -5.527 -1.225 2.455 1 96.25 168 VAL B C 1
ATOM 2879 O O . VAL B 1 168 ? -6.465 -1.89 2.016 1 96.25 168 VAL B O 1
ATOM 2882 N N . VAL B 1 169 ? -5.41 0.048 2.234 1 91.5 169 VAL B N 1
ATOM 2883 C CA . VAL B 1 169 ? -6.402 0.774 1.446 1 91.5 169 VAL B CA 1
ATOM 2884 C C . VAL B 1 169 ? -6.426 0.231 0.019 1 91.5 169 VAL B C 1
ATOM 2886 O O . VAL B 1 169 ? -7.496 -0.011 -0.541 1 91.5 169 VAL B O 1
ATOM 2889 N N . MET B 1 170 ? -5.305 0.023 -0.512 1 91.12 170 MET B N 1
ATOM 2890 C CA . MET B 1 170 ? -5.188 -0.516 -1.863 1 91.12 170 MET B CA 1
ATOM 2891 C C . MET B 1 170 ? -5.844 -1.888 -1.963 1 91.12 170 MET B C 1
ATOM 2893 O O . MET B 1 170 ? -6.652 -2.131 -2.863 1 91.12 170 MET B O 1
ATOM 2897 N N . ALA B 1 171 ? -5.539 -2.748 -1.04 1 93.56 171 ALA B N 1
ATOM 2898 C CA . ALA B 1 171 ? -6.043 -4.121 -1.06 1 93.56 171 ALA B CA 1
ATOM 2899 C C . ALA B 1 171 ? -7.555 -4.156 -0.855 1 93.56 171 ALA B C 1
ATOM 2901 O O . ALA B 1 171 ? -8.258 -4.934 -1.505 1 93.56 171 ALA B O 1
ATOM 2902 N N . ARG B 1 172 ? -8.008 -3.287 0.016 1 94 172 ARG B N 1
ATOM 2903 C CA . ARG B 1 172 ? -9.398 -3.35 0.448 1 94 172 ARG B CA 1
ATOM 2904 C C . ARG B 1 172 ? -10.305 -2.607 -0.525 1 94 172 ARG B C 1
ATOM 2906 O O . ARG B 1 172 ? -11.367 -3.111 -0.9 1 94 172 ARG B O 1
ATOM 2913 N N . TYR B 1 173 ? -9.844 -1.517 -1.06 1 90.31 173 TYR B N 1
ATOM 2914 C CA . TYR B 1 173 ? -10.797 -0.644 -1.731 1 90.31 173 TYR B CA 1
ATOM 2915 C C . TYR B 1 173 ? -10.484 -0.535 -3.219 1 90.31 173 TYR B C 1
ATOM 2917 O O . TYR B 1 173 ? -11.367 -0.225 -4.023 1 90.31 173 TYR B O 1
ATOM 2925 N N . ILE B 1 174 ? -9.266 -0.65 -3.566 1 88 174 ILE B N 1
ATOM 2926 C CA . ILE B 1 174 ? -8.906 -0.534 -4.973 1 88 174 ILE B CA 1
ATOM 2927 C C . ILE B 1 174 ? -8.898 -1.917 -5.621 1 88 174 ILE B C 1
ATOM 2929 O O . ILE B 1 174 ? -9.617 -2.158 -6.594 1 88 174 ILE B O 1
ATOM 2933 N N . LEU B 1 175 ? -8.148 -2.859 -5.078 1 88.69 175 LEU B N 1
ATOM 2934 C CA . LEU B 1 175 ? -8.094 -4.219 -5.602 1 88.69 175 LEU B CA 1
ATOM 2935 C C . LEU B 1 175 ? -9.305 -5.027 -5.156 1 88.69 175 LEU B C 1
ATOM 2937 O O . LEU B 1 175 ? -9.641 -6.039 -5.777 1 88.69 175 LEU B O 1
ATOM 2941 N N . GLU B 1 176 ? -9.844 -4.625 -4.039 1 91.69 176 GLU B N 1
ATOM 2942 C CA . GLU B 1 176 ? -11.031 -5.273 -3.494 1 91.69 176 GLU B 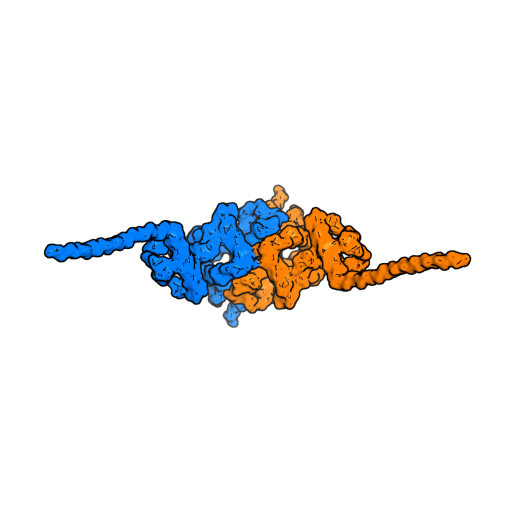CA 1
ATOM 2943 C C . GLU B 1 176 ? -10.812 -6.777 -3.336 1 91.69 176 GLU B C 1
ATOM 2945 O O . GLU B 1 176 ? -11.641 -7.578 -3.771 1 91.69 176 GLU B O 1
ATOM 2950 N N . LEU B 1 177 ? -9.672 -7.117 -2.742 1 93.56 177 LEU B N 1
ATOM 2951 C CA . LEU B 1 177 ? -9.336 -8.523 -2.525 1 93.56 177 LEU B CA 1
ATOM 2952 C C . LEU B 1 177 ? -10.273 -9.156 -1.5 1 93.56 177 LEU B C 1
ATOM 2954 O O . LEU B 1 177 ? -10.43 -8.633 -0.393 1 93.56 177 LEU B O 1
ATOM 2958 N N . GLU B 1 178 ? -10.906 -10.227 -1.946 1 93.94 178 GLU B N 1
ATOM 2959 C CA . GLU B 1 178 ? -11.719 -10.977 -0.992 1 93.94 178 GLU B CA 1
ATOM 2960 C C . GLU B 1 178 ? -10.953 -12.164 -0.422 1 93.94 178 GLU B C 1
ATOM 2962 O O . GLU B 1 178 ? -10.227 -12.852 -1.149 1 93.94 178 GLU B O 1
ATOM 2967 N N . PRO B 1 179 ? -11.047 -12.328 1.007 1 94.25 179 PRO B N 1
ATOM 2968 C CA . PRO B 1 179 ? -12.031 -11.773 1.94 1 94.25 179 PRO B CA 1
ATOM 2969 C C . PRO B 1 179 ? -11.547 -10.5 2.621 1 94.25 179 PRO B C 1
ATOM 2971 O O . PRO B 1 179 ? -12.266 -9.914 3.432 1 94.25 179 PRO B O 1
ATOM 2974 N N . PHE B 1 180 ? -10.398 -9.977 2.314 1 95.12 180 PHE B N 1
ATOM 2975 C CA . PHE B 1 180 ? -9.789 -8.812 2.949 1 95.12 180 PHE B CA 1
ATOM 2976 C C . PHE B 1 180 ? -10.711 -7.605 2.877 1 95.12 180 PHE B C 1
ATOM 2978 O O . PHE B 1 180 ? -10.883 -6.883 3.863 1 95.12 180 PHE B O 1
ATOM 2985 N N . LYS B 1 181 ? -11.328 -7.461 1.819 1 95.06 181 LYS B N 1
ATOM 2986 C CA . LYS B 1 181 ? -12.242 -6.352 1.578 1 95.06 181 LYS B CA 1
ATOM 2987 C C . LYS B 1 181 ? -13.398 -6.371 2.576 1 95.06 181 LYS B C 1
ATOM 2989 O O . LYS B 1 181 ? -13.828 -5.316 3.053 1 95.06 181 LYS B O 1
ATOM 2994 N N . SER B 1 182 ? -13.859 -7.539 2.92 1 95.31 182 SER B N 1
ATOM 2995 C CA . SER B 1 182 ? -15.078 -7.664 3.707 1 95.31 182 SER B CA 1
ATOM 2996 C C . SER B 1 182 ? -14.766 -7.891 5.184 1 95.31 182 SER B C 1
ATOM 2998 O O . SER B 1 182 ? -15.672 -7.953 6.012 1 95.31 182 SER B O 1
ATOM 3000 N N . LEU B 1 183 ? -13.516 -7.988 5.531 1 95.25 183 LEU B N 1
ATOM 3001 C CA . LEU B 1 183 ? -13.148 -8.195 6.93 1 95.25 183 LEU B CA 1
ATOM 3002 C C . LEU B 1 183 ? -13.594 -7.012 7.785 1 95.25 183 LEU B C 1
ATOM 3004 O O . LEU B 1 183 ? -13.492 -5.859 7.363 1 95.25 183 LEU B O 1
ATOM 3008 N N . PRO B 1 184 ? -14.023 -7.305 9 1 94.81 184 PRO B N 1
ATOM 3009 C CA . PRO B 1 184 ? -14.227 -6.191 9.93 1 94.81 184 PRO B CA 1
ATOM 3010 C C . PRO B 1 184 ? -12.961 -5.379 10.172 1 94.81 184 PRO B C 1
ATOM 3012 O O . PRO B 1 184 ? -11.867 -5.949 10.273 1 94.81 184 PRO B O 1
ATOM 3015 N N . VAL B 1 185 ? -13.125 -4.109 10.25 1 94.19 185 VAL B N 1
ATOM 3016 C CA . VAL B 1 185 ? -11.984 -3.207 10.398 1 94.19 185 VAL B CA 1
ATOM 3017 C C . VAL B 1 185 ? -11.203 -3.568 11.656 1 94.19 185 VAL B C 1
ATOM 3019 O O . VAL B 1 185 ? -9.977 -3.434 11.688 1 94.19 185 VAL B O 1
ATOM 3022 N N . GLU B 1 186 ? -11.938 -3.992 12.68 1 95 186 GLU B N 1
ATOM 3023 C CA . GLU B 1 186 ? -11.281 -4.348 13.938 1 95 186 GLU B CA 1
ATOM 3024 C C . GLU B 1 186 ? -10.32 -5.512 13.742 1 95 186 GLU B C 1
ATOM 3026 O O . GLU B 1 186 ? -9.25 -5.547 14.359 1 95 186 GLU B O 1
ATOM 3031 N N . GLN B 1 187 ? -10.68 -6.438 12.906 1 95.69 187 GLN B N 1
ATOM 3032 C CA . GLN B 1 187 ? -9.812 -7.578 12.641 1 95.69 187 GLN B CA 1
ATOM 3033 C C . GLN B 1 187 ? -8.555 -7.152 11.898 1 95.69 187 GLN B C 1
ATOM 3035 O O . GLN B 1 187 ? -7.461 -7.641 12.188 1 95.69 187 GLN B O 1
ATOM 3040 N N . ILE B 1 188 ? -8.703 -6.281 10.977 1 97.38 188 ILE B N 1
ATOM 3041 C CA . ILE B 1 188 ? -7.543 -5.762 10.258 1 97.38 188 ILE B CA 1
ATOM 3042 C C . ILE B 1 188 ? -6.641 -4.988 11.219 1 97.38 188 ILE B C 1
ATOM 3044 O O . ILE B 1 188 ? -5.43 -5.215 11.258 1 97.38 188 ILE B O 1
ATOM 3048 N N . ALA B 1 189 ? -7.281 -4.125 12.031 1 97.44 189 ALA B N 1
ATOM 3049 C CA . ALA B 1 189 ? -6.52 -3.309 12.977 1 97.44 189 ALA B CA 1
ATOM 3050 C C . ALA B 1 189 ? -5.75 -4.184 13.961 1 97.44 189 ALA B C 1
ATOM 3052 O O . ALA B 1 189 ? -4.578 -3.92 14.25 1 97.44 189 ALA B O 1
ATOM 3053 N N . GLU B 1 190 ? -6.383 -5.211 14.43 1 97.12 190 GLU B N 1
ATOM 3054 C CA . GLU B 1 190 ? -5.75 -6.105 15.398 1 97.12 190 GLU B CA 1
ATOM 3055 C C . GLU B 1 190 ? -4.582 -6.859 14.766 1 97.12 190 GLU B C 1
ATOM 3057 O O . GLU B 1 190 ? -3.598 -7.172 15.438 1 97.12 190 GLU B O 1
ATOM 3062 N N . THR B 1 191 ? -4.688 -7.117 13.508 1 97.81 191 THR B N 1
ATOM 3063 C CA . THR B 1 191 ? -3.664 -7.906 12.828 1 97.81 191 THR B CA 1
ATOM 3064 C C . THR B 1 191 ? -2.461 -7.039 12.477 1 97.81 191 THR B C 1
ATOM 3066 O O . THR B 1 191 ? -1.315 -7.43 12.711 1 97.81 191 THR B O 1
ATOM 3069 N N . ILE B 1 192 ? -2.711 -5.824 11.984 1 98.5 192 ILE B N 1
ATOM 3070 C CA . ILE B 1 192 ? -1.574 -5.047 11.5 1 98.5 192 ILE B CA 1
ATOM 3071 C C . ILE B 1 192 ? -0.996 -4.211 12.633 1 98.5 192 ILE B C 1
ATOM 3073 O O . ILE B 1 192 ? 0.14 -3.736 12.547 1 98.5 192 ILE B O 1
ATOM 3077 N N . GLY B 1 193 ? -1.758 -4.012 13.719 1 98.31 193 GLY B N 1
ATOM 3078 C CA . GLY B 1 193 ? -1.369 -3.143 14.812 1 98.31 193 GLY B CA 1
ATOM 3079 C C . GLY B 1 193 ? 0.005 -3.463 15.367 1 98.31 193 GLY B C 1
ATOM 3080 O O . GLY B 1 193 ? 0.87 -2.586 15.445 1 98.31 193 GLY B O 1
ATOM 3081 N N . PRO B 1 194 ? 0.242 -4.711 15.719 1 98.19 194 PRO B N 1
ATOM 3082 C CA . PRO B 1 194 ? 1.55 -5.074 16.266 1 98.19 194 PRO B CA 1
ATOM 3083 C C . PRO B 1 194 ? 2.693 -4.809 15.297 1 98.19 194 PRO B C 1
ATOM 3085 O O . PRO B 1 194 ? 3.793 -4.434 15.711 1 98.19 194 PRO B O 1
ATOM 3088 N N . ASN B 1 195 ? 2.475 -5.027 14.023 1 98.56 195 ASN B N 1
ATOM 3089 C CA . ASN B 1 195 ? 3.494 -4.758 13.016 1 98.56 195 ASN B CA 1
ATOM 3090 C C . ASN B 1 195 ? 3.762 -3.264 12.875 1 98.56 195 ASN B C 1
ATOM 3092 O O . ASN B 1 195 ? 4.914 -2.846 12.742 1 98.56 195 ASN B O 1
ATOM 3096 N N . LEU B 1 196 ? 2.693 -2.486 12.945 1 98.69 196 LEU B N 1
ATOM 3097 C CA . LEU B 1 196 ? 2.873 -1.039 12.922 1 98.69 196 LEU B CA 1
ATOM 3098 C C . LEU B 1 196 ? 3.664 -0.566 14.133 1 98.69 196 LEU B C 1
ATOM 3100 O O . LEU B 1 196 ? 4.535 0.299 14.016 1 98.69 196 LEU B O 1
ATOM 3104 N N . GLN B 1 197 ? 3.352 -1.149 15.258 1 98.69 197 GLN B N 1
ATOM 3105 C CA . GLN B 1 197 ? 4.062 -0.775 16.469 1 98.69 197 GLN B CA 1
ATOM 3106 C C . GLN B 1 197 ? 5.547 -1.113 16.359 1 98.69 197 GLN B C 1
ATOM 3108 O O . GLN B 1 197 ? 6.398 -0.339 16.812 1 98.69 197 GLN B O 1
ATOM 3113 N N . ARG B 1 198 ? 5.848 -2.254 15.797 1 98.12 198 ARG B N 1
ATOM 3114 C CA . ARG B 1 198 ? 7.238 -2.639 15.586 1 98.12 198 ARG B CA 1
ATOM 3115 C C . ARG B 1 198 ? 7.953 -1.642 14.68 1 98.12 198 ARG B C 1
ATOM 3117 O O . ARG B 1 198 ? 9.117 -1.303 14.914 1 98.12 198 ARG B O 1
ATOM 3124 N N . TYR B 1 199 ? 7.293 -1.128 13.648 1 98.19 199 TYR B N 1
ATOM 3125 C CA . TYR B 1 199 ? 7.883 -0.111 12.781 1 98.19 199 TYR B CA 1
ATOM 3126 C C . TYR B 1 199 ? 8.188 1.16 13.57 1 98.19 199 TYR B C 1
ATOM 3128 O O . TYR B 1 199 ? 9.211 1.813 13.336 1 98.19 199 TYR B O 1
ATOM 3136 N N . LEU B 1 200 ? 7.332 1.457 14.5 1 97.69 200 LEU B N 1
ATOM 3137 C CA . LEU B 1 200 ? 7.422 2.734 15.195 1 97.69 200 LEU B CA 1
ATOM 3138 C C . LEU B 1 200 ? 8.477 2.68 16.297 1 97.69 200 LEU B C 1
ATOM 3140 O O . LEU B 1 200 ? 9.164 3.67 16.562 1 97.69 200 LEU B O 1
ATOM 3144 N N . THR B 1 201 ? 8.609 1.482 16.953 1 97.44 201 THR B N 1
ATOM 3145 C CA . THR B 1 201 ? 9.414 1.505 18.172 1 97.44 201 THR B CA 1
ATOM 3146 C C . THR B 1 201 ? 10.445 0.378 18.156 1 97.44 201 THR B C 1
ATOM 3148 O O . THR B 1 201 ? 11.336 0.335 19.016 1 97.44 201 THR B O 1
ATOM 3151 N N . GLY B 1 202 ? 10.32 -0.546 17.203 1 95.94 202 GLY B N 1
ATOM 3152 C CA . GLY B 1 202 ? 11.242 -1.672 17.188 1 95.94 202 GLY B CA 1
ATOM 3153 C C . GLY B 1 202 ? 12.594 -1.323 16.594 1 95.94 202 GLY B C 1
ATOM 3154 O O . GLY B 1 202 ? 12.82 -0.183 16.188 1 95.94 202 GLY B O 1
ATOM 3155 N N . GLU B 1 203 ? 13.43 -2.316 16.547 1 92.81 203 GLU B N 1
ATOM 3156 C CA . GLU B 1 203 ? 14.734 -2.145 15.922 1 92.81 203 GLU B CA 1
ATOM 3157 C C . GLU B 1 203 ? 14.586 -1.832 14.43 1 92.81 203 GLU B C 1
ATOM 3159 O O . GLU B 1 203 ? 13.727 -2.393 13.758 1 92.81 203 GLU B O 1
ATOM 3164 N N . LEU B 1 204 ? 15.375 -0.916 14.039 1 91.56 204 LEU B N 1
ATOM 3165 C CA . LEU B 1 204 ? 15.336 -0.498 12.641 1 91.56 204 LEU B CA 1
ATOM 3166 C C . LEU B 1 204 ? 16.688 -0.729 11.969 1 91.56 204 LEU B C 1
ATOM 3168 O O . LEU B 1 204 ? 17.656 -0.023 12.258 1 91.56 204 LEU B O 1
ATOM 3172 N N . PRO B 1 205 ? 16.703 -1.743 11.141 1 85.88 205 PRO B N 1
ATOM 3173 C CA . PRO B 1 205 ? 17.953 -1.977 10.422 1 85.88 205 PRO B CA 1
ATOM 3174 C C . PRO B 1 205 ? 18.5 -0.711 9.766 1 85.88 205 PRO B C 1
ATOM 3176 O O . PRO B 1 205 ? 17.734 0.08 9.211 1 85.88 205 PRO B O 1
ATOM 3179 N N . GLY B 1 206 ? 19.844 -0.604 9.719 1 77.06 206 GLY B N 1
ATOM 3180 C CA . GLY B 1 206 ? 20.5 0.568 9.156 1 77.06 206 GLY B CA 1
ATOM 3181 C C . GLY B 1 206 ? 20.609 1.714 10.141 1 77.06 206 GLY B C 1
ATOM 3182 O O . GLY B 1 206 ? 21.344 2.68 9.898 1 77.06 206 GLY B O 1
ATOM 3183 N N . PHE B 1 207 ? 19.766 1.737 11.133 1 72.88 207 PHE B N 1
ATOM 3184 C CA . PHE B 1 207 ? 19.859 2.75 12.172 1 72.88 207 PHE B CA 1
ATOM 3185 C C . PHE B 1 207 ? 20.5 2.178 13.43 1 72.88 207 PHE B C 1
ATOM 3187 O O . PHE B 1 207 ? 20.438 2.791 14.5 1 72.88 207 PHE B O 1
ATOM 3194 N N . GLY B 1 208 ? 21.188 1.088 13.375 1 56.38 208 GLY B N 1
ATOM 3195 C CA . GLY B 1 208 ? 21.844 0.532 14.547 1 56.38 208 GLY B CA 1
ATOM 3196 C C . GLY B 1 208 ? 22.625 1.566 15.344 1 56.38 208 GLY B C 1
ATOM 3197 O O . GLY B 1 208 ? 22.938 2.639 14.828 1 56.38 208 GLY B O 1
ATOM 3198 N N . ALA B 1 209 ? 22.594 1.416 16.812 1 43.88 209 ALA B N 1
ATOM 3199 C CA . ALA B 1 209 ? 23.297 2.148 17.875 1 43.88 209 ALA B CA 1
ATOM 3200 C C . ALA B 1 209 ? 24.75 2.393 17.484 1 43.88 209 ALA B C 1
ATOM 3202 O O . ALA B 1 209 ? 25.438 1.481 17.031 1 43.88 209 ALA B O 1
ATOM 3203 N N . LEU B 1 210 ? 25.094 3.512 17.078 1 35.91 210 LEU B N 1
ATOM 3204 C CA . LEU B 1 210 ? 26.469 3.9 17.312 1 35.91 210 LEU B CA 1
ATOM 3205 C C . LEU B 1 210 ? 26.969 3.357 18.641 1 35.91 210 LEU B C 1
ATOM 3207 O O . LEU B 1 210 ? 26.453 3.721 19.703 1 35.91 210 LEU B O 1
ATOM 3211 N N . ASP B 1 211 ? 26.953 2.043 18.938 1 29.98 211 ASP B N 1
ATOM 3212 C CA . ASP B 1 211 ? 27.953 1.864 20 1 29.98 211 ASP B CA 1
ATOM 3213 C C . ASP B 1 211 ? 29.312 2.432 19.578 1 29.98 211 ASP B C 1
ATOM 3215 O O . ASP B 1 211 ? 29.703 2.307 18.422 1 29.98 211 ASP B O 1
#

Organism: Mycolicibacterium smegmatis (strain ATCC 700084 / mc(2)155) (NCBI:txid246196)